Protein AF-A0A429XVJ3-F1 (afdb_monomer_lite)

Secondary structure (DSSP, 8-state):
----EEE-PPTT---PBPS---EEEEEE---TT--STTHHHHHHHHHHHHTTT---SEEEETTTEEEE-S-TTB--SSS-TTTGGGEEEEEEEPP-S-HHHHHHHHHHHHHHHHHHHHHTT----BS-SSSTT--EEEEHHHIIIII-S----TTHHHHGGGT--HHHHHHHHHHS-PPP-------PPPPPP------S-HHHHHHHTT----HHHHHHHHHHTT-TT--S-HHHHHHHHHHHHGGG---------TT---S--HHHHHHHTT----HHHHHHHHHHTT-TT--S-HHHHHHHHHHHHHS-GGGS---EEEE-TT-S-EEEE-TTS---GGG--EEE-GGGGTSEEEE--EEEETTEEEEEETTEEEEEE--TTS--EE-

pLDDT: mean 77.39, std 19.34, range [24.45, 98.94]

Sequence (391 aa):
MEYKIEKRIIPDLPDIPLASSRFIIAHESGNLNNTGPNSLENEVRFMTANWRTAFTSHFVGSGGRIVQLAPVGRFQYGAGPKANPYAYAQVELARTNDPDIFKKDYAAYIWLLRKLADDAGLPRTLDAGSGVYDRGIKSHDWIRQHIGGTTHTDPYGYFAQFGISRAQFEKDVEKGTASQLIAKPEVKPAAPKTSGYTGNSIVDYLKSIGKESSPAYRRQLAKEYGVEDYDLSVSKNLELLNKMRVDHYVSKPMASGAGTYTGNSIVDYLKSIGMDSSPAHRRQLAKEFGVDNYDFSAEKNLELLREMRDSPPNARHKGTVHLPADAETWRTYKLNVLPVKKNSDWSLTPSRFGGLTYEILDHPYPDVVTINTSRGKRNIYVGPGTGAVIE

Foldseek 3Di:
DDADEAEDAQPPPDQAAAPEAFEAEEFEPPDPPQADLCQQVVVLVVCSVVVVQFDWQWEFFNQLYIYGHHQFRGFTGHQAPQCRSHHSGYYYYGHHPDLNRVLRRLLSRLLVQLVSCVVRVFALAELPDQEPNNGHYYYSLSCCRRRNRDPDHPDAVRCLSQVQHPVNSRVCSNVVPNDRRPPPDPDPDPDQDDQPDPDQALCVVCVSSVHHRDPSVLVSLCVVLVPPPQPVALQSRRVSVVSVVCVPDDDDDDDADLPPDPTQALQVNCVNVPADSDPQVLVVLCVVLVQPPQPSDSVSSNSSSVSCNVPPPVNPAFKKKKQALPAQWWFWADPPDDPDPVRGPDIDGQNVVRIDMFGFPDDHDVQWTWGQDPVGIIITGRDPPRPMDID

Structure (mmCIF, N/CA/C/O backbone):
data_AF-A0A429XVJ3-F1
#
_entry.id   AF-A0A429XVJ3-F1
#
loop_
_atom_site.group_PDB
_atom_site.id
_atom_site.type_symbol
_atom_site.label_atom_id
_atom_site.label_alt_id
_atom_site.label_comp_id
_atom_site.label_asym_id
_atom_site.label_entity_id
_atom_site.label_seq_id
_atom_site.pdbx_PDB_ins_code
_atom_site.Cartn_x
_atom_site.Cartn_y
_atom_site.Cartn_z
_atom_site.occupancy
_atom_site.B_iso_or_equiv
_atom_site.auth_seq_id
_atom_site.auth_comp_id
_atom_site.auth_asym_id
_atom_site.auth_atom_id
_atom_site.pdbx_PDB_model_num
ATOM 1 N N . MET A 1 1 ? -9.047 1.813 27.468 1.00 64.06 1 MET A N 1
ATOM 2 C CA . MET A 1 1 ? -9.134 3.217 27.015 1.00 64.06 1 MET A CA 1
ATOM 3 C C . MET A 1 1 ? -10.343 3.314 26.106 1.00 64.06 1 MET A C 1
ATOM 5 O O . MET A 1 1 ? -10.550 2.388 25.331 1.00 64.06 1 MET A O 1
ATOM 9 N N . GLU A 1 2 ? -11.159 4.349 26.256 1.00 86.12 2 GLU A N 1
ATOM 10 C CA . GLU A 1 2 ? -12.371 4.576 25.462 1.00 86.12 2 GLU A CA 1
ATOM 11 C C . GLU A 1 2 ? -12.199 5.892 24.700 1.00 86.12 2 GLU A C 1
ATOM 13 O O . GLU A 1 2 ? -11.713 6.868 25.274 1.00 86.12 2 GLU A O 1
ATOM 18 N N . TYR A 1 3 ? -12.534 5.906 23.408 1.00 95.69 3 TYR A N 1
ATOM 19 C CA . TYR A 1 3 ? -12.394 7.085 22.554 1.00 95.69 3 TYR A CA 1
ATOM 20 C C . TYR A 1 3 ? -13.767 7.657 22.209 1.00 95.69 3 TYR A C 1
ATOM 22 O O . TYR A 1 3 ? -14.705 6.927 21.888 1.00 95.69 3 TYR A O 1
ATOM 30 N N . LYS A 1 4 ? -13.876 8.986 22.230 1.00 97.38 4 LYS A N 1
ATOM 31 C CA . LYS A 1 4 ? -15.080 9.684 21.777 1.00 97.38 4 LYS A CA 1
ATOM 32 C C . LYS A 1 4 ? -15.145 9.663 20.249 1.00 97.38 4 LYS A C 1
ATOM 34 O O . LYS A 1 4 ? -14.192 10.067 19.587 1.00 97.38 4 LYS A O 1
ATOM 39 N N . ILE A 1 5 ? -16.296 9.263 19.712 1.00 98.50 5 ILE A N 1
ATOM 40 C CA . ILE A 1 5 ? -16.598 9.334 18.279 1.00 98.50 5 ILE A CA 1
ATOM 41 C C . ILE A 1 5 ? -17.413 10.602 18.019 1.00 98.50 5 ILE A C 1
ATOM 43 O O . ILE A 1 5 ? -18.532 10.754 18.513 1.00 98.50 5 ILE A O 1
ATOM 47 N N . GLU A 1 6 ? -16.846 11.527 17.253 1.00 98.50 6 GLU A N 1
ATOM 48 C CA . GLU A 1 6 ? -17.532 12.728 16.792 1.00 98.50 6 GLU A CA 1
ATOM 49 C C . GLU A 1 6 ? -18.378 12.399 15.556 1.00 98.50 6 GLU A C 1
ATOM 51 O O . GLU A 1 6 ? -17.853 11.924 14.555 1.00 98.50 6 GLU A O 1
ATOM 56 N N . LYS A 1 7 ? -19.691 12.645 15.599 1.00 98.38 7 LYS A N 1
ATOM 57 C CA . LYS A 1 7 ? -20.574 12.397 14.450 1.00 98.38 7 LYS A CA 1
ATOM 58 C C . LYS A 1 7 ? -20.710 13.656 13.602 1.00 98.38 7 LYS A C 1
ATOM 60 O O . LYS A 1 7 ? -21.283 14.641 14.056 1.00 98.38 7 LYS A O 1
ATOM 65 N N . ARG A 1 8 ? -20.227 13.590 12.364 1.00 98.25 8 ARG A N 1
ATOM 66 C CA . ARG A 1 8 ? -20.371 14.622 11.327 1.00 98.25 8 ARG A CA 1
ATOM 67 C C . ARG A 1 8 ? -20.864 13.973 10.037 1.00 98.25 8 ARG A C 1
ATOM 69 O O . ARG A 1 8 ? -20.170 13.972 9.028 1.00 98.25 8 ARG A O 1
ATOM 76 N N . ILE A 1 9 ? -22.036 13.343 10.108 1.00 98.06 9 ILE A N 1
ATOM 77 C CA . ILE A 1 9 ? -22.585 12.590 8.977 1.00 98.06 9 ILE A CA 1
ATOM 78 C C . ILE A 1 9 ? -22.745 13.517 7.771 1.00 98.06 9 ILE A C 1
ATOM 80 O O . ILE A 1 9 ? -23.372 14.571 7.878 1.00 98.06 9 ILE A O 1
ATOM 84 N N . ILE A 1 10 ? -22.161 13.119 6.642 1.00 97.56 10 ILE A N 1
ATOM 85 C CA . ILE A 1 10 ? -22.260 13.854 5.384 1.00 97.56 10 ILE A CA 1
ATOM 86 C C . ILE A 1 10 ? -23.731 13.808 4.929 1.00 97.56 10 ILE A C 1
ATOM 88 O O . ILE A 1 10 ? -24.324 12.724 4.905 1.00 97.56 10 ILE A O 1
ATOM 92 N N . PRO A 1 11 ? -24.347 14.955 4.593 1.00 95.50 11 PRO A N 1
ATOM 93 C CA . PRO A 1 11 ? -25.710 14.976 4.075 1.00 95.50 11 PRO A CA 1
ATOM 94 C C . PRO A 1 11 ? -25.787 14.316 2.691 1.00 95.50 11 PRO A C 1
ATOM 96 O O . PRO A 1 11 ? -24.812 14.291 1.943 1.00 95.50 11 PRO A O 1
ATOM 99 N N . ASP A 1 12 ? -26.966 13.797 2.347 1.00 94.31 12 ASP A N 1
ATOM 100 C CA . ASP A 1 12 ? -27.291 13.238 1.024 1.00 94.31 12 ASP A CA 1
ATOM 101 C C . ASP A 1 12 ? -26.484 12.001 0.593 1.00 94.31 12 ASP A C 1
ATOM 103 O O . ASP A 1 12 ? -26.493 11.627 -0.585 1.00 94.31 12 ASP A O 1
ATOM 107 N N . LEU A 1 13 ? -25.810 11.334 1.535 1.00 94.25 13 LEU A N 1
ATOM 108 C CA . LEU A 1 13 ? -25.175 10.048 1.264 1.00 94.25 13 LEU A CA 1
ATOM 109 C C . LEU A 1 13 ? -26.205 9.008 0.788 1.00 94.25 13 LEU A C 1
ATOM 111 O O . LEU A 1 13 ? -27.344 8.992 1.264 1.00 94.25 13 LEU A O 1
ATOM 115 N N . PRO A 1 14 ? -25.809 8.096 -0.118 1.00 90.75 14 PRO A N 1
ATOM 116 C CA . PRO A 1 14 ? -26.698 7.058 -0.610 1.00 90.75 14 PRO A CA 1
ATOM 117 C C . PRO A 1 14 ? -27.069 6.090 0.518 1.00 90.75 14 PRO A C 1
ATOM 119 O O . PRO A 1 14 ? -26.198 5.466 1.125 1.00 90.75 14 PRO A O 1
ATOM 122 N N . ASP A 1 15 ? -28.367 5.911 0.760 1.00 93.50 15 ASP A N 1
ATOM 123 C CA . ASP A 1 15 ? -28.864 4.978 1.773 1.00 93.50 15 ASP A CA 1
ATOM 124 C C . ASP A 1 15 ? -29.052 3.563 1.204 1.00 93.50 15 ASP A C 1
ATOM 126 O O . ASP A 1 15 ? -30.162 3.050 1.072 1.00 93.50 15 ASP A O 1
ATOM 130 N N . ILE A 1 16 ? -27.945 2.926 0.816 1.00 94.25 16 ILE A N 1
ATOM 131 C CA . ILE A 1 16 ? -27.959 1.605 0.172 1.00 94.25 16 ILE A CA 1
ATOM 132 C C . ILE A 1 16 ? -27.627 0.519 1.214 1.00 94.25 16 ILE A C 1
ATOM 134 O O . ILE A 1 16 ? -26.600 0.626 1.898 1.00 94.25 16 ILE A O 1
ATOM 138 N N . PRO A 1 17 ? -28.462 -0.530 1.368 1.00 94.12 17 PRO A N 1
ATOM 139 C CA . PRO A 1 17 ? -28.159 -1.642 2.263 1.00 94.12 17 PRO A CA 1
ATOM 140 C C . PRO A 1 17 ? -26.962 -2.458 1.759 1.00 94.12 17 PRO A C 1
ATOM 142 O O . PRO A 1 17 ? -26.734 -2.596 0.557 1.00 94.12 17 PRO A O 1
ATOM 145 N N . LEU A 1 18 ? -26.205 -3.033 2.693 1.00 94.38 18 LEU A N 1
ATOM 146 C CA . LEU A 1 18 ? -25.150 -3.991 2.367 1.00 94.38 18 LEU A CA 1
ATOM 147 C C . LEU A 1 18 ? -25.750 -5.320 1.901 1.00 94.38 18 LEU A C 1
ATOM 149 O O . LEU A 1 18 ? -26.810 -5.733 2.367 1.00 94.38 18 LEU A O 1
ATOM 153 N N . ALA A 1 19 ? -25.022 -6.040 1.047 1.00 92.50 19 ALA A N 1
ATOM 154 C CA . ALA A 1 19 ? -25.359 -7.421 0.713 1.00 92.50 19 ALA A CA 1
ATOM 155 C C . ALA A 1 19 ? -25.217 -8.333 1.944 1.00 92.50 19 ALA A C 1
ATOM 157 O O . ALA A 1 19 ? -26.006 -9.252 2.146 1.00 92.50 19 ALA A O 1
ATOM 158 N N . SER A 1 20 ? -24.190 -8.096 2.767 1.00 92.94 20 SER A N 1
ATOM 159 C CA . SER A 1 20 ? -23.973 -8.774 4.048 1.00 92.94 20 SER A CA 1
ATOM 160 C C . SER A 1 20 ? -22.838 -8.089 4.809 1.00 92.94 20 SER A C 1
ATOM 162 O O . SER A 1 20 ? -21.807 -7.793 4.219 1.00 92.94 20 SER A O 1
ATOM 164 N N . SER A 1 21 ? -22.972 -7.887 6.118 1.00 96.44 21 SER A N 1
ATOM 165 C CA . SER A 1 21 ? -21.884 -7.359 6.953 1.00 96.44 21 SER A CA 1
ATOM 166 C C . SER A 1 21 ? -20.792 -8.414 7.152 1.00 96.44 21 SER A C 1
ATOM 168 O O . SER A 1 21 ? -20.977 -9.368 7.912 1.00 96.44 21 SER A O 1
ATOM 170 N N . ARG A 1 22 ? -19.651 -8.265 6.467 1.00 96.75 22 ARG A N 1
ATOM 171 C CA . ARG A 1 22 ? -18.538 -9.233 6.536 1.00 96.75 22 ARG A CA 1
ATOM 172 C C . ARG A 1 22 ? -17.197 -8.609 6.886 1.00 96.75 22 ARG A C 1
ATOM 174 O O . ARG A 1 22 ? -16.382 -9.295 7.502 1.00 96.75 22 ARG A O 1
ATOM 181 N N . PHE A 1 23 ? -16.978 -7.346 6.522 1.00 98.62 23 PHE A N 1
ATOM 182 C CA . PHE A 1 23 ? -15.685 -6.686 6.697 1.00 98.62 23 PHE A CA 1
ATOM 183 C C . PHE A 1 23 ? -15.770 -5.402 7.507 1.00 98.62 23 PHE A C 1
ATOM 185 O O . PHE A 1 23 ? -16.705 -4.618 7.344 1.00 98.62 23 PHE A O 1
ATOM 192 N N . ILE A 1 24 ? -14.727 -5.164 8.300 1.00 98.88 24 ILE A N 1
ATOM 193 C CA . ILE A 1 24 ? -14.262 -3.816 8.638 1.00 98.88 24 ILE A CA 1
ATOM 194 C C . ILE A 1 24 ? -13.015 -3.573 7.795 1.00 98.88 24 ILE A C 1
ATOM 196 O O . ILE A 1 24 ? -12.092 -4.381 7.875 1.00 98.88 24 ILE A O 1
ATOM 200 N N . ILE A 1 25 ? -12.980 -2.519 6.980 1.00 98.88 25 ILE A N 1
ATOM 201 C CA . ILE A 1 25 ? -11.839 -2.266 6.090 1.00 98.88 25 ILE A CA 1
ATOM 202 C C . ILE A 1 25 ? -10.953 -1.161 6.664 1.00 98.88 25 ILE A C 1
ATOM 204 O O . ILE A 1 25 ? -11.428 -0.075 6.990 1.00 98.88 25 ILE A O 1
ATOM 208 N N . ALA A 1 26 ? -9.675 -1.484 6.813 1.00 98.81 26 ALA A N 1
ATOM 209 C CA . ALA A 1 26 ? -8.619 -0.640 7.334 1.00 98.81 26 ALA A CA 1
ATOM 210 C C . ALA A 1 26 ? -7.879 0.057 6.181 1.00 98.81 26 ALA A C 1
ATOM 212 O O . ALA A 1 26 ? -7.272 -0.619 5.345 1.00 98.81 26 ALA A O 1
ATOM 213 N N . HIS A 1 27 ? -7.901 1.389 6.189 1.00 98.69 27 HIS A N 1
ATOM 214 C CA . HIS A 1 27 ? -7.309 2.262 5.184 1.00 98.69 27 HIS A CA 1
ATOM 215 C C . HIS A 1 27 ? -6.294 3.261 5.760 1.00 98.69 27 HIS A C 1
ATOM 217 O O . HIS A 1 27 ? -6.226 3.505 6.968 1.00 98.69 27 HIS A O 1
ATOM 223 N N . GLU A 1 28 ? -5.515 3.875 4.873 1.00 95.31 28 GLU A N 1
ATOM 224 C CA . GLU A 1 28 ? -4.800 5.121 5.153 1.00 95.31 28 GLU A CA 1
ATOM 225 C C . GLU A 1 28 ? -5.008 6.131 4.023 1.00 95.31 28 GLU A C 1
ATOM 227 O O . GLU A 1 28 ? -5.009 5.754 2.852 1.00 95.31 28 GLU A O 1
ATOM 232 N N . SER A 1 29 ? -5.042 7.427 4.358 1.00 83.19 29 SER A N 1
ATOM 233 C CA . SER A 1 29 ? -5.538 8.468 3.442 1.00 83.19 29 SER A CA 1
ATOM 234 C C . SER A 1 29 ? -4.718 8.700 2.164 1.00 83.19 29 SER A C 1
ATOM 236 O O . SER A 1 29 ? -5.105 9.498 1.312 1.00 83.19 29 SER A O 1
ATOM 238 N N . GLY A 1 30 ? -3.546 8.072 2.012 1.00 73.12 30 GLY A N 1
ATOM 239 C CA . GLY A 1 30 ? -2.720 8.189 0.803 1.00 73.12 30 GLY A CA 1
ATOM 240 C C . GLY A 1 30 ? -2.056 9.558 0.578 1.00 73.12 30 GLY A C 1
ATOM 241 O O . GLY A 1 30 ? -1.156 9.676 -0.257 1.00 73.12 30 GLY A O 1
ATOM 242 N N . ASN A 1 31 ? -2.431 10.593 1.334 1.00 72.88 31 ASN A N 1
ATOM 243 C CA . ASN A 1 31 ? -2.102 11.982 1.030 1.00 72.88 31 ASN A CA 1
ATOM 244 C C . ASN A 1 31 ? -0.756 12.419 1.632 1.00 72.88 31 ASN A C 1
ATOM 246 O O . ASN A 1 31 ? -0.666 12.834 2.786 1.00 72.88 31 ASN A O 1
ATOM 250 N N . LEU A 1 32 ? 0.320 12.329 0.841 1.00 67.94 32 LEU A N 1
ATOM 251 C CA . LEU A 1 32 ? 1.677 12.724 1.262 1.00 67.94 32 LEU A CA 1
ATOM 252 C C . LEU A 1 32 ? 1.811 14.217 1.601 1.00 67.94 32 LEU A C 1
ATOM 254 O O . LEU A 1 32 ? 2.706 14.581 2.356 1.00 67.94 32 LEU A O 1
ATOM 258 N N . ASN A 1 33 ? 0.926 15.066 1.075 1.00 67.94 33 ASN A N 1
ATOM 259 C CA . ASN A 1 33 ? 0.973 16.513 1.288 1.00 67.94 33 ASN A CA 1
ATOM 260 C C . ASN A 1 33 ? 0.138 16.963 2.501 1.00 67.94 33 ASN A C 1
ATOM 262 O O . ASN A 1 33 ? 0.150 18.143 2.848 1.00 67.94 33 ASN A O 1
ATOM 266 N N . ASN A 1 34 ? -0.589 16.047 3.152 1.00 77.56 34 ASN A N 1
ATOM 267 C CA . ASN A 1 34 ? -1.487 16.341 4.268 1.00 77.56 34 ASN A CA 1
ATOM 268 C C . ASN A 1 34 ? -1.059 15.602 5.545 1.00 77.56 34 ASN A C 1
ATOM 270 O O . ASN A 1 34 ? -1.723 14.676 5.998 1.00 77.56 34 ASN A O 1
ATOM 274 N N . THR A 1 35 ? 0.070 16.018 6.123 1.00 84.12 35 THR A N 1
ATOM 275 C CA . THR A 1 35 ? 0.658 15.392 7.325 1.00 84.12 35 THR A CA 1
ATOM 276 C C . THR A 1 35 ? 0.723 16.317 8.543 1.00 84.12 35 THR A C 1
ATOM 278 O O . THR A 1 35 ? 1.255 15.934 9.583 1.00 84.12 35 THR A O 1
ATOM 281 N N . GLY A 1 36 ? 0.240 17.555 8.414 1.00 76.62 36 GLY A N 1
ATOM 282 C CA . GLY A 1 36 ? 0.291 18.553 9.483 1.00 76.62 36 GLY A CA 1
ATOM 283 C C . GLY A 1 36 ? -0.760 18.335 10.584 1.00 76.62 36 GLY A C 1
ATOM 284 O O . GLY A 1 36 ? -1.605 17.450 10.469 1.00 76.62 36 GLY A O 1
ATOM 285 N N . PRO A 1 37 ? -0.786 19.190 11.624 1.00 79.44 37 PRO A N 1
ATOM 286 C CA . PRO A 1 37 ? -1.702 19.058 12.767 1.00 79.44 37 PRO A CA 1
ATOM 287 C C . PRO A 1 37 ? -3.197 19.001 12.401 1.00 79.44 37 PRO A C 1
ATOM 289 O O . PRO A 1 37 ? -3.987 18.367 13.098 1.00 79.44 37 PRO A O 1
ATOM 292 N N . ASN A 1 38 ? -3.579 19.623 11.281 1.00 83.38 38 ASN A N 1
ATOM 293 C CA . ASN A 1 38 ? -4.954 19.674 10.774 1.00 83.38 38 ASN A CA 1
ATOM 294 C C . ASN A 1 38 ? -5.271 18.573 9.745 1.00 83.38 38 ASN A C 1
ATOM 296 O O . ASN A 1 38 ? -6.260 18.699 9.021 1.00 83.38 38 ASN A O 1
ATOM 300 N N . SER A 1 39 ? -4.444 17.525 9.634 1.00 88.56 39 SER A N 1
ATOM 301 C CA . SER A 1 39 ? -4.600 16.510 8.587 1.00 88.56 39 SER A CA 1
ATOM 302 C C . SER A 1 39 ? -5.979 15.861 8.597 1.00 88.56 39 SER A C 1
ATOM 304 O O . SER A 1 39 ? -6.618 15.808 7.547 1.00 88.56 39 SER A O 1
ATOM 306 N N . LEU A 1 40 ? -6.497 15.497 9.774 1.00 96.69 40 LEU A N 1
ATOM 307 C CA . LEU A 1 40 ? -7.847 14.954 9.930 1.00 96.69 40 LEU A CA 1
ATOM 308 C C . LEU A 1 40 ? -8.929 15.904 9.398 1.00 96.69 40 LEU A C 1
ATOM 310 O O . LEU A 1 40 ? -9.788 15.491 8.627 1.00 96.69 40 LEU A O 1
ATOM 314 N N . GLU A 1 41 ? -8.896 17.179 9.790 1.00 95.38 41 GLU A N 1
ATOM 315 C CA . GLU A 1 41 ? -9.908 18.160 9.370 1.00 95.38 41 GLU A CA 1
ATOM 316 C C . GLU A 1 41 ? -9.854 18.427 7.861 1.00 95.38 41 GLU A C 1
ATOM 318 O O . GLU A 1 41 ? -10.885 18.646 7.223 1.00 95.38 41 GLU A O 1
ATOM 323 N N . ASN A 1 42 ? -8.661 18.373 7.267 1.00 87.62 42 ASN A N 1
ATOM 324 C CA . ASN A 1 42 ? -8.493 18.486 5.824 1.00 87.62 42 ASN A CA 1
ATOM 325 C C . ASN A 1 42 ? -9.096 17.289 5.079 1.00 87.62 42 ASN A C 1
ATOM 327 O O . ASN A 1 42 ? -9.807 17.514 4.100 1.00 87.62 42 ASN A O 1
ATOM 331 N N . GLU A 1 43 ? -8.871 16.057 5.551 1.00 96.38 43 GLU A N 1
ATOM 332 C CA . GLU A 1 43 ? -9.475 14.859 4.950 1.00 96.38 43 GLU A CA 1
ATOM 333 C C . GLU A 1 43 ? -10.999 14.859 5.109 1.00 96.38 43 GLU A C 1
ATOM 335 O O . GLU A 1 43 ? -11.727 14.650 4.141 1.00 96.38 43 GLU A O 1
ATOM 340 N N . VAL A 1 44 ? -11.500 15.184 6.308 1.00 97.44 44 VAL A N 1
ATOM 341 C CA . VAL A 1 44 ? -12.940 15.298 6.593 1.00 97.44 44 VAL A CA 1
ATOM 342 C C . VAL A 1 44 ? -13.596 16.309 5.654 1.00 97.44 44 VAL A C 1
ATOM 344 O O . VAL A 1 44 ? -14.610 16.001 5.022 1.00 97.44 44 VAL A O 1
ATOM 347 N N . ARG A 1 45 ? -13.014 17.510 5.524 1.00 94.88 45 ARG A N 1
ATOM 348 C CA . ARG A 1 45 ? -13.520 18.555 4.623 1.00 94.88 45 ARG A CA 1
ATOM 349 C C . ARG A 1 45 ? -13.490 18.093 3.169 1.00 94.88 45 ARG A C 1
ATOM 351 O O . ARG A 1 45 ? -14.470 18.290 2.454 1.00 94.88 45 ARG A O 1
ATOM 358 N N . PHE A 1 46 ? -12.387 17.483 2.737 1.00 92.88 46 PHE A N 1
ATOM 359 C CA . PHE A 1 46 ? -12.233 17.012 1.365 1.00 92.88 46 PHE A CA 1
ATOM 360 C C . PHE A 1 46 ? -13.246 15.916 1.029 1.00 92.88 46 PHE A C 1
ATOM 362 O O . PHE A 1 46 ? -13.948 16.040 0.027 1.00 92.88 46 PHE A O 1
ATOM 369 N N . MET A 1 47 ? -13.390 14.897 1.878 1.00 96.38 47 MET A N 1
ATOM 370 C CA . MET A 1 47 ? -14.355 13.821 1.659 1.00 96.38 47 MET A CA 1
ATOM 371 C C . MET A 1 47 ? -15.794 14.341 1.697 1.00 96.38 47 MET A C 1
ATOM 373 O O . MET A 1 47 ? -16.591 13.969 0.845 1.00 96.38 47 MET A O 1
ATOM 377 N N . THR A 1 48 ? -16.121 15.262 2.610 1.00 96.12 48 THR A N 1
ATOM 378 C CA . THR A 1 48 ? -17.459 15.885 2.672 1.00 96.12 48 THR A CA 1
ATOM 379 C C . THR A 1 48 ? -17.802 16.620 1.375 1.00 96.12 48 THR A C 1
ATOM 381 O O . THR A 1 48 ? -18.928 16.533 0.897 1.00 96.12 48 THR A O 1
ATOM 384 N N . ALA A 1 49 ? -16.833 17.309 0.769 1.00 94.44 49 ALA A N 1
ATOM 385 C CA . ALA A 1 49 ? -17.034 18.017 -0.495 1.00 94.44 49 ALA A CA 1
ATOM 386 C C . ALA A 1 49 ? -17.040 17.091 -1.730 1.00 94.44 49 ALA A C 1
ATOM 388 O O . ALA A 1 49 ? -17.622 17.448 -2.751 1.00 94.44 49 ALA A O 1
ATOM 389 N N . ASN A 1 50 ? -16.410 15.912 -1.650 1.00 92.38 50 ASN A N 1
ATOM 390 C CA . ASN A 1 50 ? -16.151 15.031 -2.799 1.00 92.38 50 ASN A CA 1
ATOM 391 C C . ASN A 1 50 ? -16.736 13.614 -2.643 1.00 92.38 50 ASN A C 1
ATOM 393 O O . ASN A 1 50 ? -16.339 12.700 -3.369 1.00 92.38 50 ASN A O 1
ATOM 397 N N . TRP A 1 51 ? -17.696 13.418 -1.733 1.00 94.19 51 TRP A N 1
ATOM 398 C CA . TRP A 1 51 ? -18.206 12.092 -1.353 1.00 94.19 51 TRP A CA 1
ATOM 399 C C . TRP A 1 51 ? -18.756 11.276 -2.530 1.00 94.19 51 TRP A C 1
ATOM 401 O O . TRP A 1 51 ? -18.734 10.047 -2.504 1.00 94.19 51 TRP A O 1
ATOM 411 N N . ARG A 1 52 ? -19.232 11.951 -3.587 1.00 90.50 52 ARG A N 1
ATOM 412 C CA . ARG A 1 52 ? -19.760 11.317 -4.808 1.00 90.50 52 ARG A CA 1
ATOM 413 C C . ARG A 1 52 ? -18.708 10.492 -5.554 1.00 90.50 52 ARG A C 1
ATOM 415 O O . ARG A 1 52 ? -19.082 9.600 -6.307 1.00 90.50 52 ARG A O 1
ATOM 422 N N . THR A 1 53 ? -17.425 10.783 -5.344 1.00 87.88 53 THR A N 1
ATOM 423 C CA . THR A 1 53 ? -16.304 10.030 -5.920 1.00 87.88 53 THR A CA 1
ATOM 424 C C . THR A 1 53 ? -15.911 8.861 -5.024 1.00 87.88 53 THR A C 1
ATOM 426 O O . THR A 1 53 ? -15.762 7.738 -5.500 1.00 87.88 53 THR A O 1
ATOM 429 N N . ALA A 1 54 ? -15.733 9.129 -3.731 1.00 92.56 54 ALA A N 1
ATOM 430 C CA . ALA A 1 54 ? -15.356 8.143 -2.731 1.00 92.56 54 ALA A CA 1
ATOM 431 C C . ALA A 1 54 ? -15.751 8.639 -1.338 1.00 92.56 54 ALA A C 1
ATOM 433 O O . ALA A 1 54 ? -15.629 9.830 -1.044 1.00 92.56 54 ALA A O 1
ATOM 434 N N . PHE A 1 55 ? -16.192 7.729 -0.471 1.00 97.69 55 PHE A N 1
ATOM 435 C CA . PHE A 1 55 ? -16.387 8.025 0.946 1.00 97.69 55 PHE A CA 1
ATOM 436 C C . PHE A 1 55 ? -16.294 6.765 1.805 1.00 97.69 55 PHE A C 1
ATOM 438 O O . PHE A 1 55 ? -16.667 5.672 1.370 1.00 97.69 55 PHE A O 1
ATOM 445 N N . THR A 1 56 ? -15.845 6.945 3.043 1.00 98.56 56 THR A N 1
ATOM 446 C CA . THR A 1 56 ? -15.717 5.911 4.073 1.00 98.56 56 THR A CA 1
ATOM 447 C C . THR A 1 56 ? -16.512 6.302 5.321 1.00 98.56 56 THR A C 1
ATOM 449 O O . THR A 1 56 ? -16.964 7.439 5.477 1.00 98.56 56 THR A O 1
ATOM 452 N N . SER A 1 57 ? -16.747 5.345 6.219 1.00 98.75 57 SER A N 1
ATOM 453 C CA . SER A 1 57 ? -17.538 5.594 7.430 1.00 98.75 57 SER A CA 1
ATOM 454 C C . SER A 1 57 ? -16.839 6.475 8.457 1.00 98.75 57 SER A C 1
ATOM 456 O O . SER A 1 57 ? -17.519 7.237 9.145 1.00 98.75 57 SER A O 1
ATOM 458 N N . HIS A 1 58 ? -15.514 6.376 8.577 1.00 98.88 58 HIS A N 1
ATOM 459 C CA . HIS A 1 58 ? -14.758 7.035 9.637 1.00 98.88 58 HIS A CA 1
ATOM 460 C C . HIS A 1 58 ? -13.400 7.529 9.156 1.00 98.88 58 HIS A C 1
ATOM 462 O O . HIS A 1 58 ? -12.751 6.879 8.340 1.00 98.88 58 HIS A O 1
ATOM 468 N N . PHE A 1 59 ? -12.942 8.609 9.782 1.00 98.81 59 PHE A N 1
ATOM 469 C CA . PHE A 1 59 ? -11.542 9.009 9.808 1.00 98.81 59 PHE A CA 1
ATOM 470 C C . PHE A 1 59 ? -11.016 9.045 11.245 1.00 98.81 59 PHE A C 1
ATOM 472 O O . PHE A 1 59 ? -11.721 9.457 12.172 1.00 98.81 59 PHE A O 1
ATOM 479 N N . VAL A 1 60 ? -9.753 8.659 11.412 1.00 98.75 60 VAL A N 1
ATOM 480 C CA . VAL A 1 60 ? -8.977 8.785 12.649 1.00 98.75 60 VAL A CA 1
ATOM 481 C C . VAL A 1 60 ? -7.755 9.657 12.379 1.00 98.75 60 VAL A C 1
ATOM 483 O O . VAL A 1 60 ? -7.134 9.524 11.328 1.00 98.75 60 VAL A O 1
ATOM 486 N N . GLY A 1 61 ? -7.396 10.554 13.296 1.00 97.19 61 GLY A N 1
ATOM 487 C CA . GLY A 1 61 ? -6.203 11.386 13.134 1.00 97.19 61 GLY A CA 1
ATOM 488 C C . GLY A 1 61 ? -6.086 12.526 14.142 1.00 97.19 61 GLY A C 1
ATOM 489 O O . GLY A 1 61 ? -6.916 12.671 15.043 1.00 97.19 61 GLY A O 1
ATOM 490 N N . SER A 1 62 ? -5.080 13.382 13.949 1.00 92.06 62 SER A N 1
ATOM 491 C CA . SER A 1 62 ? -4.883 14.627 14.710 1.00 92.06 62 SER A CA 1
ATOM 492 C C . SER A 1 62 ? -4.908 14.431 16.236 1.00 92.06 62 SER A C 1
ATOM 494 O O . SER A 1 62 ? -5.549 15.193 16.965 1.00 92.06 62 SER A O 1
ATOM 496 N N . GLY A 1 63 ? -4.205 13.409 16.729 1.00 92.81 63 GLY A N 1
ATOM 497 C CA . GLY A 1 63 ? -4.004 13.144 18.155 1.00 92.81 63 GLY A CA 1
ATOM 498 C C . GLY A 1 63 ? -5.009 12.169 18.774 1.00 92.81 63 GLY A C 1
ATOM 499 O O . GLY A 1 63 ? -5.316 12.289 19.959 1.00 92.81 63 GLY A O 1
ATOM 500 N N . GLY A 1 64 ? -5.509 11.208 18.002 1.00 96.06 64 GLY A N 1
ATOM 501 C CA . GLY A 1 64 ? -6.440 10.165 18.432 1.00 96.06 64 GLY A CA 1
ATOM 502 C C . GLY A 1 64 ? -7.910 10.563 18.317 1.00 96.06 64 GLY A C 1
ATOM 503 O O . GLY A 1 64 ? -8.763 9.937 18.948 1.00 96.06 64 GLY A O 1
ATOM 504 N N . ARG A 1 65 ? -8.228 11.610 17.546 1.00 98.25 65 ARG A N 1
ATOM 505 C CA . ARG A 1 65 ? -9.618 11.999 17.284 1.00 98.25 65 ARG A CA 1
ATOM 506 C C . ARG A 1 65 ? -10.241 11.038 16.279 1.00 98.25 65 ARG A C 1
ATOM 508 O O . ARG A 1 65 ? -9.581 10.600 15.342 1.00 98.25 65 ARG A O 1
ATOM 515 N N . ILE A 1 66 ? -11.528 10.752 16.466 1.00 98.81 66 ILE A N 1
ATOM 516 C CA . ILE A 1 66 ? -12.321 9.890 15.587 1.00 98.81 66 ILE A CA 1
ATOM 517 C C . ILE A 1 66 ? -13.533 10.679 15.102 1.00 98.81 66 ILE A C 1
ATOM 519 O O . ILE A 1 66 ? -14.307 11.180 15.921 1.00 98.81 66 ILE A O 1
ATOM 523 N N . VAL A 1 67 ? -13.722 10.747 13.785 1.00 98.88 67 VAL A N 1
ATOM 524 C CA . VAL A 1 67 ? -14.875 11.394 13.151 1.00 98.88 67 VAL A CA 1
ATOM 525 C C . VAL A 1 67 ? -15.629 10.369 12.313 1.00 98.88 67 VAL A C 1
ATOM 527 O O . VAL A 1 67 ? -15.077 9.800 11.375 1.00 98.88 67 VAL A O 1
ATOM 530 N N . GLN A 1 68 ? -16.897 10.139 12.643 1.00 98.88 68 GLN A N 1
ATOM 531 C CA . GLN A 1 68 ? -17.824 9.354 11.837 1.00 98.88 68 GLN A CA 1
ATOM 532 C C . GLN A 1 68 ? -18.500 10.257 10.803 1.00 98.88 68 GLN A C 1
ATOM 534 O O . GLN A 1 68 ? -19.140 11.248 11.162 1.00 98.88 68 GLN A O 1
ATOM 539 N N . LEU A 1 69 ? -18.389 9.879 9.533 1.00 98.56 69 LEU A N 1
ATOM 540 C CA . LEU A 1 69 ? -18.829 10.656 8.372 1.00 98.56 69 LEU A CA 1
ATOM 541 C C . LEU A 1 69 ? -19.949 9.959 7.589 1.00 98.56 69 LEU A C 1
ATOM 543 O O . LEU A 1 69 ? -20.711 10.634 6.903 1.00 98.56 69 LEU A O 1
ATOM 547 N N . ALA A 1 70 ? -20.106 8.639 7.737 1.00 98.44 70 ALA A N 1
ATOM 548 C CA . ALA A 1 70 ? -21.226 7.890 7.166 1.00 98.44 70 ALA A CA 1
ATOM 549 C C . ALA A 1 70 ? -21.830 6.884 8.167 1.00 98.44 70 ALA A C 1
ATOM 551 O O . ALA A 1 70 ? -21.139 6.431 9.093 1.00 98.44 70 ALA A O 1
ATOM 552 N N . PRO A 1 71 ? -23.114 6.508 8.005 1.00 98.00 71 PRO A N 1
ATOM 553 C CA . PRO A 1 71 ? -23.714 5.426 8.777 1.00 98.00 71 PRO A CA 1
ATOM 554 C C . PRO A 1 71 ? -22.966 4.102 8.562 1.00 98.00 71 PRO A C 1
ATOM 556 O O . PRO A 1 71 ? -22.644 3.734 7.434 1.00 98.00 71 PRO A O 1
ATOM 559 N N . VAL A 1 72 ? -22.709 3.367 9.645 1.00 98.50 72 VAL A N 1
ATOM 560 C CA . VAL A 1 72 ? -22.216 1.982 9.561 1.00 98.50 72 VAL A CA 1
ATOM 561 C C . VAL A 1 72 ? -23.333 1.046 9.098 1.00 98.50 72 VAL A C 1
ATOM 563 O O . VAL A 1 72 ? -24.515 1.368 9.225 1.00 98.50 72 VAL A O 1
ATOM 566 N N . GLY A 1 73 ? -22.975 -0.114 8.549 1.00 97.56 73 GLY A N 1
ATOM 567 C CA . GLY A 1 73 ? -23.945 -1.077 8.017 1.00 97.56 73 GLY A CA 1
ATOM 568 C C . GLY A 1 73 ? -24.640 -0.619 6.728 1.00 97.56 73 GLY A C 1
ATOM 569 O O . GLY A 1 73 ? -25.593 -1.260 6.287 1.00 97.56 73 GLY A O 1
ATOM 570 N N . ARG A 1 74 ? -24.165 0.474 6.121 1.00 97.06 74 ARG A N 1
ATOM 571 C CA . ARG A 1 74 ? -24.610 0.997 4.827 1.00 97.06 74 ARG A CA 1
ATOM 572 C C . ARG A 1 74 ? -23.438 1.074 3.855 1.00 97.06 74 ARG A C 1
ATOM 574 O O . ARG A 1 74 ? -22.271 1.113 4.258 1.00 97.06 74 ARG A O 1
ATOM 581 N N . PHE A 1 75 ? -23.773 1.049 2.570 1.00 95.31 75 PHE A N 1
ATOM 582 C CA . PHE A 1 75 ? -22.820 1.058 1.467 1.00 95.31 75 PHE A CA 1
ATOM 583 C C . PHE A 1 75 ? -21.869 2.266 1.538 1.00 95.31 75 PHE A C 1
ATOM 585 O O . PHE A 1 75 ? -22.291 3.374 1.857 1.00 95.31 75 PHE A O 1
ATOM 592 N N . GLN A 1 76 ? -20.593 2.053 1.204 1.00 97.56 76 GLN A N 1
ATOM 593 C CA . GLN A 1 76 ? -19.521 3.061 1.173 1.00 97.56 76 GLN A CA 1
ATOM 594 C C . GLN A 1 76 ? -18.696 2.911 -0.114 1.00 97.56 76 GLN A C 1
ATOM 596 O O . GLN A 1 76 ? -18.586 1.803 -0.634 1.00 97.56 76 GLN A O 1
ATOM 601 N N . TYR A 1 77 ? -18.096 3.991 -0.624 1.00 92.88 77 TYR A N 1
ATOM 602 C CA . TYR A 1 77 ? -17.286 3.995 -1.855 1.00 92.88 77 TYR A CA 1
ATOM 603 C C . TYR A 1 77 ? -15.773 4.090 -1.564 1.00 92.88 77 TYR A C 1
ATOM 605 O O . TYR A 1 77 ? -15.131 5.009 -2.058 1.00 92.88 77 TYR A O 1
ATOM 613 N N . GLY A 1 78 ? -15.184 3.182 -0.775 1.00 92.38 78 GLY A N 1
ATOM 614 C CA . GLY A 1 78 ? -13.754 3.282 -0.408 1.00 92.38 78 GLY A CA 1
ATOM 615 C C . GLY A 1 78 ? -12.866 2.075 -0.738 1.00 92.38 78 GLY A C 1
ATOM 616 O O . GLY A 1 78 ? -11.651 2.226 -0.785 1.00 92.38 78 GLY A O 1
ATOM 617 N N . ALA A 1 79 ? -13.430 0.902 -1.055 1.00 95.06 79 ALA A N 1
ATOM 618 C CA . ALA A 1 79 ? -12.662 -0.343 -1.218 1.00 95.06 79 ALA A CA 1
ATOM 619 C C . ALA A 1 79 ? -12.900 -1.075 -2.556 1.00 95.06 79 ALA A C 1
ATOM 621 O O . ALA A 1 79 ? -12.588 -2.257 -2.709 1.00 95.06 79 ALA A O 1
ATOM 622 N N . GLY A 1 80 ? -13.477 -0.381 -3.540 1.00 92.62 80 GLY A N 1
ATOM 623 C CA . GLY A 1 80 ? -13.822 -0.942 -4.847 1.00 92.62 80 GLY A CA 1
ATOM 624 C C . GLY A 1 80 ? -15.141 -1.739 -4.872 1.00 92.62 80 GLY A C 1
ATOM 625 O O . GLY A 1 80 ? -15.649 -2.192 -3.840 1.00 92.62 80 GLY A O 1
ATOM 626 N N . PRO A 1 81 ? -15.729 -1.947 -6.066 1.00 90.00 81 PRO A N 1
ATOM 627 C CA . PRO A 1 81 ? -17.110 -2.416 -6.217 1.00 90.00 81 PRO A CA 1
ATOM 628 C C . PRO A 1 81 ? -17.354 -3.833 -5.686 1.00 90.00 81 PRO A C 1
ATOM 630 O O . PRO A 1 81 ? -18.488 -4.180 -5.373 1.00 90.00 81 PRO A O 1
ATOM 633 N N . LYS A 1 82 ? -16.307 -4.657 -5.573 1.00 89.38 82 LYS A N 1
ATOM 634 C CA . LYS A 1 82 ? -16.424 -6.039 -5.095 1.00 89.38 82 LYS A CA 1
ATOM 635 C C . LYS A 1 82 ? -16.444 -6.153 -3.570 1.00 89.38 82 LYS A C 1
ATOM 637 O O . LYS A 1 82 ? -17.041 -7.093 -3.056 1.00 89.38 82 LYS A O 1
ATOM 642 N N . ALA A 1 83 ? -15.816 -5.219 -2.854 1.00 96.06 83 ALA A N 1
ATOM 643 C CA . ALA A 1 83 ? -15.749 -5.232 -1.391 1.00 96.06 83 ALA A CA 1
ATOM 644 C C . ALA A 1 83 ? -16.775 -4.301 -0.736 1.00 96.06 83 ALA A C 1
ATOM 646 O O . ALA A 1 83 ? -17.302 -4.631 0.326 1.00 96.06 83 ALA A O 1
ATOM 647 N N . ASN A 1 84 ? -17.103 -3.180 -1.386 1.00 96.00 84 ASN A N 1
ATOM 648 C CA . ASN A 1 84 ? -18.051 -2.188 -0.874 1.00 96.00 84 ASN A CA 1
ATOM 649 C C . ASN A 1 84 ? -19.405 -2.771 -0.409 1.00 96.00 84 ASN A C 1
ATOM 651 O O . ASN A 1 84 ? -19.850 -2.383 0.671 1.00 96.00 84 ASN A O 1
ATOM 655 N N . PRO A 1 85 ? -20.037 -3.741 -1.110 1.00 97.50 85 PRO A N 1
ATOM 656 C CA . PRO A 1 85 ? -21.293 -4.345 -0.655 1.00 97.50 85 PRO A CA 1
ATOM 657 C C . PRO A 1 85 ? -21.191 -5.142 0.655 1.00 97.50 85 PRO A C 1
ATOM 659 O O . PRO A 1 85 ? -22.224 -5.550 1.185 1.00 97.50 85 PRO A O 1
ATOM 662 N N . TYR A 1 86 ? -19.979 -5.407 1.153 1.00 97.62 86 TYR A N 1
ATOM 663 C CA . TYR A 1 86 ? -19.727 -6.285 2.298 1.00 97.62 86 TYR A CA 1
ATOM 664 C C . TYR A 1 86 ? -19.074 -5.589 3.501 1.00 97.62 86 TYR A C 1
ATOM 666 O O . TYR A 1 86 ? -18.882 -6.206 4.556 1.00 97.62 86 TYR A O 1
ATOM 674 N N . ALA A 1 87 ? -18.712 -4.315 3.355 1.00 98.38 87 ALA A N 1
ATOM 675 C CA . ALA A 1 87 ? -18.023 -3.549 4.382 1.00 98.38 87 ALA A CA 1
ATOM 676 C C . ALA A 1 87 ? -19.027 -2.913 5.350 1.00 98.38 87 ALA A C 1
ATOM 678 O O . ALA A 1 87 ? -19.679 -1.928 5.014 1.00 98.38 87 ALA A O 1
ATOM 679 N N . TYR A 1 88 ? -19.126 -3.443 6.572 1.00 98.75 88 TYR A N 1
ATOM 680 C CA . TYR A 1 88 ? -19.914 -2.823 7.640 1.00 98.75 88 TYR A CA 1
ATOM 681 C C . TYR A 1 88 ? -19.392 -1.420 7.971 1.00 98.75 88 TYR A C 1
ATOM 683 O O . TYR A 1 88 ? -20.171 -0.493 8.192 1.00 98.75 88 TYR A O 1
ATOM 691 N N . ALA A 1 89 ? -18.071 -1.253 7.947 1.00 98.88 89 ALA A N 1
ATOM 692 C CA . ALA A 1 89 ? -17.402 0.029 8.093 1.00 98.88 89 ALA A CA 1
ATOM 693 C C . ALA A 1 89 ? -16.078 0.030 7.320 1.00 98.88 89 ALA A C 1
ATOM 695 O O . ALA A 1 89 ? -15.400 -0.994 7.232 1.00 98.88 89 ALA A O 1
ATOM 696 N N . GLN A 1 90 ? -15.710 1.186 6.783 1.00 98.81 90 GLN A N 1
ATOM 697 C CA . GLN A 1 90 ? -14.396 1.482 6.212 1.00 98.81 90 GLN A CA 1
ATOM 698 C C . GLN A 1 90 ? -13.795 2.644 7.008 1.00 98.81 90 GLN A C 1
ATOM 700 O O . GLN A 1 90 ? -14.488 3.641 7.251 1.00 98.81 90 GLN A O 1
ATOM 705 N N . VAL A 1 91 ? -12.562 2.486 7.486 1.00 98.94 91 VAL A N 1
ATOM 706 C CA . VAL A 1 91 ? -11.910 3.404 8.429 1.00 98.94 91 VAL A CA 1
ATOM 707 C C . VAL A 1 91 ? -10.598 3.889 7.838 1.00 98.94 91 VAL A C 1
ATOM 709 O O . VAL A 1 91 ? -9.699 3.091 7.599 1.00 98.94 91 VAL A O 1
ATOM 712 N N . GLU A 1 92 ? -10.486 5.197 7.660 1.00 98.81 92 GLU A N 1
ATOM 713 C CA . GLU A 1 92 ? -9.283 5.872 7.185 1.00 98.81 92 GLU A CA 1
ATOM 714 C C . GLU A 1 92 ? -8.423 6.366 8.351 1.00 98.81 92 GLU A C 1
ATOM 716 O O . GLU A 1 92 ? -8.935 6.952 9.310 1.00 98.81 92 GLU A O 1
ATOM 721 N N . LEU A 1 93 ? -7.106 6.185 8.253 1.00 98.44 93 LEU A N 1
ATOM 722 C CA . LEU A 1 93 ? -6.138 6.888 9.095 1.00 98.44 93 LEU A CA 1
ATOM 723 C C . LEU A 1 93 ? -5.569 8.092 8.333 1.00 98.44 93 LEU A C 1
ATOM 725 O O . LEU A 1 93 ? -4.887 7.927 7.318 1.00 98.44 93 LEU A O 1
ATOM 729 N N . ALA A 1 94 ? -5.827 9.303 8.830 1.00 93.31 94 ALA A N 1
ATOM 730 C CA . ALA A 1 94 ? -5.188 10.510 8.322 1.00 93.31 94 ALA A CA 1
ATOM 731 C C . ALA A 1 94 ? -3.687 10.468 8.627 1.00 93.31 94 ALA A C 1
ATOM 733 O O . ALA A 1 94 ? -3.261 10.037 9.700 1.00 93.31 94 ALA A O 1
ATOM 734 N N . ARG A 1 95 ? -2.870 10.927 7.679 1.00 87.56 95 ARG A N 1
ATOM 735 C CA . ARG A 1 95 ? -1.420 10.901 7.850 1.00 87.56 95 ARG A CA 1
ATOM 736 C C . ARG A 1 95 ? -0.935 12.001 8.794 1.00 87.56 95 ARG A C 1
ATOM 738 O O . ARG A 1 95 ? -1.482 13.097 8.886 1.00 87.56 95 ARG A O 1
ATOM 745 N N . THR A 1 96 ? 0.171 11.701 9.448 1.00 83.50 96 THR A N 1
ATOM 746 C CA . THR A 1 96 ? 1.059 12.620 10.152 1.00 83.50 96 THR A CA 1
ATOM 747 C C . THR A 1 96 ? 2.508 12.199 9.910 1.00 83.50 96 THR A C 1
ATOM 749 O O . THR A 1 96 ? 2.760 11.046 9.549 1.00 83.50 96 THR A O 1
ATOM 752 N N . ASN A 1 97 ? 3.450 13.125 10.079 1.00 80.12 97 ASN A N 1
ATOM 753 C CA . ASN A 1 97 ? 4.887 12.851 10.154 1.00 80.12 97 ASN A CA 1
ATOM 754 C C . ASN A 1 97 ? 5.426 12.934 11.595 1.00 80.12 97 ASN A C 1
ATOM 756 O O . ASN A 1 97 ? 6.606 12.671 11.809 1.00 80.12 97 ASN A O 1
ATOM 760 N N . ASP A 1 98 ? 4.578 13.288 12.564 1.00 79.69 98 ASP A N 1
ATOM 761 C CA . ASP A 1 98 ? 4.924 13.380 13.978 1.00 79.69 98 ASP A CA 1
ATOM 762 C C . ASP A 1 98 ? 4.698 12.010 14.652 1.00 79.69 98 ASP A C 1
ATOM 764 O O . ASP A 1 98 ? 3.562 11.520 14.686 1.00 79.69 98 ASP A O 1
ATOM 768 N N . PRO A 1 99 ? 5.752 11.365 15.188 1.00 79.81 99 PRO A N 1
ATOM 769 C CA . PRO A 1 99 ? 5.627 10.076 15.863 1.00 79.81 99 PRO A CA 1
ATOM 770 C C . PRO A 1 99 ? 4.670 10.102 17.063 1.00 79.81 99 PRO A C 1
ATOM 772 O O . PRO A 1 99 ? 3.863 9.189 17.236 1.00 79.81 99 PRO A O 1
ATOM 775 N N . ASP A 1 100 ? 4.683 11.148 17.882 1.00 84.25 100 ASP A N 1
ATOM 776 C CA . ASP A 1 100 ? 3.821 11.210 19.064 1.00 84.25 100 ASP A CA 1
ATOM 777 C C . ASP A 1 100 ? 2.346 11.367 18.686 1.00 84.25 100 ASP A C 1
ATOM 779 O O . ASP A 1 100 ? 1.466 10.816 19.360 1.00 84.25 100 ASP A O 1
ATOM 783 N N . ILE A 1 101 ? 2.067 12.068 17.585 1.00 85.81 101 ILE A N 1
ATOM 784 C CA . ILE A 1 101 ? 0.722 12.134 17.006 1.00 85.81 101 ILE A CA 1
ATOM 785 C C . ILE A 1 101 ? 0.329 10.780 16.416 1.00 85.81 101 ILE A C 1
ATOM 787 O O . ILE A 1 101 ? -0.733 10.265 16.773 1.00 85.81 101 ILE A O 1
ATOM 791 N N . PHE A 1 102 ? 1.204 10.141 15.630 1.00 92.50 102 PHE A N 1
ATOM 792 C CA . PHE A 1 102 ? 0.928 8.821 15.054 1.00 92.50 102 PHE A CA 1
ATOM 793 C C . PHE A 1 102 ? 0.609 7.796 16.139 1.00 92.50 102 PHE A C 1
ATOM 795 O O . PHE A 1 102 ? -0.330 7.024 16.002 1.00 92.50 102 PHE A O 1
ATOM 802 N N . LYS A 1 103 ? 1.348 7.795 17.252 1.00 90.06 103 LYS A N 1
ATOM 803 C CA . LYS A 1 103 ? 1.108 6.874 18.369 1.00 90.06 103 LYS A CA 1
ATOM 804 C C . LYS A 1 103 ? -0.314 6.992 18.920 1.00 90.06 103 LYS A C 1
ATOM 806 O O . LYS A 1 103 ? -0.944 5.978 19.221 1.00 90.06 103 LYS A O 1
ATOM 811 N N . LYS A 1 104 ? -0.816 8.222 19.064 1.00 94.12 104 LYS A N 1
ATOM 812 C CA . LYS A 1 104 ? -2.180 8.495 19.543 1.00 94.12 104 LYS A CA 1
ATOM 813 C C . LYS A 1 104 ? -3.221 8.101 18.498 1.00 94.12 104 LYS A C 1
ATOM 815 O O . LYS A 1 104 ? -4.210 7.457 18.846 1.00 94.12 104 LYS A O 1
ATOM 820 N N . ASP A 1 105 ? -2.966 8.445 17.239 1.00 96.88 105 ASP A N 1
ATOM 821 C CA . ASP A 1 105 ? -3.833 8.135 16.100 1.00 96.88 105 ASP A CA 1
ATOM 822 C C . ASP A 1 105 ? -3.965 6.622 15.902 1.00 96.88 105 ASP A C 1
ATOM 824 O O . ASP A 1 105 ? -5.071 6.092 15.855 1.00 96.88 105 ASP A O 1
ATOM 828 N N . TYR A 1 106 ? -2.845 5.904 15.891 1.00 96.94 106 TYR A N 1
ATOM 829 C CA . TYR A 1 106 ? -2.790 4.455 15.749 1.00 96.94 106 TYR A CA 1
ATOM 830 C C . TYR A 1 106 ? -3.484 3.736 16.915 1.00 96.94 106 TYR A C 1
ATOM 832 O O . TYR A 1 106 ? -4.229 2.784 16.696 1.00 96.94 106 TYR A O 1
ATOM 840 N N . ALA A 1 107 ? -3.333 4.222 18.152 1.00 96.31 107 ALA A N 1
ATOM 841 C CA . ALA A 1 107 ? -4.059 3.665 19.293 1.00 96.31 107 ALA A CA 1
ATOM 842 C C . ALA A 1 107 ? -5.586 3.814 19.163 1.00 96.31 107 ALA A C 1
ATOM 844 O O . ALA A 1 107 ? -6.319 2.847 19.392 1.00 96.31 107 ALA A O 1
ATOM 845 N N . ALA A 1 108 ? -6.059 4.987 18.730 1.00 97.81 108 ALA A N 1
ATOM 846 C CA . ALA A 1 108 ? -7.474 5.222 18.440 1.00 97.81 108 ALA A CA 1
ATOM 847 C C . ALA A 1 108 ? -7.970 4.354 17.274 1.00 97.81 108 ALA A C 1
ATOM 849 O O . ALA A 1 108 ? -9.072 3.807 17.322 1.00 97.81 108 ALA A O 1
ATOM 850 N N . TYR A 1 109 ? -7.132 4.181 16.253 1.00 98.69 109 TYR A N 1
ATOM 851 C CA . TYR A 1 109 ? -7.423 3.395 15.062 1.00 98.69 109 TYR A CA 1
ATOM 852 C C . TYR A 1 109 ? -7.604 1.904 15.374 1.00 98.69 109 TYR A C 1
ATOM 854 O O . TYR A 1 109 ? -8.626 1.321 15.014 1.00 98.69 109 TYR A O 1
ATOM 862 N N . ILE A 1 110 ? -6.678 1.299 16.129 1.00 98.38 110 ILE A N 1
ATOM 863 C CA . ILE A 1 110 ? -6.785 -0.099 16.589 1.00 98.38 110 ILE A CA 1
ATOM 864 C C . ILE A 1 110 ? -8.036 -0.305 17.440 1.00 98.38 110 ILE A C 1
ATOM 866 O O . ILE A 1 110 ? -8.763 -1.287 17.259 1.00 98.38 110 ILE A O 1
ATOM 870 N N . TRP A 1 111 ? -8.303 0.625 18.360 1.00 98.12 111 TRP A N 1
ATOM 871 C CA . TRP A 1 111 ? -9.500 0.573 19.192 1.00 98.12 111 TRP A CA 1
ATOM 872 C C . TRP A 1 111 ? -10.777 0.611 18.345 1.00 98.12 111 TRP A C 1
ATOM 874 O O . TRP A 1 111 ? -11.666 -0.220 18.542 1.00 98.12 111 TRP A O 1
ATOM 884 N N . LEU A 1 112 ? -10.848 1.521 17.369 1.00 98.75 112 LEU A N 1
ATOM 885 C CA . LEU A 1 112 ? -12.024 1.701 16.523 1.00 98.75 112 LEU A CA 1
ATOM 886 C C . LEU A 1 112 ? -12.283 0.490 15.623 1.00 98.75 112 LEU A C 1
ATOM 888 O O . LEU A 1 112 ? -13.421 0.032 15.551 1.00 98.75 112 LEU A O 1
ATOM 892 N N . LEU A 1 113 ? -11.248 -0.065 14.981 1.00 98.81 113 LEU A N 1
ATOM 893 C CA . LEU A 1 113 ? -11.386 -1.263 14.143 1.00 98.81 113 LEU A CA 1
ATOM 894 C C . LEU A 1 113 ? -11.990 -2.433 14.929 1.00 98.81 113 LEU A C 1
ATOM 896 O O . LEU A 1 113 ? -12.912 -3.096 14.455 1.00 98.81 113 LEU A O 1
ATOM 900 N N . ARG A 1 114 ? -11.503 -2.658 16.155 1.00 98.38 114 ARG A N 1
ATOM 901 C CA . ARG A 1 114 ? -12.011 -3.720 17.034 1.00 98.38 114 ARG A CA 1
ATOM 902 C C . ARG A 1 114 ? -13.431 -3.452 17.497 1.00 98.38 114 ARG A C 1
ATOM 904 O O . ARG A 1 114 ? -14.252 -4.359 17.432 1.00 98.38 114 ARG A O 1
ATOM 911 N N . LYS A 1 115 ? -13.723 -2.217 17.914 1.00 98.06 115 LYS A N 1
ATOM 912 C CA . LYS A 1 115 ? -15.074 -1.821 18.312 1.00 98.06 115 LYS A CA 1
ATOM 913 C C . LYS A 1 115 ? -16.075 -2.053 17.178 1.00 98.06 115 LYS A C 1
ATOM 915 O O . LYS A 1 115 ? -17.136 -2.615 17.412 1.00 98.06 115 LYS A O 1
ATOM 920 N N . LEU A 1 116 ? -15.740 -1.650 15.954 1.00 98.81 116 LEU A N 1
ATOM 921 C CA . LEU A 1 116 ? -16.621 -1.835 14.801 1.00 98.81 116 LEU A CA 1
ATOM 922 C C . LEU A 1 116 ? -16.798 -3.316 14.447 1.00 98.81 116 LEU A C 1
ATOM 924 O O . LEU A 1 116 ? -17.887 -3.713 14.040 1.00 98.81 116 LEU A O 1
ATOM 928 N N . ALA A 1 117 ? -15.758 -4.137 14.629 1.00 98.69 117 ALA A N 1
ATOM 929 C CA . ALA A 1 117 ? -15.877 -5.584 14.479 1.00 98.69 117 ALA A CA 1
ATOM 930 C C . ALA A 1 117 ? -16.843 -6.174 15.521 1.00 98.69 117 ALA A C 1
ATOM 932 O O . ALA A 1 117 ? -17.699 -6.974 15.154 1.00 98.69 117 ALA A O 1
ATOM 933 N N . ASP A 1 118 ? -16.775 -5.728 16.779 1.00 98.12 118 ASP A N 1
ATOM 934 C CA . ASP A 1 118 ? -17.711 -6.148 17.831 1.00 98.12 118 ASP A CA 1
ATOM 935 C C . ASP A 1 118 ? -19.148 -5.740 17.532 1.00 98.12 118 ASP A C 1
ATOM 937 O O . ASP A 1 118 ? -20.047 -6.578 17.584 1.00 98.12 118 ASP A O 1
ATOM 941 N N . ASP A 1 119 ? -19.353 -4.471 17.167 1.00 98.31 119 ASP A N 1
ATOM 942 C CA . ASP A 1 119 ? -20.671 -3.922 16.838 1.00 98.31 119 ASP A CA 1
ATOM 943 C C . ASP A 1 119 ? -21.330 -4.701 15.680 1.00 98.31 119 ASP A C 1
ATOM 945 O O . ASP A 1 119 ? -22.552 -4.823 15.622 1.00 98.31 119 ASP A O 1
ATOM 949 N N . ALA A 1 120 ? -20.523 -5.257 14.769 1.00 98.06 120 ALA A N 1
ATOM 950 C CA . ALA A 1 120 ? -20.969 -6.056 13.630 1.00 98.06 120 ALA A CA 1
ATOM 951 C C . ALA A 1 120 ? -21.020 -7.576 13.892 1.00 98.06 120 ALA A C 1
ATOM 953 O O . ALA A 1 120 ? -21.373 -8.342 12.987 1.00 98.06 120 ALA A O 1
ATOM 954 N N . GLY A 1 121 ? -20.619 -8.043 15.081 1.00 98.00 121 GLY A N 1
ATOM 955 C CA . GLY A 1 121 ? -20.485 -9.471 15.389 1.00 98.00 121 GLY A CA 1
ATOM 956 C C . GLY A 1 121 ? -19.461 -10.192 14.500 1.00 98.00 121 GLY A C 1
ATOM 957 O O . GLY A 1 121 ? -19.696 -11.330 14.075 1.00 98.00 121 GLY A O 1
ATOM 958 N N . LEU A 1 122 ? -18.363 -9.515 14.148 1.00 98.00 122 LEU A N 1
ATOM 959 C CA . LEU A 1 122 ? -17.279 -10.011 13.298 1.00 98.00 122 LEU A CA 1
ATOM 960 C C . LEU A 1 122 ? -16.050 -10.433 14.125 1.00 98.00 122 LEU A C 1
ATOM 962 O O . LEU A 1 122 ? -15.766 -9.832 15.162 1.00 98.00 122 LEU A O 1
ATOM 966 N N . PRO A 1 123 ? -15.267 -11.424 13.656 1.00 96.94 123 PRO A N 1
ATOM 967 C CA . PRO A 1 123 ? -13.986 -11.760 14.270 1.00 96.94 123 PRO A CA 1
ATOM 968 C C . PRO A 1 123 ? -13.012 -10.576 14.255 1.00 96.94 123 PRO A C 1
ATOM 970 O O . PRO A 1 123 ? -12.905 -9.857 13.261 1.00 96.94 123 PRO A O 1
ATOM 973 N N . ARG A 1 124 ? -12.227 -10.421 15.326 1.00 95.69 124 ARG A N 1
ATOM 974 C CA . ARG A 1 124 ? -11.154 -9.413 15.425 1.00 95.69 124 ARG A CA 1
ATOM 975 C C . ARG A 1 124 ? -9.824 -9.887 14.821 1.00 95.69 124 ARG A C 1
ATOM 977 O O . ARG A 1 124 ? -8.767 -9.494 15.295 1.00 95.69 124 ARG A O 1
ATOM 984 N N . THR A 1 125 ? -9.882 -10.755 13.818 1.00 91.62 125 THR A N 1
ATOM 985 C CA . THR A 1 125 ? -8.716 -11.221 13.056 1.00 91.62 125 THR A CA 1
ATOM 986 C C . THR A 1 125 ? -8.429 -10.244 11.926 1.00 91.62 125 THR A C 1
ATOM 988 O O . THR A 1 125 ? -9.372 -9.836 11.234 1.00 91.62 125 THR A O 1
ATOM 991 N N . LEU A 1 126 ? -7.159 -9.904 11.712 1.00 94.75 126 LEU A N 1
ATOM 992 C CA . LEU A 1 126 ? -6.730 -9.090 10.576 1.00 94.75 126 LEU A CA 1
ATOM 993 C C . LEU A 1 126 ? -6.365 -9.993 9.392 1.00 94.75 126 LEU A C 1
ATOM 995 O O . LEU A 1 126 ? -5.656 -10.971 9.573 1.00 94.75 126 LEU A O 1
ATOM 999 N N . ASP A 1 127 ? -6.830 -9.665 8.184 1.00 90.06 127 ASP A N 1
ATOM 1000 C CA . ASP A 1 127 ? -6.369 -10.262 6.912 1.00 90.06 127 ASP A CA 1
ATOM 1001 C C . ASP A 1 127 ? -6.465 -11.802 6.815 1.00 90.06 127 ASP A C 1
ATOM 1003 O O . ASP A 1 127 ? -5.898 -12.421 5.917 1.00 90.06 127 ASP A O 1
ATOM 1007 N N . ALA A 1 128 ? -7.238 -12.438 7.698 1.00 80.56 128 ALA A N 1
ATOM 1008 C CA . ALA A 1 128 ? -7.446 -13.881 7.678 1.00 80.56 128 ALA A CA 1
ATOM 1009 C C . ALA A 1 128 ? -8.262 -14.336 6.452 1.00 80.56 128 ALA A C 1
ATOM 1011 O O . ALA A 1 128 ? -9.199 -13.657 6.026 1.00 80.56 128 ALA A O 1
ATOM 1012 N N . GLY A 1 129 ? -7.960 -15.523 5.926 1.00 76.31 129 GLY A N 1
ATOM 1013 C CA . GLY A 1 129 ? -8.669 -16.105 4.783 1.00 76.31 129 GLY A CA 1
ATOM 1014 C C . GLY A 1 129 ? -8.306 -15.466 3.440 1.00 76.31 129 GLY A C 1
ATOM 1015 O O . GLY A 1 129 ? -7.356 -14.691 3.336 1.00 76.31 129 GLY A O 1
ATOM 1016 N N . SER A 1 130 ? -9.051 -15.810 2.390 1.00 81.06 130 SER A N 1
ATOM 1017 C CA . SER A 1 130 ? -8.718 -15.438 1.006 1.00 81.06 130 SER A CA 1
ATOM 1018 C C . SER A 1 130 ? -9.930 -15.157 0.116 1.00 81.06 130 SER A C 1
ATOM 1020 O O . SER A 1 130 ? -9.787 -15.099 -1.105 1.00 81.06 130 SER A O 1
ATOM 1022 N N . GLY A 1 131 ? -11.128 -15.024 0.682 1.00 74.00 131 GLY A N 1
ATOM 1023 C CA . GLY A 1 131 ? -12.349 -14.848 -0.090 1.00 74.00 131 GLY A CA 1
ATOM 1024 C C . GLY A 1 131 ? -13.416 -14.026 0.617 1.00 74.00 131 GLY A C 1
ATOM 1025 O O . GLY A 1 131 ? -13.335 -13.681 1.793 1.00 74.00 131 GLY A O 1
ATOM 1026 N N . VAL A 1 132 ? -14.479 -13.720 -0.128 1.00 84.00 132 VAL A N 1
ATOM 1027 C CA . VAL A 1 132 ? -15.529 -12.797 0.322 1.00 84.00 132 VAL A CA 1
ATOM 1028 C C . VAL A 1 132 ? -16.343 -13.310 1.527 1.00 84.00 132 VAL A C 1
ATOM 1030 O O . VAL A 1 132 ? -17.155 -12.578 2.089 1.00 84.00 132 VAL A O 1
ATOM 1033 N N . TYR A 1 133 ? -16.177 -14.578 1.906 1.00 86.38 133 TYR A N 1
ATOM 1034 C CA . TYR A 1 133 ? -16.854 -15.214 3.040 1.00 86.38 133 TYR A CA 1
ATOM 1035 C C . TYR A 1 133 ? -16.005 -15.223 4.320 1.00 86.38 133 TYR A C 1
ATOM 1037 O O . TYR A 1 133 ? -16.539 -15.496 5.395 1.00 86.38 133 TYR A O 1
ATOM 1045 N N . ASP A 1 134 ? -14.721 -14.866 4.232 1.00 87.50 134 ASP A N 1
ATOM 1046 C CA . ASP A 1 134 ? -13.800 -14.850 5.367 1.00 87.50 134 ASP A CA 1
ATOM 1047 C C . ASP A 1 134 ? -13.966 -13.563 6.177 1.00 87.50 134 ASP A C 1
ATOM 1049 O O . ASP A 1 134 ? -13.307 -12.550 5.945 1.00 87.50 134 ASP A O 1
ATOM 1053 N N . ARG A 1 135 ? -14.901 -13.590 7.125 1.00 95.50 135 ARG A N 1
ATOM 1054 C CA . ARG A 1 135 ? -15.310 -12.436 7.941 1.00 95.50 135 ARG A CA 1
ATOM 1055 C C . ARG A 1 135 ? -14.162 -11.894 8.801 1.00 95.50 135 ARG A C 1
ATOM 1057 O O . ARG A 1 135 ? -13.309 -12.652 9.252 1.00 95.50 135 ARG A O 1
ATOM 1064 N N . GLY A 1 136 ? -14.169 -10.590 9.072 1.00 97.50 136 GLY A N 1
ATOM 1065 C CA . GLY A 1 136 ? -13.247 -9.957 10.022 1.00 97.50 136 GLY A CA 1
ATOM 1066 C C . GLY A 1 136 ? -12.737 -8.594 9.566 1.00 97.50 136 GLY A C 1
ATOM 1067 O O . GLY A 1 136 ? -13.340 -7.944 8.712 1.00 97.50 136 GLY A O 1
ATOM 1068 N N . ILE A 1 137 ? -11.619 -8.161 10.138 1.00 98.81 137 ILE A N 1
ATOM 1069 C CA . ILE A 1 137 ? -10.968 -6.896 9.788 1.00 98.81 137 ILE A CA 1
ATOM 1070 C C . ILE A 1 137 ? -10.028 -7.156 8.606 1.00 98.81 137 ILE A C 1
ATOM 1072 O O . ILE A 1 137 ? -9.253 -8.109 8.640 1.00 98.81 137 ILE A O 1
ATOM 1076 N N . LYS A 1 138 ? -10.102 -6.342 7.550 1.00 98.19 138 LYS A N 1
ATOM 1077 C CA . LYS A 1 138 ? -9.288 -6.476 6.331 1.00 98.19 138 LYS A CA 1
ATOM 1078 C C . LYS A 1 138 ? -8.565 -5.173 6.033 1.00 98.19 138 LYS A C 1
ATOM 1080 O O . LYS A 1 138 ? -9.173 -4.114 6.093 1.00 98.19 138 LYS A O 1
ATOM 1085 N N . SER A 1 139 ? -7.300 -5.227 5.660 1.00 97.88 139 SER A N 1
ATOM 1086 C CA . SER A 1 139 ? -6.611 -4.114 5.017 1.00 97.88 139 SER A CA 1
ATOM 1087 C C . SER A 1 139 ? -7.122 -3.916 3.590 1.00 97.88 139 SER A C 1
ATOM 1089 O O . SER A 1 139 ? -7.580 -4.861 2.937 1.00 97.88 139 SER A O 1
ATOM 1091 N N . HIS A 1 140 ? -7.001 -2.701 3.063 1.00 97.19 140 HIS A N 1
ATOM 1092 C CA . HIS A 1 140 ? -7.289 -2.454 1.651 1.00 97.19 140 HIS A CA 1
ATOM 1093 C C . HIS A 1 140 ? -6.361 -3.267 0.728 1.00 97.19 140 HIS A C 1
ATOM 1095 O O . HIS A 1 140 ? -6.792 -3.770 -0.311 1.00 97.19 140 HIS A O 1
ATOM 1101 N N . ASP A 1 141 ? -5.112 -3.499 1.144 1.00 84.50 141 ASP A N 1
ATOM 1102 C CA . ASP A 1 141 ? -4.190 -4.380 0.426 1.00 84.50 141 ASP A CA 1
ATOM 1103 C C . ASP A 1 141 ? -4.662 -5.842 0.367 1.00 84.50 141 ASP A C 1
ATOM 1105 O O . ASP A 1 141 ? -4.504 -6.492 -0.667 1.00 84.50 141 ASP A O 1
ATOM 1109 N N . TRP A 1 142 ? -5.267 -6.372 1.434 1.00 95.38 142 TRP A N 1
ATOM 1110 C CA . TRP A 1 142 ? -5.877 -7.705 1.401 1.00 95.38 142 TRP A CA 1
ATOM 1111 C C . TRP A 1 142 ? -7.051 -7.740 0.420 1.00 95.38 142 TRP A C 1
ATOM 1113 O O . TRP A 1 142 ? -7.160 -8.665 -0.387 1.00 95.38 142 TRP A O 1
ATOM 1123 N N . ILE A 1 143 ? -7.881 -6.690 0.402 1.00 93.19 143 ILE A N 1
ATOM 1124 C CA . ILE A 1 143 ? -8.970 -6.555 -0.574 1.00 93.19 143 ILE A CA 1
ATOM 1125 C C . ILE A 1 143 ? -8.420 -6.579 -2.004 1.00 93.19 143 ILE A C 1
ATOM 1127 O O . ILE A 1 143 ? -8.916 -7.354 -2.824 1.00 93.19 143 ILE A O 1
ATOM 1131 N N . ARG A 1 144 ? -7.361 -5.813 -2.305 1.00 90.38 144 ARG A N 1
ATOM 1132 C CA . ARG A 1 144 ? -6.677 -5.838 -3.611 1.00 90.38 144 ARG A CA 1
ATOM 1133 C C . ARG A 1 144 ? -6.227 -7.251 -3.994 1.00 90.38 144 ARG A C 1
ATOM 1135 O O . ARG A 1 144 ? -6.398 -7.641 -5.147 1.00 90.38 144 ARG A O 1
ATOM 1142 N N . GLN A 1 145 ? -5.629 -7.992 -3.060 1.00 71.81 145 GLN A N 1
ATOM 1143 C CA . GLN A 1 145 ? -5.053 -9.316 -3.323 1.00 71.81 145 GLN A CA 1
ATOM 1144 C C . GLN A 1 145 ? -6.103 -10.411 -3.523 1.00 71.81 145 GLN A C 1
ATOM 1146 O O . GLN A 1 145 ? -5.927 -11.260 -4.394 1.00 71.81 145 GLN A O 1
ATOM 1151 N N . HIS A 1 146 ? -7.171 -10.402 -2.726 1.00 80.94 146 HIS A N 1
ATOM 1152 C CA . HIS A 1 146 ? -8.070 -11.554 -2.598 1.00 80.94 146 HIS A CA 1
ATOM 1153 C C . HIS A 1 146 ? -9.462 -11.322 -3.185 1.00 80.94 146 HIS A C 1
ATOM 1155 O O . HIS A 1 146 ? -10.098 -12.255 -3.667 1.00 80.94 146 HIS A O 1
ATOM 1161 N N . ILE A 1 147 ? -9.939 -10.077 -3.178 1.00 86.75 147 ILE A N 1
ATOM 1162 C CA . ILE A 1 147 ? -11.277 -9.721 -3.668 1.00 86.75 147 ILE A CA 1
ATOM 1163 C C . ILE A 1 147 ? -11.185 -9.024 -5.036 1.00 86.75 147 ILE A C 1
ATOM 1165 O O . ILE A 1 147 ? -11.983 -9.290 -5.942 1.00 86.75 147 ILE A O 1
ATOM 1169 N N . GLY A 1 148 ? -10.176 -8.169 -5.219 1.00 77.44 148 GLY A N 1
ATOM 1170 C CA . GLY A 1 148 ? -9.955 -7.358 -6.414 1.00 77.44 148 GLY A CA 1
ATOM 1171 C C . GLY A 1 148 ? -10.949 -6.196 -6.553 1.00 77.44 148 GLY A C 1
ATOM 1172 O O . GLY A 1 148 ? -11.756 -5.922 -5.670 1.00 77.44 148 GLY A O 1
ATOM 1173 N N . GLY A 1 149 ? -10.908 -5.498 -7.693 1.00 81.50 149 GLY A N 1
ATOM 1174 C CA . GLY A 1 149 ? -11.718 -4.287 -7.921 1.00 81.50 149 GLY A CA 1
ATOM 1175 C C . GLY A 1 149 ? -11.101 -3.000 -7.355 1.00 81.50 149 GLY A C 1
ATOM 1176 O O . GLY A 1 149 ? -11.727 -1.949 -7.408 1.00 81.50 149 GLY A O 1
ATOM 1177 N N . THR A 1 150 ? -9.874 -3.083 -6.846 1.00 86.81 150 THR A N 1
ATOM 1178 C CA . THR A 1 150 ? -9.038 -1.971 -6.381 1.00 86.81 150 THR A CA 1
ATOM 1179 C C . THR A 1 150 ? -7.569 -2.340 -6.605 1.00 86.81 150 THR A C 1
ATOM 1181 O O . THR A 1 150 ? -7.238 -3.525 -6.696 1.00 86.81 150 THR A O 1
ATOM 1184 N N . THR A 1 151 ? -6.691 -1.342 -6.715 1.00 81.06 151 THR A N 1
ATOM 1185 C CA . THR A 1 151 ? -5.227 -1.504 -6.832 1.00 81.06 151 THR A CA 1
ATOM 1186 C C . THR A 1 151 ? -4.472 -0.967 -5.618 1.00 81.06 151 THR A C 1
ATOM 1188 O O . THR A 1 151 ? -3.243 -0.946 -5.620 1.00 81.06 151 THR A O 1
ATOM 1191 N N . HIS A 1 152 ? -5.191 -0.513 -4.597 1.00 72.31 152 HIS A N 1
ATOM 1192 C CA . HIS A 1 152 ? -4.628 0.161 -3.437 1.00 72.31 152 HIS A CA 1
ATOM 1193 C C . HIS A 1 152 ? -3.931 -0.815 -2.467 1.00 72.31 152 HIS A C 1
ATOM 1195 O O . HIS A 1 152 ? -4.264 -1.999 -2.410 1.00 72.31 152 HIS A O 1
ATOM 1201 N N . THR A 1 153 ? -2.924 -0.329 -1.734 1.00 79.75 153 THR A N 1
ATOM 1202 C CA . THR A 1 153 ? -2.023 -1.154 -0.897 1.00 79.75 153 THR A CA 1
ATOM 1203 C C . THR A 1 153 ? -1.928 -0.697 0.565 1.00 79.75 153 THR A C 1
ATOM 1205 O O . THR A 1 153 ? -1.049 -1.153 1.304 1.00 79.75 153 THR A O 1
ATOM 1208 N N . ASP A 1 154 ? -2.776 0.240 0.976 1.00 75.12 154 ASP A N 1
ATOM 1209 C CA . ASP A 1 154 ? -2.890 0.749 2.344 1.00 75.12 154 ASP A CA 1
ATOM 1210 C C . ASP A 1 154 ? -3.376 -0.333 3.339 1.00 75.12 154 ASP A C 1
ATOM 1212 O O . ASP A 1 154 ? -4.005 -1.315 2.924 1.00 75.12 154 ASP A O 1
ATOM 1216 N N . PRO A 1 155 ? -3.052 -0.234 4.651 1.00 90.44 155 PRO A N 1
ATOM 1217 C CA . PRO A 1 155 ? -2.345 0.857 5.338 1.00 90.44 155 PRO A CA 1
ATOM 1218 C C . PRO A 1 155 ? -0.811 0.669 5.470 1.00 90.44 155 PRO A C 1
ATOM 1220 O O . PRO A 1 155 ? -0.088 1.443 6.110 1.00 90.44 155 PRO A O 1
ATOM 1223 N N . TYR A 1 156 ? -0.285 -0.436 4.933 1.00 78.00 156 TYR A N 1
ATOM 1224 C CA . TYR A 1 156 ? 1.016 -0.978 5.343 1.00 78.00 156 TYR A CA 1
ATOM 1225 C C . TYR A 1 156 ? 2.221 -0.111 4.978 1.00 78.00 156 TYR A C 1
ATOM 1227 O O . TYR A 1 156 ? 3.206 -0.070 5.717 1.00 78.00 156 TYR A O 1
ATOM 1235 N N . GLY A 1 157 ? 2.164 0.571 3.833 1.00 69.06 157 GLY A N 1
ATOM 1236 C CA . GLY A 1 157 ? 3.253 1.438 3.382 1.00 69.06 157 GLY A CA 1
ATOM 1237 C C . GLY A 1 157 ? 3.474 2.630 4.315 1.00 69.06 157 GLY A C 1
ATOM 1238 O O . GLY A 1 157 ? 4.617 3.053 4.502 1.00 69.06 157 GLY A O 1
ATOM 1239 N N . TYR A 1 158 ? 2.394 3.140 4.909 1.00 78.44 158 TYR A N 1
ATOM 1240 C CA . TYR A 1 158 ? 2.427 4.217 5.890 1.00 78.44 158 TYR A CA 1
ATOM 1241 C C . TYR A 1 158 ? 2.853 3.713 7.272 1.00 78.44 158 TYR A C 1
ATOM 1243 O O . TYR A 1 158 ? 3.776 4.265 7.863 1.00 78.44 158 TYR A O 1
ATOM 1251 N N . PHE A 1 159 ? 2.283 2.601 7.741 1.00 80.44 159 PHE A N 1
ATOM 1252 C CA . PHE A 1 159 ? 2.614 2.005 9.044 1.00 80.44 159 PHE A CA 1
ATOM 1253 C C . PHE A 1 159 ? 4.099 1.654 9.180 1.00 80.44 159 PHE A C 1
ATOM 1255 O O . PHE A 1 159 ? 4.716 1.931 10.212 1.00 80.44 159 PHE A O 1
ATOM 1262 N N . ALA A 1 160 ? 4.712 1.153 8.103 1.00 70.06 160 ALA A N 1
ATOM 1263 C CA . ALA A 1 160 ? 6.137 0.842 8.079 1.00 70.06 160 ALA A CA 1
ATOM 1264 C C . ALA A 1 160 ? 7.039 2.073 8.310 1.00 70.06 160 ALA A C 1
ATOM 1266 O O . ALA A 1 160 ? 8.163 1.915 8.782 1.00 70.06 160 ALA A O 1
ATOM 1267 N N . GLN A 1 161 ? 6.574 3.294 8.013 1.00 75.62 161 GLN A N 1
ATOM 1268 C CA . GLN A 1 161 ? 7.331 4.532 8.278 1.00 75.62 161 GLN A CA 1
ATOM 1269 C C . GLN A 1 161 ? 7.467 4.811 9.782 1.00 75.62 161 GLN A C 1
ATOM 1271 O O . GLN A 1 161 ? 8.423 5.456 10.201 1.00 75.62 161 GLN A O 1
ATOM 1276 N N . PHE A 1 162 ? 6.552 4.263 10.584 1.00 71.69 162 PHE A N 1
ATOM 1277 C CA . PHE A 1 162 ? 6.514 4.368 12.043 1.00 71.69 162 PHE A CA 1
ATOM 1278 C C . PHE A 1 162 ? 6.949 3.071 12.740 1.00 71.69 162 PHE A C 1
ATOM 1280 O O . PHE A 1 162 ? 6.689 2.869 13.924 1.00 71.69 162 PHE A O 1
ATOM 1287 N N . GLY A 1 163 ? 7.602 2.165 12.005 1.00 69.75 163 GLY A N 1
ATOM 1288 C CA . GLY A 1 163 ? 8.099 0.900 12.547 1.00 69.75 163 GLY A CA 1
ATOM 1289 C C . GLY A 1 163 ? 7.020 -0.155 12.802 1.00 69.75 163 GLY A C 1
ATOM 1290 O O . GLY A 1 163 ? 7.329 -1.203 13.361 1.00 69.75 163 GLY A O 1
ATOM 1291 N N . ILE A 1 164 ? 5.773 0.063 12.379 1.00 74.56 164 ILE A N 1
ATOM 1292 C CA . ILE A 1 164 ? 4.701 -0.927 12.515 1.00 74.56 164 ILE A CA 1
ATOM 1293 C C . ILE A 1 164 ? 4.722 -1.857 11.294 1.00 74.56 164 ILE A C 1
ATOM 1295 O O . ILE A 1 164 ? 4.384 -1.460 10.178 1.00 74.56 164 ILE A O 1
ATOM 1299 N N . SER A 1 165 ? 5.148 -3.106 11.499 1.00 75.12 165 SER A N 1
ATOM 1300 C CA . SER A 1 165 ? 5.107 -4.153 10.469 1.00 75.12 165 SER A CA 1
ATOM 1301 C C . SER A 1 165 ? 3.692 -4.715 10.287 1.00 75.12 165 SER A C 1
ATOM 1303 O O . SER A 1 165 ? 2.804 -4.469 11.105 1.00 75.12 165 SER A O 1
ATOM 1305 N N . ARG A 1 166 ? 3.482 -5.534 9.246 1.00 82.31 166 ARG A N 1
ATOM 1306 C CA . ARG A 1 166 ? 2.205 -6.245 9.048 1.00 82.31 166 ARG A CA 1
ATOM 1307 C C . ARG A 1 166 ? 1.848 -7.121 10.243 1.00 82.31 166 ARG A C 1
ATOM 1309 O O . ARG A 1 166 ? 0.768 -6.974 10.800 1.00 82.31 166 ARG A O 1
ATOM 1316 N N . ALA A 1 167 ? 2.794 -7.958 10.668 1.00 73.12 167 ALA A N 1
ATOM 1317 C CA . ALA A 1 167 ? 2.631 -8.836 11.821 1.00 73.12 167 ALA A CA 1
ATOM 1318 C C . ALA A 1 167 ? 2.377 -8.052 13.118 1.00 73.12 167 ALA A C 1
ATOM 1320 O O . ALA A 1 167 ? 1.641 -8.505 13.992 1.00 73.12 167 ALA A O 1
ATOM 1321 N N . GLN A 1 168 ? 2.975 -6.863 13.260 1.00 77.88 168 GLN A N 1
ATOM 1322 C CA . GLN A 1 168 ? 2.709 -6.016 14.417 1.00 77.88 168 GLN A CA 1
ATOM 1323 C C . GLN A 1 168 ? 1.295 -5.426 14.365 1.00 77.88 168 GLN A C 1
ATOM 1325 O O . GLN A 1 168 ? 0.612 -5.440 15.385 1.00 77.88 168 GLN A O 1
ATOM 1330 N N . PHE A 1 169 ? 0.832 -4.983 13.193 1.00 89.62 169 PHE A N 1
ATOM 1331 C CA . PHE A 1 169 ? -0.543 -4.517 13.013 1.00 89.62 169 PHE A CA 1
ATOM 1332 C C . PHE A 1 169 ? -1.565 -5.627 13.284 1.00 89.62 169 PHE A C 1
ATOM 1334 O O . PHE A 1 169 ? -2.508 -5.411 14.041 1.00 89.62 169 PHE A O 1
ATOM 1341 N N . GLU A 1 170 ? -1.339 -6.833 12.761 1.00 85.44 170 GLU A N 1
ATOM 1342 C CA . GLU A 1 170 ? -2.156 -8.020 13.045 1.00 85.44 170 GLU A CA 1
ATOM 1343 C C . GLU A 1 170 ? -2.235 -8.293 14.548 1.00 85.44 170 GLU A C 1
ATOM 1345 O O . GLU A 1 170 ? -3.319 -8.334 15.130 1.00 85.44 170 GLU A O 1
ATOM 1350 N N . LYS A 1 171 ? -1.079 -8.366 15.212 1.00 87.56 171 LYS A N 1
ATOM 1351 C CA . LYS A 1 171 ? -0.995 -8.590 16.656 1.00 87.56 171 LYS A CA 1
ATOM 1352 C C . LYS A 1 171 ? -1.712 -7.505 17.461 1.00 87.56 171 LYS A C 1
ATOM 1354 O O . LYS A 1 171 ? -2.364 -7.825 18.456 1.00 87.56 171 LYS A O 1
ATOM 1359 N N . ASP A 1 172 ? -1.586 -6.242 17.066 1.00 91.44 172 ASP A N 1
ATOM 1360 C CA . ASP A 1 172 ? -2.238 -5.120 17.747 1.00 91.44 172 ASP A CA 1
ATOM 1361 C C . ASP A 1 172 ? -3.760 -5.181 17.574 1.00 91.44 172 ASP A C 1
ATOM 1363 O O . ASP A 1 172 ? -4.501 -5.003 18.547 1.00 91.44 172 ASP A O 1
ATOM 1367 N N . VAL A 1 173 ? -4.228 -5.510 16.364 1.00 94.00 173 VAL A N 1
ATOM 1368 C CA . VAL A 1 173 ? -5.648 -5.713 16.055 1.00 94.00 173 VAL A CA 1
ATOM 1369 C C . VAL A 1 173 ? -6.223 -6.889 16.830 1.00 94.00 173 VAL A C 1
ATOM 1371 O O . VAL A 1 173 ? -7.315 -6.748 17.368 1.00 94.00 173 VAL A O 1
ATOM 1374 N N . GLU A 1 174 ? -5.517 -8.011 16.956 1.00 90.12 174 GLU A N 1
ATOM 1375 C CA . GLU A 1 174 ? -6.029 -9.209 17.632 1.00 90.12 174 GLU A CA 1
ATOM 1376 C C . GLU A 1 174 ? -5.984 -9.098 19.159 1.00 90.12 174 GLU A C 1
ATOM 1378 O O . GLU A 1 174 ? -6.948 -9.457 19.848 1.00 90.12 174 GLU A O 1
ATOM 1383 N N . LYS A 1 175 ? -4.910 -8.526 19.714 1.00 89.31 175 LYS A N 1
ATOM 1384 C CA . LYS A 1 175 ? -4.765 -8.354 21.169 1.00 89.31 175 LYS A CA 1
ATOM 1385 C C . LYS A 1 175 ? -5.532 -7.147 21.700 1.00 89.31 175 LYS A C 1
ATOM 1387 O O . LYS A 1 175 ? -5.983 -7.172 22.841 1.00 89.31 175 LYS A O 1
ATOM 1392 N N . GLY A 1 176 ? -5.737 -6.120 20.877 1.00 77.81 176 GLY A N 1
ATOM 1393 C CA . GLY A 1 176 ? -6.398 -4.877 21.280 1.00 77.81 176 GLY A CA 1
ATOM 1394 C C . GLY A 1 176 ? -5.535 -3.922 22.077 1.00 77.81 176 GLY A C 1
ATOM 1395 O O . GLY A 1 176 ? -6.064 -3.034 22.742 1.00 77.81 176 GLY A O 1
ATOM 1396 N N . THR A 1 177 ? -4.223 -4.089 21.984 1.00 76.56 177 THR A N 1
ATOM 1397 C CA . THR A 1 177 ? -3.255 -3.170 22.561 1.00 76.56 177 THR A CA 1
ATOM 1398 C C . THR A 1 177 ? -2.440 -2.631 21.408 1.00 76.56 177 THR A C 1
ATOM 1400 O O . THR A 1 177 ? -1.675 -3.381 20.810 1.00 76.56 177 THR A O 1
ATOM 1403 N N . ALA A 1 178 ? -2.608 -1.349 21.090 1.00 68.38 178 ALA A N 1
ATOM 1404 C CA . ALA A 1 178 ? -1.698 -0.694 20.167 1.00 68.38 178 ALA A CA 1
ATOM 1405 C C . ALA A 1 178 ? -0.299 -0.737 20.773 1.00 68.38 178 ALA A C 1
ATOM 1407 O O . ALA A 1 178 ? -0.082 -0.264 21.897 1.00 68.38 178 ALA A O 1
ATOM 1408 N N . SER A 1 179 ? 0.634 -1.359 20.059 1.00 63.97 179 SER A N 1
ATOM 1409 C CA . SER A 1 179 ? 2.008 -1.402 20.522 1.00 63.97 179 SER A CA 1
ATOM 1410 C C . SER A 1 179 ? 2.560 0.018 20.572 1.00 63.97 179 SER A C 1
ATOM 1412 O O . SER A 1 179 ? 2.233 0.872 19.745 1.00 63.97 179 SER A O 1
ATOM 1414 N N . GLN A 1 180 ? 3.374 0.290 21.594 1.00 56.59 180 GLN A N 1
ATOM 1415 C CA . GLN A 1 180 ? 4.149 1.525 21.640 1.00 56.59 180 GLN A CA 1
ATOM 1416 C C . GLN A 1 180 ? 4.922 1.627 20.328 1.00 56.59 180 GLN A C 1
ATOM 1418 O O . GLN A 1 180 ? 5.429 0.609 19.847 1.00 56.59 180 GLN A O 1
ATOM 1423 N N . LEU A 1 181 ? 5.013 2.839 19.774 1.00 49.59 181 LEU A N 1
ATOM 1424 C CA . LEU A 1 181 ? 5.967 3.104 18.712 1.00 49.59 181 LEU A CA 1
ATOM 1425 C C . LEU A 1 181 ? 7.292 2.486 19.116 1.00 49.59 181 LEU A C 1
ATOM 1427 O O . LEU A 1 181 ? 7.833 2.812 20.176 1.00 49.59 181 LEU A O 1
ATOM 1431 N N . ILE A 1 182 ? 7.780 1.568 18.294 1.00 40.28 182 ILE A N 1
ATOM 1432 C CA . ILE A 1 182 ? 9.150 1.131 18.443 1.00 40.28 182 ILE A CA 1
ATOM 1433 C C . ILE A 1 182 ? 9.946 2.399 18.160 1.00 40.28 182 ILE A C 1
ATOM 1435 O O . ILE A 1 182 ? 9.906 2.911 17.039 1.00 40.28 182 ILE A O 1
ATOM 1439 N N . ALA A 1 183 ? 10.597 2.962 19.186 1.00 33.59 183 ALA A N 1
ATOM 1440 C CA . ALA A 1 183 ? 11.659 3.927 18.947 1.00 33.59 183 ALA A CA 1
ATOM 1441 C C . ALA A 1 183 ? 12.517 3.320 17.842 1.00 33.59 183 ALA A C 1
ATOM 1443 O O . ALA A 1 183 ? 12.806 2.120 17.923 1.00 33.59 183 ALA A O 1
ATOM 1444 N N . LYS A 1 184 ? 12.821 4.106 16.795 1.00 37.16 184 LYS A N 1
ATOM 1445 C CA . LYS A 1 184 ? 13.694 3.673 15.700 1.00 37.16 184 LYS A CA 1
ATOM 1446 C C . LYS A 1 184 ? 14.817 2.879 16.356 1.00 37.16 184 LYS A C 1
ATOM 1448 O O . LYS A 1 184 ? 15.509 3.468 17.190 1.00 37.16 184 LYS A O 1
ATOM 1453 N N . PRO A 1 185 ? 14.909 1.562 16.134 1.00 28.12 185 PRO A N 1
ATOM 1454 C CA . PRO A 1 185 ? 15.741 0.777 17.006 1.00 28.12 185 PRO A CA 1
ATOM 1455 C C . PRO A 1 185 ? 17.170 1.270 16.818 1.00 28.12 185 PRO A C 1
ATOM 1457 O O . PRO A 1 185 ? 17.689 1.232 15.703 1.00 28.12 185 PRO A O 1
ATOM 1460 N N . GLU A 1 186 ? 17.822 1.717 17.888 1.00 34.94 186 GLU A N 1
ATOM 1461 C CA . GLU A 1 186 ? 19.275 1.636 17.950 1.00 34.94 186 GLU A CA 1
ATOM 1462 C C . GLU A 1 186 ? 19.595 0.145 18.145 1.00 34.94 186 GLU A C 1
ATOM 1464 O O . GLU A 1 186 ? 19.947 -0.329 19.222 1.00 34.94 186 GLU A O 1
ATOM 1469 N N . VAL A 1 187 ? 19.327 -0.658 17.111 1.00 32.31 187 VAL A N 1
ATOM 1470 C CA . VAL A 1 187 ? 19.661 -2.078 17.107 1.00 32.31 187 VAL A CA 1
ATOM 1471 C C . VAL A 1 187 ? 21.131 -2.151 16.753 1.00 32.31 187 VAL A C 1
ATOM 1473 O O . VAL A 1 187 ? 21.527 -2.156 15.592 1.00 32.31 187 VAL A O 1
ATOM 1476 N N . LYS A 1 188 ? 21.957 -2.243 17.798 1.00 31.09 188 LYS A N 1
ATOM 1477 C CA . LYS A 1 188 ? 23.110 -3.139 17.715 1.00 31.09 188 LYS A CA 1
ATOM 1478 C C . LYS A 1 188 ? 22.564 -4.516 17.310 1.00 31.09 188 LYS A C 1
ATOM 1480 O O . LYS A 1 188 ? 21.640 -4.979 17.984 1.00 31.09 188 LYS A O 1
ATOM 1485 N N . PRO A 1 189 ? 23.068 -5.148 16.236 1.00 35.84 189 PRO A N 1
ATOM 1486 C CA . PRO A 1 189 ? 22.483 -6.372 15.706 1.00 35.84 189 PRO A CA 1
ATOM 1487 C C . PRO A 1 189 ? 22.388 -7.440 16.795 1.00 35.84 189 PRO A C 1
ATOM 1489 O O . PRO A 1 189 ? 23.391 -7.816 17.404 1.00 35.84 189 PRO A O 1
ATOM 1492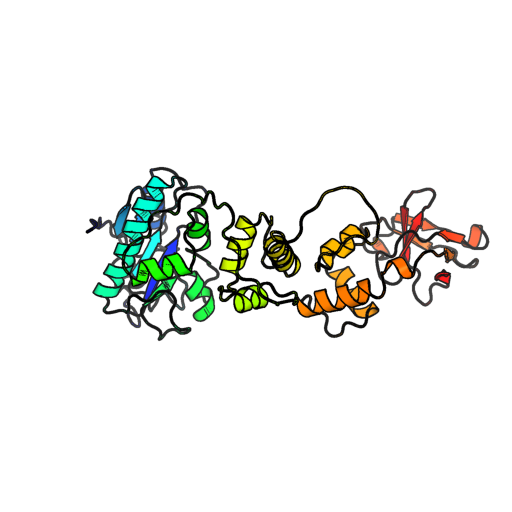 N N . ALA A 1 190 ? 21.178 -7.941 17.047 1.00 37.69 190 ALA A N 1
ATOM 1493 C CA . ALA A 1 190 ? 21.032 -9.224 17.712 1.00 37.69 190 ALA A CA 1
ATOM 1494 C C . ALA A 1 190 ? 21.449 -10.294 16.696 1.00 37.69 190 ALA A C 1
ATOM 1496 O O . ALA A 1 190 ? 20.822 -10.417 15.643 1.00 37.69 190 ALA A O 1
ATOM 1497 N N . ALA A 1 191 ? 22.523 -11.025 17.001 1.00 35.53 191 ALA A N 1
ATOM 1498 C CA . ALA A 1 191 ? 23.078 -12.059 16.134 1.00 35.53 191 ALA A CA 1
ATOM 1499 C C . ALA A 1 191 ? 21.977 -13.024 15.630 1.00 35.53 191 ALA A C 1
ATOM 1501 O O . ALA A 1 191 ? 21.245 -13.590 16.455 1.00 35.53 191 ALA A O 1
ATOM 1502 N N . PRO A 1 192 ? 21.826 -13.236 14.308 1.00 42.81 192 PRO A N 1
ATOM 1503 C CA . PRO A 1 192 ? 20.859 -14.191 13.783 1.00 42.81 192 PRO A CA 1
ATOM 1504 C C . PRO A 1 192 ? 21.292 -15.631 14.083 1.00 42.81 192 PRO A C 1
ATOM 1506 O O . PRO A 1 192 ? 22.477 -15.960 14.056 1.00 42.81 192 PRO A O 1
ATOM 1509 N N . LYS A 1 193 ? 20.319 -16.524 14.307 1.00 42.66 193 LYS A N 1
ATOM 1510 C CA . LYS A 1 193 ? 20.563 -17.973 14.258 1.00 42.66 193 LYS A CA 1
ATOM 1511 C C . LYS A 1 193 ? 21.044 -18.335 12.850 1.00 42.66 193 LYS A C 1
ATOM 1513 O O . LYS A 1 193 ? 20.392 -17.983 11.869 1.00 42.66 193 LYS A O 1
ATOM 1518 N N . THR A 1 194 ? 22.171 -19.029 12.760 1.00 41.62 194 THR A N 1
ATOM 1519 C CA . THR A 1 194 ? 22.804 -19.430 11.503 1.00 41.62 194 THR A CA 1
ATOM 1520 C C . THR A 1 194 ? 21.894 -20.377 10.712 1.00 41.62 194 THR A C 1
ATOM 1522 O O . THR A 1 194 ? 21.702 -21.531 11.086 1.00 41.62 194 THR A O 1
ATOM 1525 N N . SER A 1 195 ? 21.319 -19.914 9.597 1.00 48.56 195 SER A N 1
ATOM 1526 C CA . SER A 1 195 ? 20.751 -20.826 8.596 1.00 48.56 195 SER A CA 1
ATOM 1527 C C . SER A 1 195 ? 21.863 -21.317 7.678 1.00 48.56 195 SER A C 1
ATOM 1529 O O . SER A 1 195 ? 22.542 -20.499 7.060 1.00 48.56 195 SER A O 1
ATOM 1531 N N . GLY A 1 196 ? 21.984 -22.630 7.486 1.00 51.34 196 GLY A N 1
ATOM 1532 C CA . GLY A 1 196 ? 22.811 -23.235 6.429 1.00 51.34 196 GLY A CA 1
ATOM 1533 C C . GLY A 1 196 ? 22.258 -23.034 5.007 1.00 51.34 196 GLY A C 1
ATOM 1534 O O . GLY A 1 196 ? 22.543 -23.833 4.122 1.00 51.34 196 GLY A O 1
ATOM 1535 N N . TYR A 1 197 ? 21.418 -22.016 4.782 1.00 47.94 197 TYR A N 1
ATOM 1536 C CA . TYR A 1 197 ? 20.754 -21.756 3.507 1.00 47.94 197 TYR A CA 1
ATOM 1537 C C . TYR A 1 197 ? 21.695 -21.047 2.521 1.00 47.94 197 TYR A C 1
ATOM 1539 O O . TYR A 1 197 ? 22.025 -19.868 2.675 1.00 47.94 197 TYR A O 1
ATOM 1547 N N . THR A 1 198 ? 22.077 -21.758 1.462 1.00 49.91 198 THR A N 1
ATOM 1548 C CA . THR A 1 198 ? 22.997 -21.287 0.411 1.00 49.91 198 THR A CA 1
ATOM 1549 C C . THR A 1 198 ? 22.292 -20.792 -0.861 1.00 49.91 198 THR A C 1
ATOM 1551 O O . THR A 1 198 ? 22.956 -20.350 -1.794 1.00 49.91 198 THR A O 1
ATOM 1554 N N . GLY A 1 199 ? 20.954 -20.828 -0.920 1.00 44.72 199 GLY A N 1
ATOM 1555 C CA . GLY A 1 199 ? 20.180 -20.430 -2.107 1.00 44.72 199 GLY A CA 1
ATOM 1556 C C . GLY A 1 199 ? 20.084 -18.910 -2.323 1.00 44.72 199 GLY A C 1
ATOM 1557 O O . GLY A 1 199 ? 20.523 -18.124 -1.494 1.00 44.72 199 GLY A O 1
ATOM 1558 N N . ASN A 1 200 ? 19.502 -18.456 -3.437 1.00 49.16 200 ASN A N 1
ATOM 1559 C CA . ASN A 1 200 ? 19.501 -17.030 -3.833 1.00 49.16 200 ASN A CA 1
ATOM 1560 C C . ASN A 1 200 ? 18.129 -16.348 -3.738 1.00 49.16 200 ASN A C 1
ATOM 1562 O O . ASN A 1 200 ? 17.938 -15.240 -4.238 1.00 49.16 200 ASN A O 1
ATOM 1566 N N . SER A 1 201 ? 17.170 -17.004 -3.093 1.00 58.53 201 SER A N 1
ATOM 1567 C CA . SER A 1 201 ? 15.823 -16.488 -2.902 1.00 58.53 201 SER A CA 1
ATOM 1568 C C . SER A 1 201 ? 15.726 -15.844 -1.529 1.00 58.53 201 SER A C 1
ATOM 1570 O O . SER A 1 201 ? 15.819 -16.518 -0.506 1.00 58.53 201 SER A O 1
ATOM 1572 N N . ILE A 1 202 ? 15.499 -14.529 -1.494 1.00 65.31 202 ILE A N 1
ATOM 1573 C CA . ILE A 1 202 ? 15.174 -13.825 -0.246 1.00 65.31 202 ILE A CA 1
ATOM 1574 C C . ILE A 1 202 ? 13.943 -14.444 0.424 1.00 65.31 202 ILE A C 1
ATOM 1576 O O . ILE A 1 202 ? 13.863 -14.499 1.641 1.00 65.31 202 ILE A O 1
ATOM 1580 N N . VAL A 1 203 ? 13.002 -14.967 -0.365 1.00 59.06 203 VAL A N 1
ATOM 1581 C CA . VAL A 1 203 ? 11.794 -15.609 0.148 1.00 59.06 203 VAL A CA 1
ATOM 1582 C C . VAL A 1 203 ? 12.135 -16.894 0.898 1.00 59.06 203 VAL A C 1
ATOM 1584 O O . VAL A 1 203 ? 11.655 -17.092 2.010 1.00 59.06 203 VAL A O 1
ATOM 1587 N N . ASP A 1 204 ? 12.988 -17.739 0.327 1.00 56.50 204 ASP A N 1
ATOM 1588 C CA . ASP A 1 204 ? 13.333 -19.026 0.935 1.00 56.50 204 ASP A CA 1
ATOM 1589 C C . ASP A 1 204 ? 14.364 -18.871 2.051 1.00 56.50 204 ASP A C 1
ATOM 1591 O O . ASP A 1 204 ? 14.288 -19.586 3.046 1.00 56.50 204 ASP A O 1
ATOM 1595 N N . TYR A 1 205 ? 15.255 -17.880 1.950 1.00 66.94 205 TYR A N 1
ATOM 1596 C CA . TYR A 1 205 ? 16.112 -17.473 3.060 1.00 66.94 205 TYR A CA 1
ATOM 1597 C C . TYR A 1 205 ? 15.270 -17.077 4.271 1.00 66.94 205 TYR A C 1
ATOM 1599 O O . TYR A 1 205 ? 15.446 -17.654 5.341 1.00 66.94 205 TYR A O 1
ATOM 1607 N N . LEU A 1 206 ? 14.304 -16.167 4.090 1.00 71.94 206 LEU A N 1
ATOM 1608 C CA . LEU A 1 206 ? 13.417 -15.717 5.163 1.00 71.94 206 LEU A CA 1
ATOM 1609 C C . LEU A 1 206 ? 12.625 -16.882 5.764 1.00 71.94 206 LEU A C 1
ATOM 1611 O O . LEU A 1 206 ? 12.626 -17.041 6.983 1.00 71.94 206 LEU A O 1
ATOM 1615 N N . LYS A 1 207 ? 12.061 -17.767 4.934 1.00 71.19 207 LYS A N 1
ATOM 1616 C CA . LYS A 1 207 ? 11.405 -18.995 5.412 1.00 71.19 207 LYS A CA 1
ATOM 1617 C C . LYS A 1 207 ? 12.355 -19.898 6.205 1.00 71.19 207 LYS A C 1
ATOM 1619 O O . LYS A 1 207 ? 11.956 -20.417 7.243 1.00 71.19 207 LYS A O 1
ATOM 1624 N N . SER A 1 208 ? 13.605 -20.060 5.760 1.00 60.41 208 SER A N 1
ATOM 1625 C CA . SER A 1 208 ? 14.599 -20.926 6.417 1.00 60.41 208 SER A CA 1
ATOM 1626 C C . SER A 1 208 ? 14.991 -20.449 7.819 1.00 60.41 208 SER A C 1
ATOM 1628 O O . SER A 1 208 ? 15.311 -21.267 8.677 1.00 60.41 208 SER A O 1
ATOM 1630 N N . ILE A 1 209 ? 14.905 -19.139 8.076 1.00 66.56 209 ILE A N 1
ATOM 1631 C CA . ILE A 1 209 ? 15.114 -18.537 9.403 1.00 66.56 209 ILE A CA 1
ATOM 1632 C C . ILE A 1 209 ? 13.797 -18.294 10.161 1.00 66.56 209 ILE A C 1
ATOM 1634 O O . ILE A 1 209 ? 13.792 -17.609 11.186 1.00 66.56 209 ILE A O 1
ATOM 1638 N N . GLY A 1 210 ? 12.673 -18.833 9.670 1.00 61.09 210 GLY A N 1
ATOM 1639 C CA . GLY A 1 210 ? 11.353 -18.715 10.299 1.0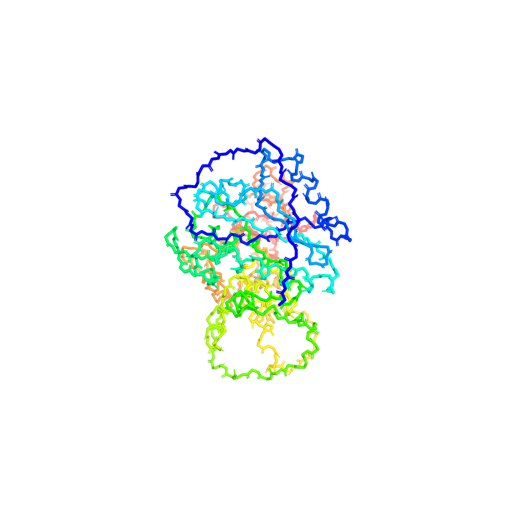0 61.09 210 GLY A CA 1
ATOM 1640 C C . GLY A 1 210 ? 10.759 -17.302 10.266 1.00 61.09 210 GLY A C 1
ATOM 1641 O O . GLY A 1 210 ? 9.982 -16.940 11.147 1.00 61.09 210 GLY A O 1
ATOM 1642 N N . LYS A 1 211 ? 11.149 -16.480 9.289 1.00 67.50 211 LYS A N 1
ATOM 1643 C CA . LYS A 1 211 ? 10.638 -15.123 9.059 1.00 67.50 211 LYS A CA 1
ATOM 1644 C 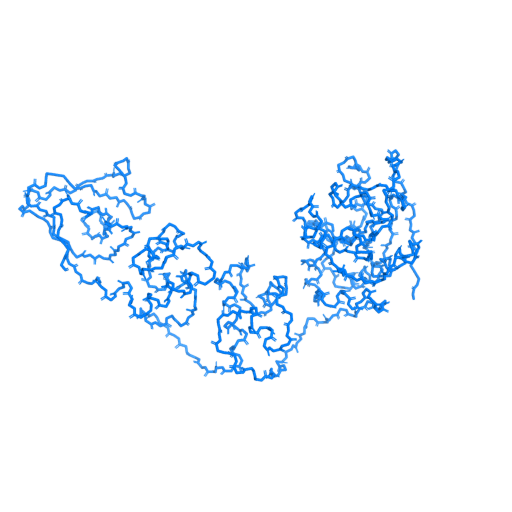C . LYS A 1 211 ? 9.630 -15.116 7.909 1.00 67.50 211 LYS A C 1
ATOM 1646 O O . LYS A 1 211 ? 9.722 -15.918 6.980 1.00 67.50 211 LYS A O 1
ATOM 1651 N N . GLU A 1 212 ? 8.667 -14.196 7.959 1.00 61.28 212 GLU A N 1
ATOM 1652 C CA . GLU A 1 212 ? 7.737 -14.002 6.844 1.00 61.28 212 GLU A CA 1
ATOM 1653 C C . GLU A 1 212 ? 8.493 -13.557 5.581 1.00 61.28 212 GLU A C 1
ATOM 1655 O O . GLU A 1 212 ? 9.562 -12.962 5.651 1.00 61.28 212 GLU A O 1
ATOM 1660 N N . SER A 1 213 ? 7.952 -13.859 4.405 1.00 65.94 213 SER A N 1
ATOM 1661 C CA . SER A 1 213 ? 8.604 -13.584 3.119 1.00 65.94 213 SER A CA 1
ATOM 1662 C C . SER A 1 213 ? 7.755 -12.703 2.200 1.00 65.94 213 SER A C 1
ATOM 1664 O O . SER A 1 213 ? 7.948 -12.680 0.977 1.00 65.94 213 SER A O 1
ATOM 1666 N N . SER A 1 214 ? 6.760 -12.019 2.774 1.00 63.94 214 SER A N 1
ATOM 1667 C CA . SER A 1 214 ? 5.787 -11.233 2.022 1.00 63.94 214 SER A CA 1
ATOM 1668 C C . SER A 1 214 ? 6.482 -10.116 1.229 1.00 63.94 214 SER A C 1
ATOM 1670 O O . SER A 1 214 ? 7.532 -9.613 1.637 1.00 63.94 214 SER A O 1
ATOM 1672 N N . PRO A 1 215 ? 5.941 -9.705 0.069 1.00 52.12 215 PRO A N 1
ATOM 1673 C CA . PRO A 1 215 ? 6.466 -8.563 -0.669 1.00 52.12 215 PRO A CA 1
ATOM 1674 C C . PRO A 1 215 ? 6.659 -7.320 0.213 1.00 52.12 215 PRO A C 1
ATOM 1676 O O . PRO A 1 215 ? 7.723 -6.716 0.206 1.00 52.12 215 PRO A O 1
ATOM 1679 N N . ALA A 1 216 ? 5.675 -6.976 1.042 1.00 58.94 216 ALA A N 1
ATOM 1680 C CA . ALA A 1 216 ? 5.773 -5.828 1.938 1.00 58.94 216 ALA A CA 1
ATOM 1681 C C . ALA A 1 216 ? 6.883 -5.973 2.985 1.00 58.94 216 ALA A C 1
ATOM 1683 O O . ALA A 1 216 ? 7.630 -5.020 3.194 1.00 58.94 216 ALA A O 1
ATOM 1684 N N . TYR A 1 217 ? 7.036 -7.159 3.580 1.00 64.62 217 TYR A N 1
ATOM 1685 C CA . TYR A 1 217 ? 8.117 -7.416 4.526 1.00 64.62 217 TYR A CA 1
ATOM 1686 C C . TYR A 1 217 ? 9.487 -7.291 3.865 1.00 64.62 217 TYR A C 1
ATOM 1688 O O . TYR A 1 217 ? 10.395 -6.669 4.407 1.00 64.62 217 TYR A O 1
ATOM 1696 N N . ARG A 1 218 ? 9.624 -7.763 2.625 1.00 80.56 218 ARG A N 1
ATOM 1697 C CA . ARG A 1 218 ? 10.859 -7.562 1.867 1.00 80.56 218 ARG A CA 1
ATOM 1698 C C . ARG A 1 218 ? 11.096 -6.088 1.506 1.00 80.56 218 ARG A C 1
ATOM 1700 O O . ARG A 1 218 ? 12.228 -5.636 1.596 1.00 80.56 218 ARG A O 1
ATOM 1707 N N . ARG A 1 219 ? 10.058 -5.293 1.199 1.00 73.12 219 ARG A N 1
ATOM 1708 C CA . ARG A 1 219 ? 10.203 -3.826 1.039 1.00 73.12 219 ARG A CA 1
ATOM 1709 C C . ARG A 1 219 ? 10.615 -3.132 2.344 1.00 73.12 219 ARG A C 1
ATOM 1711 O O . ARG A 1 219 ? 11.328 -2.134 2.296 1.00 73.12 219 ARG A O 1
ATOM 1718 N N . GLN A 1 220 ? 10.171 -3.633 3.495 1.00 65.69 220 GLN A N 1
ATOM 1719 C CA . GLN A 1 220 ? 10.586 -3.126 4.804 1.00 65.69 220 GLN A CA 1
ATOM 1720 C C . GLN A 1 220 ? 12.060 -3.437 5.065 1.00 65.69 220 GLN A C 1
ATOM 1722 O O . GLN A 1 220 ? 12.832 -2.520 5.332 1.00 65.69 220 GLN A O 1
ATOM 1727 N N . LEU A 1 221 ? 12.455 -4.701 4.905 1.00 68.50 221 LEU A N 1
ATOM 1728 C CA . LEU A 1 221 ? 13.845 -5.124 5.038 1.00 68.50 221 LEU A CA 1
ATOM 1729 C C . LEU A 1 221 ? 14.748 -4.364 4.055 1.00 68.50 221 LEU A C 1
ATOM 1731 O O . LEU A 1 221 ? 15.846 -3.960 4.402 1.00 68.50 221 LEU A O 1
ATOM 1735 N N . ALA A 1 222 ? 14.279 -4.082 2.841 1.00 72.19 222 ALA A N 1
ATOM 1736 C CA . ALA A 1 222 ? 15.013 -3.254 1.892 1.00 72.19 222 ALA A CA 1
ATOM 1737 C C . ALA A 1 222 ? 15.314 -1.855 2.425 1.00 72.19 222 ALA A C 1
ATOM 1739 O O . ALA A 1 222 ? 16.445 -1.401 2.323 1.00 72.19 222 ALA A O 1
ATOM 1740 N N . LYS A 1 223 ? 14.337 -1.188 3.046 1.00 70.62 223 LYS A N 1
ATOM 1741 C CA . LYS A 1 223 ? 14.571 0.110 3.695 1.00 70.62 223 LYS A CA 1
ATOM 1742 C C . LYS A 1 223 ? 15.540 -0.016 4.871 1.00 70.62 223 LYS A C 1
ATOM 1744 O O . LYS A 1 223 ? 16.408 0.832 5.031 1.00 70.62 223 LYS A O 1
ATOM 1749 N N . GLU A 1 224 ? 15.400 -1.072 5.666 1.00 62.66 224 GLU A N 1
ATOM 1750 C CA . GLU A 1 224 ? 16.227 -1.344 6.849 1.00 62.66 224 GLU A CA 1
ATOM 1751 C C . GLU A 1 224 ? 17.696 -1.595 6.493 1.00 62.66 224 GLU A C 1
ATOM 1753 O O . GLU A 1 224 ? 18.593 -1.001 7.081 1.00 62.66 224 GLU A O 1
ATOM 1758 N N . TYR A 1 225 ? 17.939 -2.402 5.466 1.00 66.50 225 TYR A N 1
ATOM 1759 C CA . TYR A 1 225 ? 19.272 -2.717 4.967 1.00 66.50 225 TYR A CA 1
ATOM 1760 C C . TYR A 1 225 ? 19.776 -1.685 3.939 1.00 66.50 225 TYR A C 1
ATOM 1762 O O . TYR A 1 225 ? 20.839 -1.860 3.347 1.00 66.50 225 TYR A O 1
ATOM 1770 N N . GLY A 1 226 ? 19.049 -0.584 3.716 1.00 67.00 226 GLY A N 1
ATOM 1771 C CA . GLY A 1 226 ? 19.480 0.511 2.841 1.00 67.00 226 GLY A CA 1
ATOM 1772 C C . GLY A 1 226 ? 19.604 0.107 1.369 1.00 67.00 226 GLY A C 1
ATOM 1773 O O . GLY A 1 226 ? 20.604 0.413 0.724 1.00 67.00 226 GLY A O 1
ATOM 1774 N N . VAL A 1 227 ? 18.639 -0.655 0.862 1.00 64.38 227 VAL A N 1
ATOM 1775 C CA . VAL A 1 227 ? 18.439 -0.940 -0.559 1.00 64.38 227 VAL A CA 1
ATOM 1776 C C . VAL A 1 227 ? 17.492 0.110 -1.133 1.00 64.38 227 VAL A C 1
ATOM 1778 O O . VAL A 1 227 ? 16.284 0.089 -0.888 1.00 64.38 227 VAL A O 1
ATOM 1781 N N . GLU A 1 228 ? 18.058 1.046 -1.883 1.00 71.31 228 GLU A N 1
ATOM 1782 C CA . GLU A 1 228 ? 17.331 2.154 -2.509 1.00 71.31 228 GLU A CA 1
ATOM 1783 C C . GLU A 1 228 ? 16.456 1.664 -3.672 1.00 71.31 228 GLU A C 1
ATOM 1785 O O . GLU A 1 228 ? 16.733 0.615 -4.254 1.00 71.31 228 GLU A O 1
ATOM 1790 N N . ASP A 1 229 ? 15.386 2.393 -4.004 1.00 71.88 229 ASP A N 1
ATOM 1791 C CA . ASP A 1 229 ? 14.470 2.086 -5.119 1.00 71.88 229 ASP A CA 1
ATOM 1792 C C . ASP A 1 229 ? 13.981 0.633 -5.163 1.00 71.88 229 ASP A C 1
ATOM 1794 O O . ASP A 1 229 ? 13.872 -0.003 -6.214 1.00 71.88 229 ASP A O 1
ATOM 1798 N N . TYR A 1 230 ? 13.714 0.070 -3.986 1.00 63.88 230 TYR A N 1
ATOM 1799 C CA . TYR A 1 230 ? 13.336 -1.323 -3.871 1.00 63.88 230 TYR A CA 1
ATOM 1800 C C . TYR A 1 230 ? 11.941 -1.576 -4.449 1.00 63.88 230 TYR A C 1
ATOM 1802 O O . TYR A 1 230 ? 10.915 -1.280 -3.831 1.00 63.88 230 TYR A O 1
ATOM 1810 N N . ASP A 1 231 ? 11.909 -2.180 -5.631 1.00 62.28 231 ASP A N 1
ATOM 1811 C CA . ASP A 1 231 ? 10.730 -2.394 -6.471 1.00 62.28 231 ASP A CA 1
ATOM 1812 C C . ASP A 1 231 ? 10.171 -3.830 -6.404 1.00 62.28 231 ASP A C 1
ATOM 1814 O O . ASP A 1 231 ? 9.171 -4.115 -7.058 1.00 62.28 231 ASP A O 1
ATOM 1818 N N . LEU A 1 232 ? 10.742 -4.699 -5.554 1.00 47.28 232 LEU A N 1
ATOM 1819 C CA . LEU A 1 232 ? 10.552 -6.165 -5.535 1.00 47.28 232 LEU A CA 1
ATOM 1820 C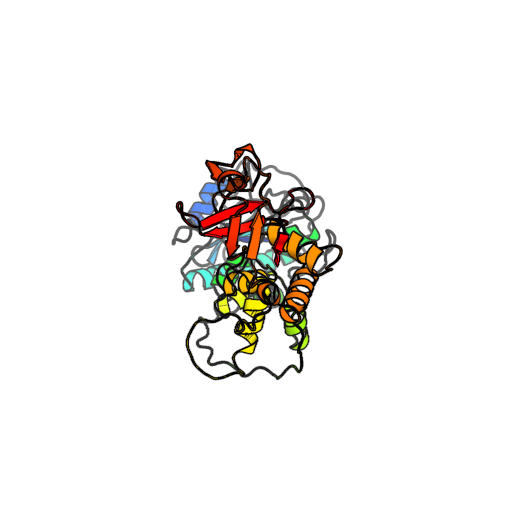 C . LEU A 1 232 ? 11.085 -6.890 -6.763 1.00 47.28 232 LEU A C 1
ATOM 1822 O O . LEU A 1 232 ? 10.849 -8.097 -6.895 1.00 47.28 232 LEU A O 1
ATOM 1826 N N . SER A 1 233 ? 11.811 -6.203 -7.639 1.00 47.91 233 SER A N 1
ATOM 1827 C CA . SER A 1 233 ? 12.540 -6.885 -8.689 1.00 47.91 233 SER A CA 1
ATOM 1828 C C . SER A 1 233 ? 13.486 -7.901 -8.074 1.00 47.91 233 SER A C 1
ATOM 1830 O O . SER A 1 233 ? 13.881 -7.861 -6.905 1.00 47.91 233 SER A O 1
ATOM 1832 N N . VAL A 1 234 ? 13.841 -8.862 -8.899 1.00 45.06 234 VAL A N 1
ATOM 1833 C CA . VAL A 1 234 ? 14.786 -9.916 -8.568 1.00 45.06 234 VAL A CA 1
ATOM 1834 C C . VAL A 1 234 ? 16.113 -9.321 -8.096 1.00 45.06 234 VAL A C 1
ATOM 1836 O O . VAL A 1 234 ? 16.641 -9.762 -7.080 1.00 45.06 234 VAL A O 1
ATOM 1839 N N . SER A 1 235 ? 16.610 -8.287 -8.783 1.00 44.62 235 SER A N 1
ATOM 1840 C CA . SER A 1 235 ? 17.849 -7.595 -8.425 1.00 44.62 235 SER A CA 1
ATOM 1841 C C . SER A 1 235 ? 17.745 -6.945 -7.052 1.00 44.62 235 SER A C 1
ATOM 1843 O O . SER A 1 235 ? 18.619 -7.154 -6.217 1.00 44.62 235 SER A O 1
ATOM 1845 N N . LYS A 1 236 ? 16.641 -6.249 -6.768 1.00 70.25 236 LYS A N 1
ATOM 1846 C CA . LYS A 1 236 ? 16.425 -5.601 -5.473 1.00 70.25 236 LYS A CA 1
ATOM 1847 C C . LYS A 1 236 ? 16.231 -6.608 -4.340 1.00 70.25 236 LYS A C 1
ATOM 1849 O O . LYS A 1 236 ? 16.862 -6.480 -3.296 1.00 70.25 236 LYS A O 1
ATOM 1854 N N . ASN A 1 237 ? 15.449 -7.668 -4.557 1.00 52.56 237 ASN A N 1
ATOM 1855 C CA . ASN A 1 237 ? 15.281 -8.800 -3.632 1.00 52.56 237 ASN A CA 1
ATOM 1856 C C . ASN A 1 237 ? 16.602 -9.429 -3.199 1.00 52.56 237 ASN A C 1
ATOM 1858 O O . ASN A 1 237 ? 16.772 -9.846 -2.056 1.00 52.56 237 ASN A O 1
ATOM 1862 N N . LEU A 1 238 ? 17.515 -9.519 -4.141 1.00 53.81 238 LEU A N 1
ATOM 1863 C CA . LEU A 1 238 ? 18.794 -10.149 -3.958 1.00 53.81 238 LEU A CA 1
ATOM 1864 C C . LEU A 1 238 ? 19.843 -9.195 -3.380 1.00 53.81 238 LEU A C 1
ATOM 1866 O O . LEU A 1 238 ? 20.646 -9.624 -2.557 1.00 53.81 238 LEU A O 1
ATOM 1870 N N . GLU A 1 239 ? 19.829 -7.919 -3.775 1.00 62.56 239 GLU A N 1
ATOM 1871 C CA . GLU A 1 239 ? 20.584 -6.858 -3.102 1.00 62.56 239 GLU A CA 1
ATOM 1872 C C . GLU A 1 239 ? 20.256 -6.888 -1.607 1.00 62.56 239 GLU A C 1
ATOM 1874 O O . GLU A 1 239 ? 21.151 -6.961 -0.767 1.00 62.56 239 GLU A O 1
ATOM 1879 N N . LEU A 1 240 ? 18.965 -6.983 -1.290 1.00 71.00 240 LEU A N 1
ATOM 1880 C CA . LEU A 1 240 ? 18.487 -7.163 0.067 1.00 71.00 240 LEU A CA 1
ATOM 1881 C C . LEU A 1 240 ? 19.011 -8.455 0.714 1.00 71.00 240 LEU A C 1
ATOM 1883 O O . LEU A 1 240 ? 19.590 -8.387 1.793 1.00 71.00 240 LEU A O 1
ATOM 1887 N N . LEU A 1 241 ? 18.861 -9.618 0.070 1.00 64.19 241 LEU A N 1
ATOM 1888 C CA . LEU A 1 241 ? 19.380 -10.889 0.601 1.00 64.19 241 LEU A CA 1
ATOM 1889 C C . LEU A 1 241 ? 20.877 -10.819 0.919 1.00 64.19 241 LEU A C 1
ATOM 1891 O O . LEU A 1 241 ? 21.309 -11.303 1.962 1.00 64.19 241 LEU A O 1
ATOM 1895 N N . ASN A 1 242 ? 21.669 -10.207 0.041 1.00 61.16 242 ASN A N 1
ATOM 1896 C CA . ASN A 1 242 ? 23.103 -10.060 0.245 1.00 61.16 242 ASN A CA 1
ATOM 1897 C C . ASN A 1 242 ? 23.397 -9.132 1.421 1.00 61.16 242 ASN A C 1
ATOM 1899 O O . ASN A 1 242 ? 24.189 -9.502 2.279 1.00 61.16 242 ASN A O 1
ATOM 1903 N N . LYS A 1 243 ? 22.713 -7.990 1.542 1.00 66.62 243 LYS A N 1
ATOM 1904 C CA . LYS A 1 243 ? 22.878 -7.111 2.709 1.00 66.62 243 LYS A CA 1
ATOM 1905 C C . LYS A 1 243 ? 22.460 -7.779 4.021 1.00 66.62 243 LYS A C 1
ATOM 1907 O O . LYS A 1 243 ? 23.121 -7.582 5.032 1.00 66.62 243 LYS A O 1
ATOM 1912 N N . MET A 1 244 ? 21.450 -8.646 3.989 1.00 69.62 244 MET A N 1
ATOM 1913 C CA . MET A 1 244 ? 21.035 -9.454 5.142 1.00 69.62 244 MET A CA 1
ATOM 1914 C C . MET A 1 244 ? 22.035 -10.548 5.539 1.00 69.62 244 MET A C 1
ATOM 1916 O O . MET A 1 244 ? 21.959 -11.064 6.651 1.00 69.62 244 MET A O 1
ATOM 1920 N N . ARG A 1 245 ? 22.964 -10.913 4.648 1.00 63.91 245 ARG A N 1
ATOM 1921 C CA . ARG A 1 245 ? 24.042 -11.883 4.903 1.00 63.91 245 ARG A CA 1
ATOM 1922 C C . ARG A 1 245 ? 25.337 -11.233 5.411 1.00 63.91 245 ARG A C 1
ATOM 1924 O O . ARG A 1 245 ? 26.208 -11.944 5.905 1.00 63.91 245 ARG A O 1
ATOM 1931 N N . VAL A 1 246 ? 25.485 -9.911 5.279 1.00 48.22 246 VAL A N 1
ATOM 1932 C CA . VAL A 1 246 ? 26.769 -9.200 5.455 1.00 48.22 246 VAL A CA 1
ATOM 1933 C C . VAL A 1 246 ? 27.217 -9.040 6.919 1.00 48.22 246 VAL A C 1
ATOM 1935 O O . VAL A 1 246 ? 28.401 -8.809 7.144 1.00 48.22 246 VAL A O 1
ATOM 1938 N N . ASP A 1 247 ? 26.384 -9.338 7.923 1.00 43.59 247 ASP A N 1
ATOM 1939 C CA . ASP A 1 247 ? 26.853 -9.437 9.326 1.00 43.59 247 ASP A CA 1
ATOM 1940 C C . ASP A 1 247 ? 27.767 -10.659 9.601 1.00 43.59 247 ASP A C 1
ATOM 1942 O O . ASP A 1 247 ? 28.240 -10.850 10.720 1.00 43.59 247 ASP A O 1
ATOM 1946 N N . HIS A 1 248 ? 28.092 -11.459 8.575 1.00 38.09 248 HIS A N 1
ATOM 1947 C CA . HIS A 1 248 ? 29.064 -12.557 8.650 1.00 38.09 248 HIS A CA 1
ATOM 1948 C C . HIS A 1 248 ? 30.212 -12.497 7.626 1.00 38.09 248 HIS A C 1
ATOM 1950 O O . HIS A 1 248 ? 30.873 -13.510 7.406 1.00 38.09 248 HIS A O 1
ATOM 1956 N N . TYR A 1 249 ? 30.530 -11.337 7.038 1.00 28.45 249 TYR A N 1
ATOM 1957 C CA . TYR A 1 249 ? 31.775 -11.197 6.265 1.00 28.45 249 TYR A CA 1
ATOM 1958 C C . TYR A 1 249 ? 32.407 -9.811 6.452 1.00 28.45 249 TYR A C 1
ATOM 1960 O O . TYR A 1 249 ? 31.973 -8.818 5.873 1.00 28.45 249 TYR A O 1
ATOM 1968 N N . VAL A 1 250 ? 33.467 -9.743 7.261 1.00 27.56 250 VAL A N 1
ATOM 1969 C CA . VAL A 1 250 ? 34.301 -8.543 7.411 1.00 27.56 250 VAL A CA 1
ATOM 1970 C C . VAL A 1 250 ? 35.449 -8.602 6.400 1.00 27.56 250 VAL A C 1
ATOM 1972 O O . VAL A 1 250 ? 36.269 -9.512 6.474 1.00 27.56 250 VAL A O 1
ATOM 1975 N N . SER A 1 251 ? 35.542 -7.621 5.493 1.00 27.20 251 SER A N 1
ATOM 1976 C CA . SER A 1 251 ? 36.706 -6.712 5.320 1.00 27.20 251 SER A CA 1
ATOM 1977 C C . SER A 1 251 ? 36.810 -6.057 3.919 1.00 27.20 251 SER A C 1
ATOM 1979 O O . SER A 1 251 ? 36.985 -6.741 2.924 1.00 27.20 251 SER A O 1
ATOM 1981 N N . LYS A 1 252 ? 36.711 -4.709 3.916 1.00 24.45 252 LYS A N 1
ATOM 1982 C CA . LYS A 1 252 ? 37.574 -3.634 3.329 1.00 24.45 252 LYS A CA 1
ATOM 1983 C C . LYS A 1 252 ? 38.116 -3.705 1.855 1.00 24.45 252 LYS A C 1
ATOM 1985 O O . LYS A 1 252 ? 37.909 -4.691 1.179 1.00 24.45 252 LYS A O 1
ATOM 1990 N N . PRO A 1 253 ? 38.695 -2.614 1.281 1.00 39.41 253 PRO A N 1
ATOM 1991 C CA . PRO A 1 253 ? 38.088 -1.815 0.204 1.00 39.41 253 PRO A CA 1
ATOM 1992 C C . PRO A 1 253 ? 38.825 -1.846 -1.169 1.00 39.41 253 PRO A C 1
ATOM 1994 O O . PRO A 1 253 ? 39.945 -2.326 -1.265 1.00 39.41 253 PRO A O 1
ATOM 1997 N N . MET A 1 254 ? 38.225 -1.148 -2.155 1.00 24.56 254 MET A N 1
ATOM 1998 C CA . MET A 1 254 ? 38.783 -0.522 -3.384 1.00 24.56 254 MET A CA 1
ATOM 1999 C C . MET A 1 254 ? 38.860 -1.278 -4.739 1.00 24.56 254 MET A C 1
ATOM 2001 O O . MET A 1 254 ? 39.474 -2.324 -4.871 1.00 24.56 254 MET A O 1
ATOM 2005 N N . ALA A 1 255 ? 38.364 -0.545 -5.753 1.00 26.62 255 ALA A N 1
ATOM 2006 C CA . ALA A 1 255 ? 38.775 -0.414 -7.162 1.00 26.62 255 ALA A CA 1
ATOM 2007 C C . ALA A 1 255 ? 38.449 -1.488 -8.234 1.00 26.62 255 ALA A C 1
ATOM 2009 O O . ALA A 1 255 ? 38.486 -2.694 -8.038 1.00 26.62 255 ALA A O 1
ATOM 2010 N N . SER A 1 256 ? 38.138 -0.921 -9.405 1.00 40.47 256 SER A N 1
ATOM 2011 C CA . SER A 1 256 ? 37.718 -1.421 -10.723 1.00 40.47 256 SER A CA 1
ATOM 2012 C C . SER A 1 256 ? 38.407 -2.665 -11.302 1.00 40.47 256 SER A C 1
ATOM 2014 O O . SER A 1 256 ? 39.632 -2.737 -11.333 1.00 40.47 256 SER A O 1
ATOM 2016 N N . GLY A 1 257 ? 37.612 -3.531 -11.946 1.00 30.53 257 GLY A N 1
ATOM 2017 C CA . GLY A 1 257 ? 38.075 -4.536 -12.911 1.00 30.53 257 GLY A CA 1
ATOM 2018 C C . GLY A 1 257 ? 37.006 -5.588 -13.227 1.00 30.53 257 GLY A C 1
ATOM 2019 O O . GLY A 1 257 ? 36.339 -6.084 -12.314 1.00 30.53 257 GLY A O 1
ATOM 2020 N N . ALA A 1 258 ? 36.843 -5.925 -14.512 1.00 36.59 258 ALA A N 1
ATOM 2021 C CA . ALA A 1 258 ? 36.014 -7.043 -14.961 1.00 36.59 258 ALA A CA 1
ATOM 2022 C C . ALA A 1 258 ? 36.427 -8.325 -14.214 1.00 36.59 258 ALA A C 1
ATOM 2024 O O . ALA A 1 258 ? 37.601 -8.687 -14.220 1.00 36.59 258 ALA A O 1
ATOM 2025 N N . GLY A 1 259 ? 35.468 -8.974 -13.543 1.00 44.34 259 GLY A N 1
ATOM 2026 C CA . GLY A 1 259 ? 35.695 -10.212 -12.779 1.00 44.34 259 GLY A CA 1
ATOM 2027 C C . GLY A 1 259 ? 35.453 -10.137 -11.265 1.00 44.34 259 GLY A C 1
ATOM 2028 O O . GLY A 1 259 ? 35.621 -11.142 -10.588 1.00 44.34 259 GLY A O 1
ATOM 2029 N N . THR A 1 260 ? 35.027 -8.997 -10.712 1.00 43.28 260 THR A N 1
ATOM 2030 C CA . THR A 1 260 ? 34.876 -8.820 -9.246 1.00 43.28 260 THR A CA 1
ATOM 2031 C C . THR A 1 260 ? 33.426 -8.757 -8.746 1.00 43.28 260 THR A C 1
ATOM 2033 O O . THR A 1 260 ? 33.187 -8.741 -7.538 1.00 43.28 260 THR A O 1
ATOM 2036 N N . TYR A 1 261 ? 32.430 -8.759 -9.641 1.00 44.72 261 TYR A N 1
ATOM 2037 C CA . TYR A 1 261 ? 31.020 -8.707 -9.247 1.00 44.72 261 TYR A CA 1
ATOM 2038 C C . TYR A 1 261 ? 30.498 -10.077 -8.781 1.00 44.72 261 TYR A C 1
ATOM 2040 O O . TYR A 1 261 ? 30.133 -10.950 -9.574 1.00 44.72 261 TYR A O 1
ATOM 2048 N N . THR A 1 262 ? 30.404 -10.248 -7.463 1.00 48.22 262 THR A N 1
ATOM 2049 C CA . THR A 1 262 ? 29.896 -11.465 -6.805 1.00 48.22 262 THR A CA 1
ATOM 2050 C C . THR A 1 262 ? 28.383 -11.440 -6.540 1.00 48.22 262 THR A C 1
ATOM 2052 O O . THR A 1 262 ? 27.816 -12.442 -6.111 1.00 48.22 262 THR A O 1
ATOM 2055 N N . GLY A 1 263 ? 27.678 -10.343 -6.850 1.00 47.72 263 GLY A N 1
ATOM 2056 C CA . GLY A 1 263 ? 26.220 -10.241 -6.677 1.00 47.72 263 GLY A CA 1
ATOM 2057 C C . GLY A 1 263 ? 25.431 -11.049 -7.717 1.00 47.72 263 GLY A C 1
ATOM 2058 O O . GLY A 1 263 ? 25.928 -11.331 -8.788 1.00 47.72 263 GLY A O 1
ATOM 2059 N N . ASN A 1 264 ? 24.196 -11.461 -7.451 1.00 51.50 264 ASN A N 1
ATOM 2060 C CA . ASN A 1 264 ? 23.438 -12.325 -8.385 1.00 51.50 264 ASN A CA 1
ATOM 2061 C C . ASN A 1 264 ? 22.440 -11.553 -9.303 1.00 51.50 264 ASN A C 1
ATOM 2063 O O . ASN A 1 264 ? 21.458 -12.124 -9.775 1.00 51.50 264 ASN A O 1
ATOM 2067 N N . SER A 1 265 ? 22.625 -10.237 -9.489 1.00 61.19 265 SER A N 1
ATOM 2068 C CA . SER A 1 265 ? 21.773 -9.401 -10.350 1.00 61.19 265 SER A CA 1
ATOM 2069 C C . SER A 1 265 ? 22.378 -9.347 -11.743 1.00 61.19 265 SER A C 1
ATOM 2071 O O . SER A 1 265 ? 23.449 -8.778 -11.933 1.00 61.19 265 SER A O 1
ATOM 2073 N N . ILE A 1 266 ? 21.679 -9.908 -12.731 1.00 63.84 266 ILE A N 1
ATOM 2074 C CA . ILE A 1 266 ? 22.115 -9.852 -14.129 1.00 63.84 266 ILE A CA 1
ATOM 2075 C C . ILE A 1 266 ? 22.273 -8.405 -14.627 1.00 63.84 266 ILE A C 1
ATOM 2077 O O . ILE A 1 266 ? 23.174 -8.109 -15.400 1.00 63.84 266 ILE A O 1
ATOM 2081 N N . VAL A 1 267 ? 21.446 -7.474 -14.139 1.00 60.09 267 VAL A N 1
ATOM 2082 C CA . VAL A 1 267 ? 21.507 -6.045 -14.496 1.00 60.09 267 VAL A CA 1
ATOM 2083 C C . VAL A 1 267 ? 22.791 -5.402 -13.988 1.00 60.09 267 VAL A C 1
ATOM 2085 O O . VAL A 1 267 ? 23.450 -4.680 -14.730 1.00 60.09 267 VAL A O 1
ATOM 2088 N N . ASP A 1 268 ? 23.148 -5.661 -12.734 1.00 53.38 268 ASP A N 1
ATOM 2089 C CA . ASP A 1 268 ? 24.328 -5.049 -12.123 1.00 53.38 268 ASP A CA 1
ATOM 2090 C C . ASP A 1 268 ? 25.608 -5.751 -12.570 1.00 53.38 268 ASP A C 1
ATOM 2092 O O . ASP A 1 268 ? 26.620 -5.085 -12.759 1.00 53.38 268 ASP A O 1
ATOM 2096 N N . TYR A 1 269 ? 25.545 -7.060 -12.841 1.00 61.00 269 TYR A N 1
ATOM 2097 C CA . TYR A 1 269 ? 26.615 -7.784 -13.519 1.00 61.00 269 TYR A CA 1
ATOM 2098 C C . TYR A 1 269 ? 26.904 -7.157 -14.886 1.00 61.00 269 TYR A C 1
ATOM 2100 O O . TYR A 1 269 ? 28.041 -6.755 -15.121 1.00 61.00 269 TYR A O 1
ATOM 2108 N N . LEU A 1 270 ? 25.880 -6.960 -15.728 1.00 63.50 270 LEU A N 1
ATOM 2109 C CA . LEU A 1 270 ? 26.015 -6.315 -17.040 1.00 63.50 270 LEU A CA 1
ATOM 2110 C C . LEU A 1 270 ? 26.587 -4.897 -16.931 1.00 63.50 270 LEU A C 1
ATOM 2112 O O . LEU A 1 270 ? 27.566 -4.584 -17.602 1.00 63.50 270 LEU A O 1
ATOM 2116 N N . LYS A 1 271 ? 26.068 -4.068 -16.016 1.00 60.81 271 LYS A N 1
ATOM 2117 C CA . LYS A 1 271 ? 26.628 -2.731 -15.750 1.00 60.81 271 LYS A CA 1
ATOM 2118 C C . LYS A 1 271 ? 28.084 -2.787 -15.277 1.00 60.81 271 LYS A C 1
ATOM 2120 O O . LYS A 1 271 ? 28.876 -1.942 -15.681 1.00 60.81 271 LYS A O 1
ATOM 2125 N N . SER A 1 272 ? 28.447 -3.768 -14.445 1.00 51.97 272 SER A N 1
ATOM 2126 C CA . SER A 1 272 ? 29.808 -3.916 -13.905 1.00 51.97 272 SER A CA 1
ATOM 2127 C C . SER A 1 272 ? 30.842 -4.278 -14.970 1.00 51.97 272 SER A C 1
ATOM 2129 O O . SER A 1 272 ? 32.004 -3.898 -14.848 1.00 51.97 272 SER A O 1
ATOM 2131 N N . ILE A 1 273 ? 30.411 -4.969 -16.028 1.00 58.22 273 ILE A N 1
ATOM 2132 C CA . ILE A 1 273 ? 31.240 -5.301 -17.191 1.00 58.22 273 ILE A CA 1
ATOM 2133 C C . ILE A 1 273 ? 31.036 -4.323 -18.359 1.00 58.22 273 ILE A C 1
ATOM 2135 O O . ILE A 1 273 ? 31.590 -4.539 -19.431 1.00 58.22 273 ILE A O 1
ATOM 2139 N N . GLY A 1 274 ? 30.283 -3.236 -18.143 1.00 51.19 274 GLY A N 1
ATOM 2140 C CA . GLY A 1 274 ? 30.078 -2.160 -19.115 1.00 51.19 274 GLY A CA 1
ATOM 2141 C C . GLY A 1 274 ? 29.079 -2.461 -20.238 1.00 51.19 274 GLY A C 1
ATOM 2142 O O . GLY A 1 274 ? 29.022 -1.692 -21.190 1.00 51.19 274 GLY A O 1
ATOM 2143 N N . MET A 1 275 ? 28.291 -3.532 -20.129 1.00 58.47 275 MET A N 1
ATOM 2144 C CA . MET A 1 275 ? 27.317 -3.960 -21.138 1.00 58.47 275 MET A CA 1
ATOM 2145 C C . MET A 1 275 ? 25.933 -3.326 -20.935 1.00 58.47 275 MET A C 1
ATOM 2147 O O . MET A 1 275 ? 25.530 -3.013 -19.808 1.00 58.47 275 MET A O 1
ATOM 2151 N N . ASP A 1 276 ? 25.164 -3.197 -22.027 1.00 54.22 276 ASP A N 1
ATOM 2152 C CA . ASP A 1 276 ? 23.762 -2.771 -21.954 1.00 54.22 276 ASP A CA 1
ATOM 2153 C C . ASP A 1 276 ? 22.983 -3.702 -21.011 1.00 54.22 276 ASP A C 1
ATOM 2155 O O . ASP A 1 276 ? 23.075 -4.925 -21.062 1.00 54.22 276 ASP A O 1
ATOM 2159 N N . SER A 1 277 ? 22.192 -3.118 -20.125 1.00 61.88 277 SER A N 1
ATOM 2160 C CA . SER A 1 277 ? 21.360 -3.865 -19.188 1.00 61.88 277 SER A CA 1
ATOM 2161 C C . SER A 1 277 ? 19.880 -3.734 -19.528 1.00 61.88 277 SER A C 1
ATOM 2163 O O . SER A 1 277 ? 19.039 -3.974 -18.668 1.00 61.88 277 SER A O 1
ATOM 2165 N N . SER A 1 278 ? 19.520 -3.353 -20.755 1.00 57.81 278 SER A N 1
ATOM 2166 C CA . SER A 1 278 ? 18.128 -3.243 -21.182 1.00 57.81 278 SER A CA 1
ATOM 2167 C C . SER A 1 278 ? 17.408 -4.605 -21.187 1.00 57.81 278 SER A C 1
ATOM 2169 O O . SER A 1 278 ? 18.023 -5.655 -21.400 1.00 57.81 278 SER A O 1
ATOM 2171 N N . PRO A 1 279 ? 16.076 -4.637 -20.980 1.00 51.72 279 PRO A N 1
ATOM 2172 C CA . PRO A 1 279 ? 15.297 -5.870 -21.109 1.00 51.72 279 PRO A CA 1
ATOM 2173 C C . PRO A 1 279 ? 15.416 -6.524 -22.497 1.00 51.72 279 PRO A C 1
ATOM 2175 O O . PRO A 1 279 ? 15.350 -7.745 -22.610 1.00 51.72 279 PRO A O 1
ATOM 2178 N N . ALA A 1 280 ? 15.589 -5.730 -23.559 1.00 57.91 280 ALA A N 1
ATOM 2179 C CA . ALA A 1 280 ? 15.785 -6.246 -24.912 1.00 57.91 280 ALA A CA 1
ATOM 2180 C C . ALA A 1 280 ? 17.114 -7.006 -25.034 1.00 57.91 280 ALA A C 1
ATOM 2182 O O . ALA A 1 280 ? 17.114 -8.146 -25.495 1.00 57.91 280 ALA A O 1
ATOM 2183 N N . HIS A 1 281 ? 18.206 -6.424 -24.532 1.00 69.75 281 HIS A N 1
ATOM 2184 C CA . HIS A 1 281 ? 19.529 -7.043 -24.566 1.00 69.75 281 HIS A CA 1
ATOM 2185 C C . HIS A 1 281 ? 19.615 -8.294 -23.682 1.00 69.75 281 HIS A C 1
ATOM 2187 O O . HIS A 1 281 ? 20.116 -9.330 -24.105 1.00 69.75 281 HIS A O 1
ATOM 2193 N N . ARG A 1 282 ? 19.003 -8.281 -22.492 1.00 82.94 282 ARG A N 1
ATOM 2194 C CA . ARG A 1 282 ? 18.940 -9.487 -21.645 1.00 82.94 282 ARG A CA 1
ATOM 2195 C C . ARG A 1 282 ? 18.194 -10.652 -22.298 1.00 82.94 282 ARG A C 1
ATOM 2197 O O . ARG A 1 282 ? 18.586 -11.796 -22.120 1.00 82.94 282 ARG A O 1
ATOM 2204 N N . ARG A 1 283 ? 17.127 -10.375 -23.056 1.00 74.56 283 ARG A N 1
ATOM 2205 C CA . ARG A 1 283 ? 16.406 -11.404 -23.827 1.00 74.56 283 ARG A CA 1
ATOM 2206 C C . ARG A 1 283 ? 17.266 -12.027 -24.923 1.00 74.56 283 ARG A C 1
ATOM 2208 O O . ARG A 1 283 ? 17.057 -13.182 -25.270 1.00 74.56 283 ARG A O 1
ATOM 2215 N N . GLN A 1 284 ? 18.181 -11.255 -25.494 1.00 68.81 284 GLN A N 1
ATOM 2216 C CA . GLN A 1 284 ? 19.121 -11.740 -26.491 1.00 68.81 284 GLN A CA 1
ATOM 2217 C C . GLN A 1 284 ? 20.201 -12.607 -25.845 1.00 68.81 284 GLN A C 1
ATOM 2219 O O . GLN A 1 284 ? 20.399 -13.727 -26.299 1.00 68.81 284 GLN A O 1
ATOM 2224 N N . LEU A 1 285 ? 20.818 -12.132 -24.760 1.00 75.81 285 LEU A N 1
ATOM 2225 C CA . LEU A 1 285 ? 21.790 -12.913 -23.993 1.00 75.81 285 LEU A CA 1
ATOM 2226 C C . LEU A 1 285 ? 21.178 -14.239 -23.527 1.00 75.81 285 LEU A C 1
ATOM 2228 O O . LEU A 1 285 ? 21.798 -15.280 -23.659 1.00 75.81 285 LEU A O 1
ATOM 2232 N N . ALA A 1 286 ? 19.920 -14.237 -23.084 1.00 80.50 286 ALA A N 1
ATOM 2233 C CA . ALA A 1 286 ? 19.213 -15.470 -22.753 1.00 80.50 286 ALA A CA 1
ATOM 2234 C C . ALA A 1 286 ? 19.169 -16.481 -23.906 1.00 80.50 286 ALA A C 1
ATOM 2236 O O . ALA A 1 286 ? 19.404 -17.659 -23.684 1.00 80.50 286 ALA A O 1
ATOM 2237 N N . LYS A 1 287 ? 18.921 -16.032 -25.141 1.00 79.62 287 LYS A N 1
ATOM 2238 C CA . LYS A 1 287 ? 18.959 -16.916 -26.315 1.00 79.62 287 LYS A CA 1
ATOM 2239 C C . LYS A 1 287 ? 20.371 -17.419 -26.610 1.00 79.62 287 LYS A C 1
ATOM 2241 O O . LYS A 1 287 ? 20.535 -18.572 -26.977 1.00 79.62 287 LYS A O 1
ATOM 2246 N N . GLU A 1 288 ? 21.365 -16.550 -26.472 1.00 73.62 288 GLU A N 1
ATOM 2247 C CA . GLU A 1 288 ? 22.772 -16.853 -26.747 1.00 73.62 288 GLU A CA 1
ATOM 2248 C C . GLU A 1 288 ? 23.360 -17.861 -25.753 1.00 73.62 288 GLU A C 1
ATOM 2250 O O . GLU A 1 288 ? 24.069 -18.783 -26.144 1.00 73.62 288 GLU A O 1
ATOM 2255 N N . PHE A 1 289 ? 22.993 -17.725 -24.482 1.00 77.62 289 PHE A N 1
ATOM 2256 C CA . PHE A 1 289 ? 23.397 -18.602 -23.388 1.00 77.62 289 PHE A CA 1
ATOM 2257 C C . PHE A 1 289 ? 22.449 -19.798 -23.187 1.00 77.62 289 PHE A C 1
ATOM 2259 O O . PHE A 1 289 ? 22.540 -20.487 -22.180 1.00 77.62 289 PHE A O 1
ATOM 2266 N N . GLY A 1 290 ? 21.531 -20.056 -24.128 1.00 80.75 290 GLY A N 1
ATOM 2267 C CA . GLY A 1 290 ? 20.681 -21.253 -24.109 1.00 80.75 290 GLY A CA 1
ATOM 2268 C C . GLY A 1 290 ? 19.613 -21.283 -23.007 1.00 80.75 290 GLY A C 1
ATOM 2269 O O . GLY A 1 290 ? 19.124 -22.349 -22.650 1.00 80.75 290 GLY A O 1
ATOM 2270 N N . VAL A 1 291 ? 19.228 -20.125 -22.471 1.00 80.44 291 VAL A N 1
ATOM 2271 C CA . VAL A 1 291 ? 18.188 -19.990 -21.447 1.00 80.44 291 VAL A CA 1
ATOM 2272 C C . VAL A 1 291 ? 16.810 -19.926 -22.102 1.00 80.44 291 VAL A C 1
ATOM 2274 O O . VAL A 1 291 ? 16.308 -18.862 -22.486 1.00 80.44 291 VAL A O 1
ATOM 2277 N N . ASP A 1 292 ? 16.172 -21.088 -22.207 1.00 81.00 292 ASP A N 1
ATOM 2278 C CA . ASP A 1 292 ? 14.852 -21.240 -22.819 1.00 81.00 292 ASP A CA 1
ATOM 2279 C C . ASP A 1 292 ? 13.744 -20.521 -22.037 1.00 81.00 292 ASP A C 1
ATOM 2281 O O . ASP A 1 292 ? 13.771 -20.438 -20.807 1.00 81.00 292 ASP A O 1
ATOM 2285 N N . ASN A 1 293 ? 12.713 -20.046 -22.749 1.00 78.25 293 ASN A N 1
ATOM 2286 C CA . ASN A 1 293 ? 11.528 -19.386 -22.177 1.00 78.25 293 ASN A CA 1
ATOM 2287 C C . ASN A 1 293 ? 11.852 -18.200 -21.252 1.00 78.25 293 ASN A C 1
ATOM 2289 O O . ASN A 1 293 ? 11.227 -18.012 -20.209 1.00 78.25 293 ASN A O 1
ATOM 2293 N N . TYR A 1 294 ? 12.835 -17.383 -21.634 1.00 73.12 294 TYR A N 1
ATOM 2294 C CA . TYR A 1 294 ? 13.260 -16.239 -20.837 1.00 73.12 294 TYR A CA 1
ATOM 2295 C C . TYR A 1 294 ? 12.173 -15.159 -20.708 1.00 73.12 294 TYR A C 1
ATOM 2297 O O . TYR A 1 294 ? 11.934 -14.349 -21.610 1.00 73.12 294 TYR A O 1
ATOM 2305 N N . ASP A 1 295 ? 11.547 -15.123 -19.537 1.00 67.38 295 ASP A N 1
ATOM 2306 C CA . ASP A 1 295 ? 10.405 -14.277 -19.176 1.00 67.38 295 ASP A CA 1
ATOM 2307 C C . ASP A 1 295 ? 10.772 -13.139 -18.201 1.00 67.38 295 ASP A C 1
ATOM 2309 O O . ASP A 1 295 ? 9.900 -12.422 -17.712 1.00 67.38 295 ASP A O 1
ATOM 2313 N N . PHE A 1 296 ? 12.070 -12.957 -17.932 1.00 51.75 296 PHE A N 1
ATOM 2314 C CA . PHE A 1 296 ? 12.614 -12.092 -16.876 1.00 51.75 296 PHE A CA 1
ATOM 2315 C C . PHE A 1 296 ? 12.241 -12.486 -15.446 1.00 51.75 296 PHE A C 1
ATOM 2317 O O . PHE A 1 296 ? 12.415 -11.671 -14.530 1.00 51.75 296 PHE A O 1
ATOM 2324 N N . SER A 1 297 ? 11.764 -13.705 -15.219 1.00 50.44 297 SER A N 1
ATOM 2325 C CA . SER A 1 297 ? 11.606 -14.232 -13.869 1.00 50.44 297 SER A CA 1
ATOM 2326 C C . SER A 1 297 ? 12.943 -14.258 -13.127 1.00 50.44 297 SER A C 1
ATOM 2328 O O . SER A 1 297 ? 14.034 -14.166 -13.701 1.00 50.44 297 SER A O 1
ATOM 2330 N N . ALA A 1 298 ? 12.866 -14.358 -11.801 1.00 47.12 298 ALA A N 1
ATOM 2331 C CA . ALA A 1 298 ? 14.047 -14.480 -10.952 1.00 47.12 298 ALA A CA 1
ATOM 2332 C C . ALA A 1 298 ? 14.927 -15.655 -11.352 1.00 47.12 298 ALA A C 1
ATOM 2334 O O . ALA A 1 298 ? 16.144 -15.521 -11.442 1.00 47.12 298 ALA A O 1
ATOM 2335 N N . GLU A 1 299 ? 14.272 -16.775 -11.611 1.00 48.81 299 GLU A N 1
ATOM 2336 C CA . GLU A 1 299 ? 14.886 -18.023 -12.014 1.00 48.81 299 GLU A CA 1
ATOM 2337 C C . GLU A 1 299 ? 15.621 -17.861 -13.340 1.00 48.81 299 GLU A C 1
ATOM 2339 O O . GLU A 1 299 ? 16.825 -18.090 -13.387 1.00 48.81 299 GLU A O 1
ATOM 2344 N N . LYS A 1 300 ? 14.953 -17.316 -14.363 1.00 75.69 300 LYS A N 1
ATOM 2345 C CA . LYS A 1 300 ? 15.554 -17.118 -15.686 1.00 75.69 300 LYS A CA 1
ATOM 2346 C C . LYS A 1 300 ? 16.682 -16.083 -15.692 1.00 75.69 300 LYS A C 1
ATOM 2348 O O . LYS A 1 300 ? 17.701 -16.299 -16.337 1.00 75.69 300 LYS A O 1
ATOM 2353 N N . ASN A 1 301 ? 16.564 -14.986 -14.935 1.00 59.09 301 ASN A N 1
ATOM 2354 C CA . ASN A 1 301 ? 17.659 -14.012 -14.782 1.00 59.09 301 ASN A CA 1
ATOM 2355 C C . ASN A 1 301 ? 18.881 -14.616 -14.059 1.00 59.09 301 ASN A C 1
ATOM 2357 O O . ASN A 1 301 ? 20.011 -14.228 -14.350 1.00 59.09 301 ASN A O 1
ATOM 2361 N N . LEU A 1 302 ? 18.663 -15.517 -13.092 1.00 58.72 302 LEU A N 1
ATOM 2362 C CA . LEU A 1 302 ? 19.737 -16.205 -12.369 1.00 58.72 302 LEU A CA 1
ATOM 2363 C C . LEU A 1 302 ? 20.386 -17.301 -13.213 1.00 58.72 302 LEU A C 1
ATOM 2365 O O . LEU A 1 302 ? 21.599 -17.451 -13.144 1.00 58.72 302 LEU A O 1
ATOM 2369 N N . GLU A 1 303 ? 19.593 -18.044 -13.982 1.00 73.94 303 GLU A N 1
ATOM 2370 C CA . GLU A 1 303 ? 20.059 -19.011 -14.980 1.00 73.94 303 GLU A CA 1
ATOM 2371 C C . GLU A 1 303 ? 20.982 -18.309 -15.977 1.00 73.94 303 GLU A C 1
ATOM 2373 O O . GLU A 1 303 ? 22.161 -18.632 -16.038 1.00 73.94 303 GLU A O 1
ATOM 2378 N N . LEU A 1 304 ? 20.515 -17.218 -16.595 1.00 77.00 304 LEU A N 1
ATOM 2379 C CA . LEU A 1 304 ? 21.332 -16.408 -17.499 1.00 77.00 304 LEU A CA 1
ATOM 2380 C C . LEU A 1 304 ? 22.614 -15.882 -16.844 1.00 77.00 304 LEU A C 1
ATOM 2382 O O . LEU A 1 304 ? 23.680 -15.926 -17.444 1.00 77.00 304 LEU A O 1
ATOM 2386 N N . LEU A 1 305 ? 22.539 -15.391 -15.606 1.00 69.12 305 LEU A N 1
ATOM 2387 C CA . LEU A 1 305 ? 23.728 -14.909 -14.909 1.00 69.12 305 LEU A CA 1
ATOM 2388 C C . LEU A 1 305 ? 24.734 -16.027 -14.595 1.00 69.12 305 LEU A C 1
ATOM 2390 O O . LEU A 1 305 ? 25.931 -15.757 -14.583 1.00 69.12 305 LEU A O 1
ATOM 2394 N N . ARG A 1 306 ? 24.275 -17.245 -14.290 1.00 70.19 306 ARG A N 1
ATOM 2395 C CA . ARG A 1 306 ? 25.159 -18.400 -14.063 1.00 70.19 306 ARG A CA 1
ATOM 2396 C C . ARG A 1 306 ? 25.870 -18.779 -15.354 1.00 70.19 306 ARG A C 1
ATOM 2398 O O . ARG A 1 306 ? 27.094 -18.778 -15.358 1.00 70.19 306 ARG A O 1
ATOM 2405 N N . GLU A 1 307 ? 25.120 -18.937 -16.442 1.00 77.75 307 GLU A N 1
ATOM 2406 C CA . GLU A 1 307 ? 25.679 -19.224 -17.768 1.00 77.75 307 GLU A CA 1
ATOM 2407 C C . GLU A 1 307 ? 26.700 -18.152 -18.192 1.00 77.75 307 GLU A C 1
ATOM 2409 O O . GLU A 1 307 ? 27.814 -18.455 -18.616 1.00 77.75 307 GLU A O 1
ATOM 2414 N N . MET A 1 308 ? 26.382 -16.875 -17.957 1.00 73.25 308 MET A N 1
ATOM 2415 C CA . MET A 1 308 ? 27.289 -15.755 -18.222 1.00 73.25 308 MET A CA 1
ATOM 2416 C C . MET A 1 308 ? 28.479 -15.665 -17.264 1.00 73.25 308 MET A C 1
ATOM 2418 O O . MET A 1 308 ? 29.439 -14.970 -17.561 1.00 73.25 308 MET A O 1
ATOM 2422 N N . ARG A 1 309 ? 28.454 -16.293 -16.092 1.00 65.94 309 ARG A N 1
ATOM 2423 C CA . ARG A 1 309 ? 29.611 -16.321 -15.181 1.00 65.94 309 ARG A CA 1
ATOM 2424 C C . ARG A 1 309 ? 30.548 -17.464 -15.500 1.00 65.94 309 ARG A C 1
ATOM 2426 O O . ARG A 1 309 ? 31.760 -17.270 -15.448 1.00 65.94 309 ARG A O 1
ATOM 2433 N N . ASP A 1 310 ? 29.970 -18.605 -15.842 1.00 65.06 310 ASP A N 1
ATOM 2434 C CA . ASP A 1 310 ? 30.697 -19.788 -16.281 1.00 65.06 310 ASP A CA 1
ATOM 2435 C C . ASP A 1 310 ? 31.325 -19.544 -17.663 1.00 65.06 310 ASP A C 1
ATOM 2437 O O . ASP A 1 310 ? 32.396 -20.066 -17.969 1.00 65.06 310 ASP A O 1
ATOM 2441 N N . SER A 1 311 ? 30.711 -18.679 -18.477 1.00 61.94 311 SER A N 1
ATOM 2442 C CA . SER A 1 311 ? 31.252 -18.174 -19.742 1.00 61.94 311 SER A CA 1
ATOM 2443 C C . SER A 1 311 ? 31.001 -16.660 -19.888 1.00 61.94 311 SER A C 1
ATOM 2445 O O . SER A 1 311 ? 30.007 -16.254 -20.483 1.00 61.94 311 SER A O 1
ATOM 2447 N N . PRO A 1 312 ? 31.890 -15.788 -19.366 1.00 58.44 312 PRO A N 1
ATOM 2448 C CA . PRO A 1 312 ? 31.753 -14.332 -19.464 1.00 58.44 312 PRO A CA 1
ATOM 2449 C C . PRO A 1 312 ? 31.507 -13.868 -20.902 1.00 58.44 312 PRO A C 1
ATOM 2451 O O . PRO A 1 312 ? 32.219 -14.324 -21.795 1.00 58.44 312 PRO A O 1
ATOM 2454 N N . PRO A 1 313 ? 30.611 -12.895 -21.152 1.00 53.69 313 PRO A N 1
ATOM 2455 C CA . PRO A 1 313 ? 30.432 -12.328 -22.495 1.00 53.69 313 PRO A CA 1
ATOM 2456 C C . PRO A 1 313 ? 31.750 -11.787 -23.072 1.00 53.69 313 PRO A C 1
ATOM 2458 O O . PRO A 1 313 ? 32.044 -11.929 -24.255 1.00 53.69 313 PRO A O 1
ATOM 2461 N N . ASN A 1 314 ? 32.607 -11.253 -22.193 1.00 50.91 314 ASN A N 1
ATOM 2462 C CA . ASN A 1 314 ? 33.945 -10.764 -22.533 1.00 50.91 314 ASN A CA 1
ATOM 2463 C C . ASN A 1 314 ? 35.014 -11.865 -22.627 1.00 50.91 314 ASN A C 1
ATOM 2465 O O . ASN A 1 314 ? 36.133 -11.578 -23.042 1.00 50.91 314 ASN A O 1
ATOM 2469 N N . ALA A 1 315 ? 34.708 -13.114 -22.266 1.00 45.03 315 ALA A N 1
ATOM 2470 C CA . ALA A 1 315 ? 35.609 -14.238 -22.513 1.00 45.03 315 ALA A CA 1
ATOM 2471 C C . ALA A 1 315 ? 35.605 -14.670 -23.991 1.00 45.03 315 ALA A C 1
ATOM 2473 O O . ALA A 1 315 ? 36.405 -15.527 -24.360 1.00 45.03 315 ALA A O 1
ATOM 2474 N N . ARG A 1 316 ? 34.759 -14.063 -24.844 1.00 49.78 316 ARG A N 1
ATOM 2475 C CA . ARG A 1 316 ? 34.757 -14.321 -26.291 1.00 49.78 316 ARG A CA 1
ATOM 2476 C C . ARG A 1 316 ? 35.202 -13.182 -27.205 1.00 49.78 316 ARG A C 1
ATOM 2478 O O . ARG A 1 316 ? 35.433 -13.474 -28.369 1.00 49.78 316 ARG A O 1
ATOM 2485 N N . HIS A 1 317 ? 35.403 -11.943 -26.750 1.00 50.84 317 HIS A N 1
ATOM 2486 C CA . HIS A 1 317 ? 35.615 -10.844 -27.709 1.00 50.84 317 HIS A CA 1
ATOM 2487 C C . HIS A 1 317 ? 36.751 -9.886 -27.335 1.00 50.84 317 HIS A C 1
ATOM 2489 O O . HIS A 1 317 ? 36.544 -8.730 -26.977 1.00 50.84 317 HIS A O 1
ATOM 2495 N N . LYS A 1 318 ? 37.989 -10.368 -27.483 1.00 53.69 318 LYS A N 1
ATOM 2496 C CA . LYS A 1 318 ? 39.049 -9.549 -28.080 1.00 53.69 318 LYS A CA 1
ATOM 2497 C C . LYS A 1 318 ? 39.250 -10.092 -29.479 1.00 53.69 318 LYS A C 1
ATOM 2499 O O . LYS A 1 318 ? 39.686 -11.228 -29.613 1.00 53.69 318 LYS A O 1
ATOM 2504 N N . GLY A 1 319 ? 38.883 -9.293 -30.466 1.00 73.69 319 GLY A N 1
ATOM 2505 C CA . GLY A 1 319 ? 38.852 -9.732 -31.844 1.00 73.69 319 GLY A CA 1
ATOM 2506 C C . GLY A 1 319 ? 38.789 -8.571 -32.816 1.00 73.69 319 GLY A C 1
ATOM 2507 O O . GLY A 1 319 ? 38.590 -7.413 -32.418 1.00 73.69 319 GLY A O 1
ATOM 2508 N N . THR A 1 320 ? 38.964 -8.877 -34.090 1.00 89.38 320 THR A N 1
ATOM 2509 C CA . THR A 1 320 ? 38.859 -7.904 -35.173 1.00 89.38 320 THR A CA 1
ATOM 2510 C C . THR A 1 320 ? 37.655 -8.203 -36.042 1.00 89.38 320 THR A C 1
ATOM 2512 O O . THR A 1 320 ? 37.343 -9.349 -36.339 1.00 89.38 320 THR A O 1
ATOM 2515 N N . VAL A 1 321 ? 36.962 -7.151 -36.467 1.00 92.88 321 VAL A N 1
ATOM 2516 C CA . VAL A 1 321 ? 35.976 -7.238 -37.541 1.00 92.88 321 VAL A CA 1
ATOM 2517 C C . VAL A 1 321 ? 36.630 -6.801 -38.845 1.00 92.88 321 VAL A C 1
ATOM 2519 O O . VAL A 1 321 ? 37.182 -5.702 -38.930 1.00 92.88 321 VAL A O 1
ATOM 2522 N N . HIS A 1 322 ? 36.519 -7.643 -39.864 1.00 95.69 322 HIS A N 1
ATOM 2523 C CA . HIS A 1 322 ? 36.949 -7.392 -41.231 1.00 95.69 322 HIS A CA 1
ATOM 2524 C C . HIS A 1 322 ? 35.727 -7.134 -42.111 1.00 95.69 322 HIS A C 1
ATOM 2526 O O . HIS A 1 322 ? 34.873 -8.000 -42.288 1.00 95.69 322 HIS A O 1
ATOM 2532 N N . LEU A 1 323 ? 35.643 -5.927 -42.662 1.00 96.19 323 LEU A N 1
ATOM 2533 C CA . LEU A 1 323 ? 34.650 -5.526 -43.652 1.00 96.19 323 LEU A CA 1
ATOM 2534 C C . LEU A 1 323 ? 35.207 -5.813 -45.053 1.00 96.19 323 LEU A C 1
ATOM 2536 O O . LEU A 1 323 ? 36.358 -5.448 -45.321 1.00 96.19 323 LEU A O 1
ATOM 2540 N N . PRO A 1 324 ? 34.423 -6.429 -45.951 1.00 95.75 324 PRO A N 1
ATOM 2541 C CA . PRO A 1 324 ? 34.928 -6.969 -47.203 1.00 95.75 324 PRO A CA 1
ATOM 2542 C C . PRO A 1 324 ? 35.273 -5.864 -48.211 1.00 95.75 324 PRO A C 1
ATOM 2544 O O . PRO A 1 324 ? 34.709 -4.767 -48.200 1.00 95.75 324 PRO A O 1
ATOM 2547 N N . ALA A 1 325 ? 36.231 -6.157 -49.090 1.00 94.69 325 ALA A N 1
ATOM 2548 C CA . ALA A 1 325 ? 36.793 -5.205 -50.048 1.00 94.69 325 ALA A CA 1
ATOM 2549 C C . ALA A 1 325 ? 35.834 -4.792 -51.176 1.00 94.69 325 ALA A C 1
ATOM 2551 O O . ALA A 1 325 ? 36.090 -3.819 -51.878 1.00 94.69 325 ALA A O 1
ATOM 2552 N N . ASP A 1 326 ? 34.739 -5.515 -51.366 1.00 93.38 326 ASP A N 1
ATOM 2553 C CA . ASP A 1 326 ? 33.703 -5.228 -52.356 1.00 93.38 326 ASP A CA 1
ATOM 2554 C C . ASP A 1 326 ? 32.552 -4.373 -51.788 1.00 93.38 326 ASP A C 1
ATOM 2556 O O . ASP A 1 326 ? 31.739 -3.848 -52.549 1.00 93.38 326 ASP A O 1
ATOM 2560 N N . ALA A 1 327 ? 32.494 -4.148 -50.468 1.00 94.06 327 ALA A N 1
ATOM 2561 C CA . ALA A 1 327 ? 31.444 -3.337 -49.859 1.00 94.06 327 ALA A CA 1
ATOM 2562 C C . ALA A 1 327 ? 31.641 -1.832 -50.124 1.00 94.06 327 ALA A C 1
ATOM 2564 O O . ALA A 1 327 ? 32.519 -1.181 -49.552 1.00 94.06 327 ALA A O 1
ATOM 2565 N N . GLU A 1 328 ? 30.763 -1.243 -50.942 1.00 93.94 328 GLU A N 1
ATOM 2566 C CA . GLU A 1 328 ? 30.782 0.195 -51.260 1.00 93.94 328 GLU A CA 1
ATOM 2567 C C . GLU A 1 328 ? 30.316 1.085 -50.101 1.00 93.94 328 GLU A C 1
ATOM 2569 O O . GLU A 1 328 ? 30.778 2.216 -49.944 1.00 93.94 328 GLU A O 1
ATOM 2574 N N . THR A 1 329 ? 29.395 0.598 -49.265 1.00 94.06 329 THR A N 1
ATOM 2575 C CA . THR A 1 329 ? 28.898 1.353 -48.108 1.00 94.06 329 THR A CA 1
ATOM 2576 C C . THR A 1 329 ? 28.635 0.444 -46.916 1.00 94.06 329 THR A C 1
ATOM 2578 O O . THR A 1 329 ? 28.036 -0.620 -47.056 1.00 94.06 329 THR A O 1
ATOM 2581 N N . TRP A 1 330 ? 29.022 0.895 -45.721 1.00 95.44 330 TRP A N 1
ATOM 2582 C CA . TRP A 1 330 ? 28.724 0.217 -44.460 1.00 95.44 330 TRP A CA 1
ATOM 2583 C C . TRP A 1 330 ? 28.110 1.184 -43.459 1.00 95.44 330 TRP A C 1
ATOM 2585 O O . TRP A 1 330 ? 28.771 2.114 -42.999 1.00 95.44 330 TRP A O 1
ATOM 2595 N N . ARG A 1 331 ? 26.837 0.993 -43.110 1.00 95.56 331 ARG A N 1
ATOM 2596 C CA . ARG A 1 331 ? 26.138 1.919 -42.211 1.00 95.56 331 ARG A CA 1
ATOM 2597 C C . ARG A 1 331 ? 26.736 1.893 -40.813 1.00 95.56 331 ARG A C 1
ATOM 2599 O O . ARG A 1 331 ? 26.921 0.829 -40.228 1.00 95.56 331 ARG A O 1
ATOM 2606 N N . THR A 1 332 ? 26.952 3.085 -40.274 1.00 94.50 332 THR A N 1
ATOM 2607 C CA . THR A 1 332 ? 27.310 3.294 -38.874 1.00 94.50 332 THR A CA 1
ATOM 2608 C C . THR A 1 332 ? 26.142 3.909 -38.120 1.00 94.50 332 THR A C 1
ATOM 2610 O O . THR A 1 332 ? 25.308 4.603 -38.716 1.00 94.50 332 THR A O 1
ATOM 2613 N N . TYR A 1 333 ? 26.121 3.682 -36.810 1.00 88.44 333 TYR A N 1
ATOM 2614 C CA . TYR A 1 333 ? 25.092 4.170 -35.902 1.00 88.44 333 TYR A CA 1
ATOM 2615 C C . TYR A 1 333 ? 25.725 4.739 -34.628 1.00 88.44 333 TYR A C 1
ATOM 2617 O O . TYR A 1 333 ? 26.791 4.299 -34.184 1.00 88.44 333 TYR A O 1
ATOM 2625 N N . LYS A 1 334 ? 25.059 5.721 -34.016 1.00 82.06 334 LYS A N 1
ATOM 2626 C CA . LYS A 1 334 ? 25.411 6.208 -32.672 1.00 82.06 334 LYS A CA 1
ATOM 2627 C C . LYS A 1 334 ? 25.168 5.105 -31.631 1.00 82.06 334 LYS A C 1
ATOM 2629 O O . LYS A 1 334 ? 24.323 4.242 -31.831 1.00 82.06 334 LYS A O 1
ATOM 2634 N N . LEU A 1 335 ? 25.876 5.164 -30.503 1.00 66.38 335 LEU A N 1
ATOM 2635 C CA . LEU A 1 335 ? 25.881 4.078 -29.508 1.00 66.38 335 LEU A CA 1
ATOM 2636 C C . LEU A 1 335 ? 24.503 3.785 -28.891 1.00 66.38 335 LEU A C 1
ATOM 2638 O O . LEU A 1 335 ? 24.202 2.639 -28.587 1.00 66.38 335 LEU A O 1
ATOM 2642 N N . ASN A 1 336 ? 23.652 4.808 -28.761 1.00 62.97 336 ASN A N 1
ATOM 2643 C CA . ASN A 1 336 ? 22.370 4.720 -28.052 1.00 62.97 336 ASN A CA 1
ATOM 2644 C C . ASN A 1 336 ? 21.155 4.674 -28.997 1.00 62.97 336 ASN A C 1
ATOM 2646 O O . ASN A 1 336 ? 20.068 5.119 -28.625 1.00 62.97 336 ASN A O 1
ATOM 2650 N N . VAL A 1 337 ? 21.329 4.213 -30.241 1.00 55.69 337 VAL A N 1
ATOM 2651 C CA . VAL A 1 337 ? 20.223 4.066 -31.200 1.00 55.69 337 VAL A CA 1
ATOM 2652 C C . VAL A 1 337 ? 20.201 2.668 -31.806 1.00 55.69 337 VAL A C 1
ATOM 2654 O O . VAL A 1 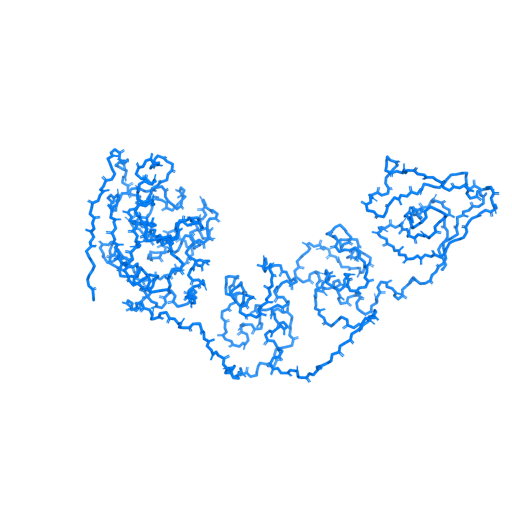337 ? 21.245 2.080 -32.079 1.00 55.69 337 VAL A O 1
ATOM 2657 N N . LEU A 1 338 ? 18.994 2.155 -32.072 1.00 52.88 338 LEU A N 1
ATOM 2658 C CA . LEU A 1 338 ? 18.830 0.871 -32.753 1.00 52.88 338 LEU A CA 1
ATOM 2659 C C . LEU A 1 338 ? 19.435 0.935 -34.170 1.00 52.88 338 LEU A C 1
ATOM 2661 O O . LEU A 1 338 ? 19.141 1.898 -34.889 1.00 52.88 338 LEU A O 1
ATOM 2665 N N . PRO A 1 339 ? 20.209 -0.075 -34.609 1.00 66.44 339 PRO A N 1
ATOM 2666 C CA . PRO A 1 339 ? 20.925 -0.074 -35.885 1.00 66.44 339 PRO A CA 1
ATOM 2667 C C . PRO A 1 339 ? 20.017 -0.436 -37.071 1.00 66.44 339 PRO A C 1
ATOM 2669 O O . PRO A 1 339 ? 20.244 -1.386 -37.813 1.00 66.44 339 PRO A O 1
ATOM 2672 N N . VAL A 1 340 ? 18.952 0.346 -37.252 1.00 72.62 340 VAL A N 1
ATOM 2673 C CA . VAL A 1 340 ? 18.023 0.258 -38.387 1.00 72.62 340 VAL A CA 1
ATOM 2674 C C . VAL A 1 340 ? 18.338 1.343 -39.413 1.00 72.62 340 VAL A C 1
ATOM 2676 O O . VAL A 1 340 ? 18.748 2.439 -39.040 1.00 72.62 340 VAL A O 1
ATOM 2679 N N . LYS A 1 341 ? 18.076 1.090 -40.704 1.00 75.44 341 LYS A N 1
ATOM 2680 C CA . LYS A 1 341 ? 18.442 1.978 -41.832 1.00 75.44 341 LYS A CA 1
ATOM 2681 C C . LYS A 1 341 ? 18.172 3.472 -41.584 1.00 75.44 341 LYS A C 1
ATOM 2683 O O . LYS A 1 341 ? 19.023 4.292 -41.907 1.00 75.44 341 LYS A O 1
ATOM 2688 N N . LYS A 1 342 ? 17.023 3.814 -40.988 1.00 77.75 342 LYS A N 1
ATOM 2689 C CA . LYS A 1 342 ? 16.609 5.200 -40.690 1.00 77.75 342 LYS A CA 1
ATOM 2690 C C . LYS A 1 342 ? 17.459 5.922 -39.632 1.00 77.75 342 LYS A C 1
ATOM 2692 O O . LYS A 1 342 ? 17.449 7.142 -39.590 1.00 77.75 342 LYS A O 1
ATOM 2697 N N . ASN A 1 343 ? 18.153 5.179 -38.774 1.00 74.69 343 ASN A N 1
ATOM 2698 C CA . ASN A 1 343 ? 18.944 5.716 -37.666 1.00 74.69 343 ASN A CA 1
ATOM 2699 C C . ASN A 1 343 ? 20.425 5.889 -38.034 1.00 74.69 343 ASN A C 1
ATOM 2701 O O . ASN A 1 343 ? 21.211 6.334 -37.198 1.00 74.69 343 ASN A O 1
ATOM 2705 N N . SER A 1 344 ? 20.820 5.501 -39.251 1.00 91.44 344 SER A N 1
ATOM 2706 C CA . SER A 1 344 ? 22.190 5.682 -39.719 1.00 91.44 344 SER A CA 1
ATOM 2707 C C . SER A 1 344 ? 22.441 7.156 -40.013 1.00 91.44 344 SER A C 1
ATOM 2709 O O . SER A 1 344 ? 21.716 7.773 -40.789 1.00 91.44 344 SER A O 1
ATOM 2711 N N . ASP A 1 345 ? 23.472 7.714 -39.388 1.00 86.31 345 ASP A N 1
ATOM 2712 C CA . ASP A 1 345 ? 23.899 9.104 -39.571 1.00 86.31 345 ASP A CA 1
ATOM 2713 C C . ASP A 1 345 ? 25.132 9.226 -40.476 1.00 86.31 345 ASP A C 1
ATOM 2715 O O . ASP A 1 345 ? 25.503 10.324 -40.892 1.00 86.31 345 ASP A O 1
ATOM 2719 N N . TRP A 1 346 ? 25.788 8.102 -40.769 1.00 93.19 346 TRP A N 1
ATOM 2720 C CA . TRP A 1 346 ? 27.012 8.041 -41.554 1.00 93.19 346 TRP A CA 1
ATOM 2721 C C . TRP A 1 346 ? 27.298 6.612 -42.040 1.00 93.19 346 TRP A C 1
ATOM 2723 O O . TRP A 1 346 ? 26.671 5.647 -41.597 1.00 93.19 346 TRP A O 1
ATOM 2733 N N . SER A 1 347 ? 28.230 6.460 -42.981 1.00 94.75 347 SER A N 1
ATOM 2734 C CA . SER A 1 347 ? 28.658 5.163 -43.503 1.00 94.75 347 SER A CA 1
ATOM 2735 C C . SER A 1 347 ? 30.160 5.137 -43.786 1.00 94.75 347 SER A C 1
ATOM 2737 O O . SER A 1 347 ? 30.736 6.145 -44.195 1.00 94.75 347 SER A O 1
ATOM 2739 N N . LEU A 1 348 ? 30.774 3.974 -43.578 1.00 95.69 348 LEU A N 1
ATOM 2740 C CA . LEU A 1 348 ? 32.123 3.650 -44.033 1.00 95.69 348 LEU A CA 1
ATOM 2741 C C . LEU A 1 348 ? 32.085 3.236 -45.508 1.00 95.69 348 LEU A C 1
ATOM 2743 O O . LEU A 1 348 ? 31.032 2.864 -46.025 1.00 95.69 348 LEU A O 1
ATOM 2747 N N . THR A 1 349 ? 33.246 3.240 -46.157 1.00 95.94 349 THR A N 1
ATOM 2748 C CA . THR A 1 349 ? 33.416 2.806 -47.553 1.00 95.94 349 THR A CA 1
ATOM 2749 C C . THR A 1 349 ? 34.563 1.793 -47.618 1.00 95.94 349 THR A C 1
ATOM 2751 O O . THR A 1 349 ? 35.675 2.184 -47.976 1.00 95.94 349 THR A O 1
ATOM 2754 N N . PRO A 1 350 ? 34.342 0.524 -47.212 1.00 96.81 350 PRO A N 1
ATOM 2755 C CA . PRO A 1 350 ? 35.387 -0.502 -47.212 1.00 96.81 350 PRO A CA 1
ATOM 2756 C C . PRO A 1 350 ? 36.118 -0.663 -48.547 1.00 96.81 350 PRO A C 1
ATOM 2758 O O . PRO A 1 350 ? 37.347 -0.734 -48.570 1.00 96.81 350 PRO A O 1
ATOM 2761 N N . SER A 1 351 ? 35.392 -0.619 -49.664 1.00 95.56 351 SER A N 1
ATOM 2762 C CA . SER A 1 351 ? 35.970 -0.829 -50.995 1.00 95.56 351 SER A CA 1
ATOM 2763 C C . SER A 1 351 ? 37.035 0.184 -51.395 1.00 95.56 351 SER A C 1
ATOM 2765 O O . SER A 1 351 ? 37.986 -0.151 -52.097 1.00 95.56 351 SER A O 1
ATOM 2767 N N . ARG A 1 352 ? 36.959 1.411 -50.871 1.00 94.56 352 ARG A N 1
ATOM 2768 C CA . ARG A 1 352 ? 37.970 2.450 -51.113 1.00 94.56 352 ARG A CA 1
ATOM 2769 C C . ARG A 1 352 ? 39.343 2.092 -50.530 1.00 94.56 352 ARG A C 1
ATOM 2771 O O . ARG A 1 352 ? 40.341 2.677 -50.943 1.00 94.56 352 ARG A O 1
ATOM 2778 N N . PHE A 1 353 ? 39.388 1.164 -49.579 1.00 92.06 353 PHE A N 1
ATOM 2779 C CA . PHE A 1 353 ? 40.592 0.787 -48.842 1.00 92.06 353 PHE A CA 1
ATOM 2780 C C . PHE A 1 353 ? 40.978 -0.687 -49.034 1.00 92.06 353 PHE A C 1
ATOM 2782 O O . PHE A 1 353 ? 41.896 -1.157 -48.372 1.00 92.06 353 PHE A O 1
ATOM 2789 N N . GLY A 1 354 ? 40.313 -1.411 -49.946 1.00 92.75 354 GLY A N 1
ATOM 2790 C CA . GLY A 1 354 ? 40.530 -2.852 -50.116 1.00 92.75 354 GLY A CA 1
ATOM 2791 C C . GLY A 1 354 ? 39.996 -3.681 -48.942 1.00 92.75 354 GLY A C 1
ATOM 2792 O O . GLY A 1 354 ? 40.519 -4.754 -48.663 1.00 92.75 354 GLY A O 1
ATOM 2793 N N . GLY A 1 355 ? 38.968 -3.174 -48.256 1.00 95.25 355 GLY A N 1
ATOM 2794 C CA . GLY A 1 355 ? 38.441 -3.712 -47.004 1.00 95.25 355 GLY A CA 1
ATOM 2795 C C . GLY A 1 355 ? 38.778 -2.800 -45.825 1.00 95.25 355 GLY A C 1
ATOM 2796 O O . GLY A 1 355 ? 39.567 -1.863 -45.940 1.00 95.25 355 GLY A O 1
ATOM 2797 N N . LEU A 1 356 ? 38.146 -3.037 -44.679 1.00 95.94 356 LEU A N 1
ATOM 2798 C CA . LEU A 1 356 ? 38.447 -2.303 -43.448 1.00 95.94 356 LEU A CA 1
ATOM 2799 C C . LEU A 1 356 ? 38.480 -3.255 -42.265 1.00 95.94 356 LEU A C 1
ATOM 2801 O O . LEU A 1 356 ? 37.548 -4.024 -42.070 1.00 95.94 356 LEU A O 1
ATOM 2805 N N . THR A 1 357 ? 39.514 -3.138 -41.442 1.00 95.44 357 THR A N 1
ATOM 2806 C CA . THR A 1 357 ? 39.658 -3.921 -40.215 1.00 95.44 357 THR A CA 1
ATOM 2807 C C . THR A 1 357 ? 39.551 -3.003 -39.010 1.00 95.44 357 THR A C 1
ATOM 2809 O O . THR A 1 357 ? 40.205 -1.959 -38.971 1.00 95.44 357 THR A O 1
ATOM 2812 N N . TYR A 1 358 ? 38.763 -3.398 -38.015 1.00 94.56 358 TYR A N 1
ATOM 2813 C CA . TYR A 1 358 ? 38.651 -2.681 -36.748 1.00 94.56 358 TYR A CA 1
ATOM 2814 C C . TYR A 1 358 ? 38.752 -3.635 -35.569 1.00 94.56 358 TYR A C 1
ATOM 2816 O O . TYR A 1 358 ? 38.217 -4.739 -35.614 1.00 94.56 358 TYR A O 1
ATOM 2824 N N . GLU A 1 359 ? 39.366 -3.171 -34.483 1.00 89.88 359 GLU A N 1
ATOM 2825 C CA . GLU A 1 359 ? 39.197 -3.812 -33.182 1.00 89.88 359 GLU A CA 1
ATOM 2826 C C . GLU A 1 359 ? 37.741 -3.693 -32.734 1.00 89.88 359 GLU A C 1
ATOM 2828 O O . GLU A 1 359 ? 37.140 -2.609 -32.791 1.00 89.88 359 GLU A O 1
ATOM 2833 N N . ILE A 1 360 ? 37.186 -4.807 -32.266 1.00 87.75 360 ILE A N 1
ATOM 2834 C CA . ILE A 1 360 ? 35.863 -4.819 -31.663 1.00 87.75 360 ILE A CA 1
ATOM 2835 C C . ILE A 1 360 ? 35.989 -4.376 -30.209 1.00 87.75 360 ILE A C 1
ATOM 2837 O O . ILE A 1 360 ? 36.708 -4.970 -29.410 1.00 87.75 360 ILE A O 1
ATOM 2841 N N . LEU A 1 361 ? 35.276 -3.303 -29.879 1.00 77.44 361 LEU A N 1
ATOM 2842 C CA . LEU A 1 361 ? 35.264 -2.716 -28.545 1.00 77.44 361 LEU A CA 1
ATOM 2843 C C . LEU A 1 361 ? 34.111 -3.225 -27.678 1.00 77.44 361 LEU A C 1
ATOM 2845 O O . LEU A 1 361 ? 34.216 -3.145 -26.458 1.00 77.44 361 LEU A O 1
ATOM 2849 N N . ASP A 1 362 ? 32.997 -3.634 -28.295 1.00 69.44 362 ASP A N 1
ATOM 2850 C CA . ASP A 1 362 ? 31.778 -4.095 -27.615 1.00 69.44 362 ASP A CA 1
ATOM 2851 C C . ASP A 1 362 ? 30.807 -4.764 -28.613 1.00 69.44 362 ASP A C 1
ATOM 2853 O O . ASP A 1 362 ? 30.927 -4.544 -29.820 1.00 69.44 362 ASP A O 1
ATOM 2857 N N . HIS A 1 363 ? 29.809 -5.501 -28.121 1.00 71.19 363 HIS A N 1
ATOM 2858 C CA . HIS A 1 363 ? 28.726 -6.121 -28.898 1.00 71.19 363 HIS A CA 1
ATOM 2859 C C . HIS A 1 363 ? 27.347 -5.670 -28.370 1.00 71.19 363 HIS A C 1
ATOM 2861 O O . HIS A 1 363 ? 26.699 -6.393 -27.615 1.00 71.19 363 HIS A O 1
ATOM 2867 N N . PRO A 1 364 ? 26.872 -4.461 -28.725 1.00 53.06 364 PRO A N 1
ATOM 2868 C CA . PRO A 1 364 ? 25.704 -3.857 -28.074 1.00 53.06 364 PRO A CA 1
ATOM 2869 C C . PRO A 1 364 ? 24.346 -4.452 -28.493 1.00 53.06 364 PRO A C 1
ATOM 2871 O O . PRO A 1 364 ? 23.347 -4.222 -27.815 1.00 53.06 364 PRO A O 1
ATOM 2874 N N . TYR A 1 365 ? 24.282 -5.168 -29.621 1.00 57.56 365 TYR A N 1
ATOM 2875 C CA . TYR A 1 365 ? 23.081 -5.827 -30.159 1.00 57.56 365 TYR A CA 1
ATOM 2876 C C . TYR A 1 365 ? 23.497 -7.107 -30.912 1.00 57.56 365 TYR A C 1
ATOM 2878 O O . TYR A 1 365 ? 24.691 -7.274 -31.179 1.00 57.56 365 TYR A O 1
ATOM 2886 N N . PRO A 1 366 ? 22.568 -8.013 -31.293 1.00 59.31 366 PRO A N 1
ATOM 2887 C CA . PRO A 1 366 ? 22.950 -9.200 -32.043 1.00 59.31 366 PRO A CA 1
ATOM 2888 C C . PRO A 1 366 ? 23.449 -8.749 -33.402 1.00 59.31 366 PRO A C 1
ATOM 2890 O O . PRO A 1 366 ? 22.867 -7.834 -33.992 1.00 59.31 366 PRO A O 1
ATOM 2893 N N . ASP A 1 367 ? 24.522 -9.383 -33.870 1.00 74.75 367 ASP A N 1
ATOM 2894 C CA . ASP A 1 367 ? 25.158 -9.039 -35.135 1.00 74.75 367 ASP A CA 1
ATOM 2895 C C . ASP A 1 367 ? 25.594 -7.571 -35.213 1.00 74.75 367 ASP A C 1
ATOM 2897 O O . ASP A 1 367 ? 25.593 -6.973 -36.285 1.00 74.75 367 ASP A O 1
ATOM 2901 N N . VAL A 1 368 ? 25.914 -6.933 -34.088 1.00 80.62 368 VAL A N 1
ATOM 2902 C CA . VAL A 1 368 ? 26.351 -5.537 -34.070 1.00 80.62 368 VAL A CA 1
ATOM 2903 C C . VAL A 1 368 ? 27.564 -5.416 -33.183 1.00 80.62 368 VAL A C 1
ATOM 2905 O O . VAL A 1 368 ? 27.5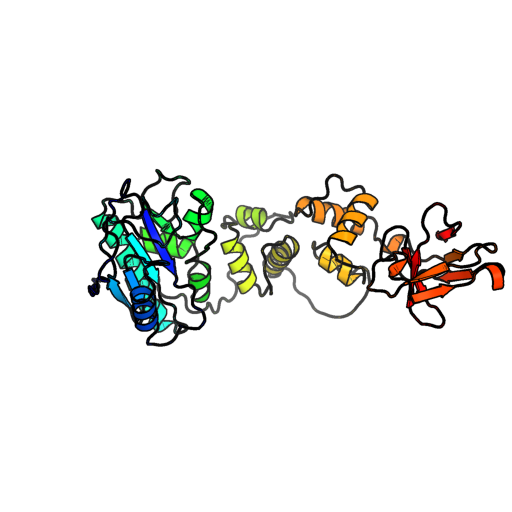48 -5.869 -32.044 1.00 80.62 368 VAL A O 1
ATOM 2908 N N . VAL A 1 369 ? 28.589 -4.748 -33.698 1.00 84.62 369 VAL A N 1
ATOM 2909 C CA . VAL A 1 369 ? 29.822 -4.466 -32.964 1.00 84.62 369 VAL A CA 1
ATOM 2910 C C . VAL A 1 369 ? 30.043 -2.969 -32.843 1.00 84.62 369 VAL A C 1
ATOM 2912 O O . VAL A 1 369 ? 29.677 -2.190 -33.729 1.00 84.62 369 VAL A O 1
ATOM 2915 N N . THR A 1 370 ? 30.659 -2.565 -31.741 1.00 87.44 370 THR A N 1
ATOM 2916 C CA . THR A 1 370 ? 31.154 -1.209 -31.523 1.00 87.44 370 THR A CA 1
ATOM 2917 C C . THR A 1 370 ? 32.611 -1.143 -31.947 1.00 87.44 370 THR A C 1
ATOM 2919 O O . THR A 1 370 ? 33.436 -1.904 -31.457 1.00 87.44 370 THR A O 1
ATOM 2922 N N . ILE A 1 371 ? 32.943 -0.190 -32.810 1.00 93.06 371 ILE A N 1
ATOM 2923 C CA . ILE A 1 371 ? 34.305 0.057 -33.299 1.00 93.06 371 ILE A CA 1
ATOM 2924 C C . ILE A 1 371 ? 34.702 1.514 -33.050 1.00 93.06 371 ILE A C 1
ATOM 2926 O O . ILE A 1 371 ? 33.838 2.386 -32.891 1.00 93.06 371 ILE A O 1
ATOM 2930 N N . ASN A 1 372 ? 36.005 1.811 -33.037 1.00 90.75 372 ASN A N 1
ATOM 2931 C CA . ASN A 1 372 ? 36.481 3.196 -33.038 1.00 90.75 372 ASN A CA 1
ATOM 2932 C C . ASN A 1 372 ? 36.746 3.681 -34.466 1.00 90.75 372 ASN A C 1
ATOM 2934 O O . ASN A 1 372 ? 37.491 3.057 -35.214 1.00 90.75 372 ASN A O 1
ATOM 2938 N N . THR A 1 373 ? 36.177 4.827 -34.832 1.00 91.75 373 THR A N 1
ATOM 2939 C CA . THR A 1 373 ? 36.370 5.451 -36.150 1.00 91.75 373 THR A CA 1
ATOM 2940 C C . THR A 1 373 ? 36.936 6.862 -35.994 1.00 91.75 373 THR A C 1
ATOM 2942 O O . THR A 1 373 ? 36.996 7.397 -34.887 1.00 91.75 373 THR A O 1
ATOM 2945 N N . SER A 1 374 ? 37.260 7.536 -37.101 1.00 86.62 374 SER A N 1
ATOM 2946 C CA . SER A 1 374 ? 37.633 8.961 -37.077 1.00 86.62 374 SER A CA 1
ATOM 2947 C C . SER A 1 374 ? 36.521 9.885 -36.553 1.00 86.62 374 SER A C 1
ATOM 2949 O O . SER A 1 374 ? 36.793 11.022 -36.178 1.00 86.62 374 SER A O 1
ATOM 2951 N N . ARG A 1 375 ? 35.269 9.406 -36.483 1.00 86.62 375 ARG A N 1
ATOM 2952 C CA . ARG A 1 375 ? 34.121 10.113 -35.883 1.00 86.62 375 ARG A CA 1
ATOM 2953 C C . ARG A 1 375 ? 33.791 9.628 -34.464 1.00 86.62 375 ARG A C 1
ATOM 2955 O O . ARG A 1 375 ? 32.689 9.871 -33.958 1.00 86.62 375 ARG A O 1
ATOM 2962 N N . GLY A 1 376 ? 34.741 8.948 -33.826 1.00 88.06 376 GLY A N 1
ATOM 2963 C CA . GLY A 1 376 ? 34.610 8.330 -32.512 1.00 88.06 376 GLY A CA 1
ATOM 2964 C C . GLY A 1 376 ? 33.954 6.952 -32.569 1.00 88.06 376 GLY A C 1
ATOM 2965 O O . GLY A 1 376 ? 33.823 6.346 -33.638 1.00 88.06 376 GLY A O 1
ATOM 2966 N N . LYS A 1 377 ? 33.523 6.464 -31.400 1.00 89.69 377 LYS A N 1
ATOM 2967 C CA . LYS A 1 377 ? 32.877 5.154 -31.268 1.00 89.69 377 LYS A CA 1
ATOM 2968 C C . LYS A 1 377 ? 31.573 5.097 -32.067 1.00 89.69 377 LYS A C 1
ATOM 2970 O O . LYS A 1 377 ? 30.752 6.024 -32.008 1.00 89.69 377 LYS A O 1
ATOM 2975 N N . ARG A 1 378 ? 31.393 4.020 -32.827 1.00 92.12 378 ARG A N 1
ATOM 2976 C CA . ARG A 1 378 ? 30.211 3.772 -33.660 1.00 92.12 378 ARG A CA 1
ATOM 2977 C C . ARG A 1 378 ? 29.834 2.299 -33.631 1.00 92.12 378 ARG A C 1
ATOM 2979 O O . ARG A 1 378 ? 30.714 1.447 -33.609 1.00 92.12 378 ARG A O 1
ATOM 2986 N N . ASN A 1 379 ? 28.533 2.037 -33.701 1.00 89.44 379 ASN A N 1
ATOM 2987 C CA . ASN A 1 379 ? 27.994 0.695 -33.882 1.00 89.44 379 ASN A CA 1
ATOM 2988 C C . ASN A 1 379 ? 27.900 0.389 -35.379 1.00 89.44 379 ASN A C 1
ATOM 2990 O O . ASN A 1 379 ? 27.510 1.265 -36.161 1.00 89.44 379 ASN A O 1
ATOM 2994 N N . ILE A 1 380 ? 28.202 -0.844 -35.772 1.00 92.44 380 ILE A N 1
ATOM 2995 C CA . ILE A 1 380 ? 28.032 -1.355 -37.135 1.00 92.44 380 ILE A CA 1
ATOM 2996 C C . ILE A 1 380 ? 27.366 -2.730 -37.101 1.00 92.44 380 ILE A C 1
ATOM 2998 O O . ILE A 1 380 ? 27.642 -3.525 -36.212 1.00 92.44 380 ILE A O 1
ATOM 3002 N N . TYR A 1 381 ? 26.484 -3.003 -38.063 1.00 88.38 381 TYR A N 1
ATOM 3003 C CA . TYR A 1 381 ? 25.868 -4.325 -38.218 1.00 88.38 381 TYR A CA 1
ATOM 3004 C C . TYR A 1 381 ? 26.813 -5.249 -38.997 1.00 88.38 381 TYR A C 1
ATOM 3006 O O . TYR A 1 381 ? 27.371 -4.808 -39.995 1.00 88.38 381 TYR A O 1
ATOM 3014 N N . VAL A 1 382 ? 26.992 -6.487 -38.546 1.00 88.56 382 VAL A N 1
ATOM 3015 C CA . VAL A 1 382 ? 27.965 -7.499 -39.003 1.00 88.56 382 VAL A CA 1
ATOM 3016 C C . VAL A 1 382 ? 27.325 -8.885 -39.133 1.00 88.56 382 VAL A C 1
ATOM 3018 O O . VAL A 1 382 ? 27.990 -9.907 -39.012 1.00 88.56 382 VAL A O 1
ATOM 3021 N N . GLY A 1 383 ? 26.011 -8.927 -39.346 1.00 75.12 383 GLY A N 1
ATOM 3022 C CA . GLY A 1 383 ? 25.264 -10.180 -39.338 1.00 75.12 383 GLY A CA 1
ATOM 3023 C C . GLY A 1 383 ? 25.487 -11.071 -40.554 1.00 75.12 383 GLY A C 1
ATOM 3024 O O . GLY A 1 383 ? 26.123 -10.659 -41.537 1.00 75.12 383 GLY A O 1
ATOM 3025 N N . PRO A 1 384 ? 24.912 -12.284 -40.519 1.00 70.81 384 PRO A N 1
ATOM 3026 C CA . PRO A 1 384 ? 24.962 -13.227 -41.626 1.00 70.81 384 PRO A CA 1
ATOM 3027 C C . PRO A 1 384 ? 24.514 -12.580 -42.944 1.00 70.81 384 PRO A C 1
ATOM 3029 O O . PRO A 1 384 ? 23.477 -11.921 -43.012 1.00 70.81 384 PRO A O 1
ATOM 3032 N N . GLY A 1 385 ? 25.311 -12.755 -44.001 1.00 77.75 385 GLY A N 1
ATOM 3033 C CA . GLY A 1 385 ? 25.033 -12.198 -45.332 1.00 77.75 385 GLY A CA 1
ATOM 3034 C C . GLY A 1 385 ? 25.574 -10.785 -45.587 1.00 77.75 385 GLY A C 1
ATOM 3035 O O . GLY A 1 385 ? 25.427 -10.284 -46.697 1.00 77.75 385 GLY A O 1
ATOM 3036 N N . THR A 1 386 ? 26.229 -10.147 -44.609 1.00 85.44 386 THR A N 1
ATOM 3037 C CA . THR A 1 386 ? 26.925 -8.859 -44.823 1.00 85.44 386 THR A CA 1
ATOM 3038 C C . THR A 1 386 ? 28.331 -9.007 -45.413 1.00 85.44 386 THR A C 1
ATOM 3040 O O . THR A 1 386 ? 28.899 -8.029 -45.889 1.00 85.44 386 THR A O 1
ATOM 3043 N N . GLY A 1 387 ? 28.903 -10.214 -45.360 1.00 86.56 387 GLY A N 1
ATOM 3044 C CA . GLY A 1 387 ? 30.291 -10.475 -45.747 1.00 86.56 387 GLY A CA 1
ATOM 3045 C C . GLY A 1 387 ? 31.330 -10.022 -44.713 1.00 86.56 387 GLY A C 1
ATOM 3046 O O . GLY A 1 387 ? 32.520 -10.158 -44.977 1.00 86.56 387 GLY A O 1
ATOM 3047 N N . ALA A 1 388 ? 30.914 -9.500 -43.550 1.00 91.25 388 ALA A N 1
ATOM 3048 C CA . ALA A 1 388 ? 31.835 -9.236 -42.448 1.00 91.25 388 ALA A CA 1
ATOM 3049 C C . ALA A 1 388 ? 32.341 -10.543 -41.824 1.00 91.25 388 ALA A C 1
ATOM 3051 O O . ALA A 1 388 ? 31.570 -11.485 -41.633 1.00 91.25 388 ALA A O 1
ATOM 3052 N N . VAL A 1 389 ? 33.622 -10.564 -41.463 1.00 89.69 389 VAL A N 1
ATOM 3053 C CA . VAL A 1 389 ? 34.263 -11.667 -40.732 1.00 89.69 389 VAL A CA 1
ATOM 3054 C C . VAL A 1 389 ? 34.715 -11.146 -39.375 1.00 89.69 389 VAL A C 1
ATOM 3056 O O . VAL A 1 389 ? 35.283 -10.060 -39.297 1.00 89.69 389 VAL A O 1
ATOM 3059 N N . ILE A 1 390 ? 34.433 -11.891 -38.309 1.00 84.31 390 ILE A N 1
ATOM 3060 C CA . ILE A 1 390 ? 34.895 -11.591 -36.951 1.00 84.31 390 ILE A CA 1
ATOM 3061 C C . ILE A 1 390 ? 35.911 -12.663 -36.565 1.00 84.31 390 ILE A C 1
ATOM 3063 O O . ILE A 1 390 ? 35.592 -13.848 -36.667 1.00 84.31 390 ILE A O 1
ATOM 3067 N N . GLU A 1 391 ? 37.098 -12.238 -36.141 1.00 80.00 391 GLU A N 1
ATOM 3068 C CA . GLU A 1 391 ? 38.220 -13.092 -35.717 1.00 80.00 391 GLU A CA 1
ATOM 3069 C C . GLU A 1 391 ? 38.565 -12.889 -34.249 1.00 80.00 391 GLU A C 1
ATOM 3071 O O . GLU A 1 391 ? 38.591 -11.709 -33.826 1.00 80.00 391 GLU A O 1
#

InterPro domains:
  IPR002502 N-acetylmuramoyl-L-alanine amidase domain [PF01510] (22-155)
  IPR002502 N-acetylmuramoyl-L-alanine amidase domain [SM00644] (11-156)
  IPR002502 N-acetylmuramoyl-L-alanine amidase domain [cd06583] (22-158)
  IPR022016 Domain of unknown function DUF3597 [PF12200] (264-307)
  IPR036505 N-acetylmuramoyl-L-alanine amidase/PGRP domain superfamily [G3DSA:3.40.80.10] (3-186)
  IPR036505 N-acetylmuramoyl-L-alanine amidase/PGRP domain superfamily [SSF55846] (21-174)

Organism: NCBI:txid2321395

Radius of gyration: 29.14 Å; chains: 1; bounding box: 70×43×79 Å